Protein AF-0000000080701256 (afdb_homodimer)

Structure (mmCIF, N/CA/C/O backbone):
data_AF-0000000080701256-model_v1
#
loop_
_entity.id
_entity.type
_entity.pdbx_description
1 polymer 'Carbonate dehydratase'
#
loop_
_atom_site.group_PDB
_atom_site.id
_atom_site.type_symbol
_atom_site.label_atom_id
_atom_site.label_alt_id
_atom_site.label_comp_id
_atom_site.label_asym_id
_atom_site.label_entity_id
_atom_site.label_seq_id
_atom_site.pdbx_PDB_ins_code
_atom_site.Cartn_x
_atom_site.Cartn_y
_atom_site.Cartn_z
_atom_site.occupancy
_atom_site.B_iso_or_equiv
_atom_site.auth_seq_id
_atom_site.auth_comp_id
_atom_site.auth_asym_id
_atom_site.auth_atom_id
_atom_site.pdbx_PDB_model_num
ATOM 1 N N . MET A 1 1 ? 17.141 14.773 -9.062 1 52.94 1 MET A N 1
ATOM 2 C CA . MET A 1 1 ? 15.938 14.234 -8.43 1 52.94 1 MET A CA 1
ATOM 3 C C . MET A 1 1 ? 14.688 14.922 -8.977 1 52.94 1 MET A C 1
ATOM 5 O O . MET A 1 1 ? 14.727 16.094 -9.336 1 52.94 1 MET A O 1
ATOM 9 N N . ARG A 1 2 ? 13.82 14.039 -9.312 1 66.38 2 ARG A N 1
ATOM 10 C CA . ARG A 1 2 ? 12.586 14.609 -9.828 1 66.38 2 ARG A CA 1
ATOM 11 C C . ARG A 1 2 ? 12.062 15.711 -8.906 1 66.38 2 ARG A C 1
ATOM 13 O O . ARG A 1 2 ? 12.117 15.57 -7.684 1 66.38 2 ARG A O 1
ATOM 20 N N . ASP A 1 3 ? 11.961 16.75 -9.539 1 80.88 3 ASP A N 1
ATOM 21 C CA . ASP A 1 3 ? 11.367 17.891 -8.828 1 80.88 3 ASP A CA 1
ATOM 22 C C . ASP A 1 3 ? 9.898 17.609 -8.492 1 80.88 3 ASP A C 1
ATOM 24 O O . ASP A 1 3 ? 9.031 17.75 -9.359 1 80.88 3 ASP A O 1
ATOM 28 N N . PHE A 1 4 ? 9.648 17.234 -7.27 1 84.06 4 PHE A N 1
ATOM 29 C CA . PHE A 1 4 ? 8.312 16.797 -6.875 1 84.06 4 PHE A CA 1
ATOM 30 C C . PHE A 1 4 ? 7.336 17.969 -6.926 1 84.06 4 PHE A C 1
ATOM 32 O O . PHE A 1 4 ? 6.137 17.781 -7.148 1 84.06 4 PHE A O 1
ATOM 39 N N . LYS A 1 5 ? 7.855 19.188 -6.758 1 85.5 5 LYS A N 1
ATOM 40 C CA . LYS A 1 5 ? 6.973 20.344 -6.895 1 85.5 5 LYS A CA 1
ATOM 41 C C . LYS A 1 5 ? 6.43 20.453 -8.312 1 85.5 5 LYS A C 1
ATOM 43 O O . LYS A 1 5 ? 5.227 20.656 -8.516 1 85.5 5 LYS A O 1
ATOM 48 N N . LEU A 1 6 ? 7.312 20.344 -9.164 1 89.69 6 LEU A N 1
ATOM 49 C CA . LEU A 1 6 ? 6.91 20.391 -10.562 1 89.69 6 LEU A CA 1
ATOM 50 C C . LEU A 1 6 ? 5.977 19.234 -10.898 1 89.69 6 LEU A C 1
ATOM 52 O O . LEU A 1 6 ? 5.027 19.406 -11.664 1 89.69 6 LEU A O 1
ATOM 56 N N . ALA A 1 7 ? 6.234 18.125 -10.359 1 92.25 7 ALA A N 1
ATOM 57 C CA . ALA A 1 7 ? 5.414 16.953 -10.633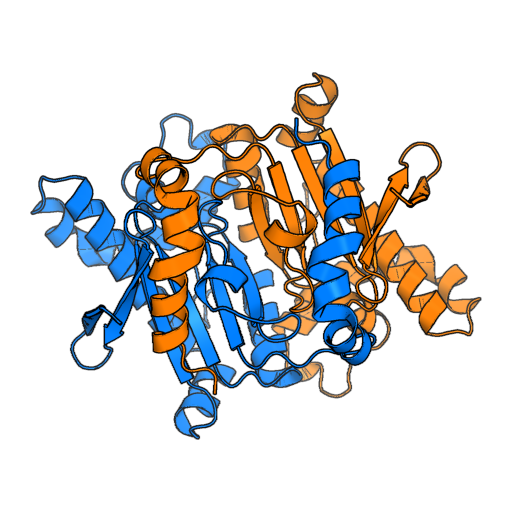 1 92.25 7 ALA A CA 1
ATOM 58 C C . ALA A 1 7 ? 3.982 17.156 -10.148 1 92.25 7 ALA A C 1
ATOM 60 O O . ALA A 1 7 ? 3.027 16.875 -10.867 1 92.25 7 ALA A O 1
ATOM 61 N N . VAL A 1 8 ? 3.83 17.656 -8.969 1 93.44 8 VAL A N 1
ATOM 62 C CA . VAL A 1 8 ? 2.508 17.859 -8.391 1 93.44 8 VAL A CA 1
ATOM 63 C C . VAL A 1 8 ? 1.76 18.938 -9.164 1 93.44 8 VAL A C 1
ATOM 65 O O . VAL A 1 8 ? 0.553 18.828 -9.391 1 93.44 8 VAL A O 1
ATOM 68 N N . ASP A 1 9 ? 2.479 19.953 -9.57 1 92.88 9 ASP A N 1
ATOM 69 C CA . ASP A 1 9 ? 1.863 21 -10.391 1 92.88 9 ASP A CA 1
ATOM 70 C C . ASP A 1 9 ? 1.368 20.422 -11.719 1 92.88 9 ASP A C 1
ATOM 72 O O . ASP A 1 9 ? 0.274 20.766 -12.18 1 92.88 9 ASP A O 1
ATOM 76 N N . HIS A 1 10 ? 2.166 19.688 -12.289 1 93.31 10 HIS A N 1
ATOM 77 C CA . HIS A 1 10 ? 1.787 19.062 -13.547 1 93.31 10 HIS A CA 1
ATOM 78 C C . HIS A 1 10 ? 0.587 18.141 -13.367 1 93.31 10 HIS A C 1
ATOM 80 O O . HIS A 1 10 ? -0.318 18.109 -14.203 1 93.31 10 HIS A O 1
ATOM 86 N N . PHE A 1 11 ? 0.617 17.406 -12.336 1 94.38 11 PHE A N 1
ATOM 87 C CA . PHE A 1 11 ? -0.522 16.547 -12.008 1 94.38 11 PHE A CA 1
ATOM 88 C C . PHE A 1 11 ? -1.804 17.375 -11.93 1 94.38 11 PHE A C 1
ATOM 90 O O . PHE A 1 11 ? -2.814 17.016 -12.539 1 94.38 11 PHE A O 1
ATOM 97 N N . ARG A 1 12 ? -1.723 18.406 -11.203 1 94.38 12 ARG A N 1
ATOM 98 C CA . ARG A 1 12 ? -2.898 19.25 -11.008 1 94.38 12 ARG A CA 1
ATOM 99 C C . ARG A 1 12 ? -3.426 19.781 -12.336 1 94.38 12 ARG A C 1
ATOM 101 O O . ARG A 1 12 ? -4.637 19.797 -12.562 1 94.38 12 ARG A O 1
ATOM 108 N N . GLU A 1 13 ? -2.533 20.062 -13.219 1 94.19 13 GLU A N 1
ATOM 109 C CA . GLU A 1 13 ? -2.895 20.719 -14.469 1 94.19 13 GLU A CA 1
ATOM 110 C C . GLU A 1 13 ? -3.252 19.703 -15.547 1 94.19 13 GLU A C 1
ATOM 112 O O . GLU A 1 13 ? -3.752 20.062 -16.609 1 94.19 13 GLU A O 1
ATOM 117 N N . THR A 1 14 ? -3.086 18.438 -15.266 1 94.31 14 THR A N 1
ATOM 118 C CA . THR A 1 14 ? -3.34 17.422 -16.297 1 94.31 14 THR A CA 1
ATOM 119 C C . THR A 1 14 ? -4.262 16.328 -15.75 1 94.31 14 THR A C 1
ATOM 121 O O . THR A 1 14 ? -5.484 16.5 -15.727 1 94.31 14 THR A O 1
ATOM 124 N N . ALA A 1 15 ? -3.613 15.383 -15.07 1 91.81 15 ALA A N 1
ATOM 125 C CA . ALA A 1 15 ? -4.367 14.203 -14.641 1 91.81 15 ALA A CA 1
ATOM 126 C C . ALA A 1 15 ? -5.551 14.602 -13.766 1 91.81 15 ALA A C 1
ATOM 128 O O . ALA A 1 15 ? -6.656 14.07 -13.93 1 91.81 15 ALA A O 1
ATOM 129 N N . TYR A 1 16 ? -5.305 15.484 -12.883 1 93.19 16 TYR A N 1
ATOM 130 C CA . TYR A 1 16 ? -6.383 15.93 -12.008 1 93.19 16 TYR A CA 1
ATOM 131 C C . TYR A 1 16 ? -7.449 16.688 -12.797 1 93.19 16 TYR A C 1
ATOM 133 O O . TYR A 1 16 ? -8.641 16.406 -12.648 1 93.19 16 TYR A O 1
ATOM 141 N N . LYS A 1 17 ? -7.02 17.609 -13.57 1 93.88 17 LYS A N 1
ATOM 142 C CA . LYS A 1 17 ? -7.949 18.406 -14.367 1 93.88 17 LYS A CA 1
ATOM 143 C C . LYS A 1 17 ? -8.773 17.531 -15.297 1 93.88 17 LYS A C 1
ATOM 145 O O . LYS A 1 17 ? -9.977 17.75 -15.477 1 93.88 17 LYS A O 1
ATOM 150 N N . ASP A 1 18 ? -8.125 16.562 -15.859 1 93.94 18 ASP A N 1
ATOM 151 C CA . ASP A 1 18 ? -8.789 15.656 -16.797 1 93.94 18 ASP A CA 1
ATOM 152 C C . ASP A 1 18 ? -9.891 14.867 -16.094 1 93.94 18 ASP A C 1
ATOM 154 O O . ASP A 1 18 ? -10.852 14.43 -16.734 1 93.94 18 ASP A O 1
ATOM 158 N N . LYS A 1 19 ? -9.742 14.672 -14.797 1 94.88 19 LYS A N 1
ATOM 159 C CA . LYS A 1 19 ? -10.711 13.883 -14.039 1 94.88 19 LYS A CA 1
ATOM 160 C C . LYS A 1 19 ? -11.344 14.719 -12.922 1 94.88 19 LYS A C 1
ATOM 162 O O . LYS A 1 19 ? -11.695 14.18 -11.867 1 94.88 19 LYS A O 1
ATOM 167 N N . GLN A 1 20 ? -11.383 15.953 -13.102 1 93.25 20 GLN A N 1
ATOM 168 C CA . GLN A 1 20 ? -11.812 16.891 -12.07 1 93.25 20 GLN A CA 1
ATOM 169 C C . GLN A 1 20 ? -13.227 16.562 -11.586 1 93.25 20 GLN A C 1
ATOM 171 O O . GLN A 1 20 ? -13.508 16.625 -10.383 1 93.25 20 GLN A O 1
ATOM 176 N N . ASP A 1 21 ? -14.109 16.203 -12.5 1 94.06 21 ASP A N 1
ATOM 177 C CA . ASP A 1 21 ? -15.484 15.875 -12.133 1 94.06 21 ASP A CA 1
ATOM 178 C C . ASP A 1 21 ? -15.523 14.672 -11.195 1 94.06 21 ASP A C 1
ATOM 180 O O . ASP A 1 21 ? -16.328 14.625 -10.266 1 94.06 21 ASP A O 1
ATOM 184 N N . ILE A 1 22 ? -14.664 13.727 -11.484 1 94.25 22 ILE A N 1
ATOM 185 C CA . ILE A 1 22 ? -14.594 12.531 -10.664 1 94.25 22 ILE A CA 1
ATOM 186 C C . ILE A 1 22 ? -14.078 12.891 -9.273 1 94.25 22 ILE A C 1
ATOM 188 O O . ILE A 1 22 ? -14.672 12.508 -8.258 1 94.25 22 ILE A O 1
ATOM 192 N N . TYR A 1 23 ? -13.031 13.672 -9.203 1 93.38 23 TYR A N 1
ATOM 193 C CA . TYR A 1 23 ? -12.453 14.07 -7.926 1 93.38 23 TYR A CA 1
ATOM 194 C C . TYR A 1 23 ? -13.453 14.883 -7.109 1 93.38 23 TYR A C 1
ATOM 196 O O . TYR A 1 23 ? -13.547 14.719 -5.895 1 93.38 23 TYR A O 1
ATOM 204 N N . GLU A 1 24 ? -14.164 15.703 -7.785 1 91.19 24 GLU A N 1
ATOM 205 C CA . GLU A 1 24 ? -15.156 16.516 -7.098 1 91.19 24 GLU A CA 1
ATOM 206 C C . GLU A 1 24 ? -16.266 15.656 -6.504 1 91.19 24 GLU A C 1
ATOM 208 O O . GLU A 1 24 ? -16.75 15.922 -5.398 1 91.19 24 GLU A O 1
ATOM 213 N N . ALA A 1 25 ? -16.625 14.641 -7.211 1 92 25 ALA A N 1
ATOM 214 C CA . ALA A 1 25 ? -17.672 13.734 -6.723 1 92 25 ALA A CA 1
ATOM 215 C C . ALA A 1 25 ? -17.172 12.938 -5.52 1 92 25 ALA A C 1
ATOM 217 O O . ALA A 1 25 ? -17.969 12.508 -4.68 1 92 25 ALA A O 1
ATOM 218 N N . LEU A 1 26 ? -15.859 12.82 -5.391 1 91.62 26 LEU A N 1
ATOM 219 C CA . LEU A 1 26 ? -15.242 12.016 -4.348 1 91.62 26 LEU A CA 1
ATOM 220 C C . LEU A 1 26 ? -14.734 12.898 -3.207 1 91.62 26 LEU A C 1
ATOM 222 O O . LEU A 1 26 ? -14 12.438 -2.334 1 91.62 26 LEU A O 1
ATOM 226 N N . ALA A 1 27 ? -15.109 14.102 -3.176 1 83.31 27 ALA A N 1
ATOM 227 C CA . ALA A 1 27 ? -14.516 15.109 -2.301 1 83.31 27 ALA A CA 1
ATOM 228 C C . ALA A 1 27 ? -14.664 14.719 -0.834 1 83.31 27 ALA A C 1
ATOM 230 O O . ALA A 1 27 ? -13.766 14.969 -0.026 1 83.31 27 ALA A O 1
ATOM 231 N N . ARG A 1 28 ? -15.758 14.031 -0.497 1 82.69 28 ARG A N 1
ATOM 232 C CA . ARG A 1 28 ? -15.992 13.781 0.921 1 82.69 28 ARG A CA 1
ATOM 233 C C . ARG A 1 28 ? -15.938 12.281 1.227 1 82.69 28 ARG A C 1
ATOM 235 O O . ARG A 1 28 ? -15.586 11.891 2.34 1 82.69 28 ARG A O 1
ATOM 242 N N . THR A 1 29 ? -16.297 11.516 0.278 1 85 29 THR A N 1
ATOM 243 C CA . THR A 1 29 ? -16.328 10.07 0.504 1 85 29 THR A CA 1
ATOM 244 C C . THR A 1 29 ? -15.977 9.32 -0.773 1 85 29 THR A C 1
ATOM 246 O O . THR A 1 29 ? -16.016 9.883 -1.866 1 85 29 THR A O 1
ATOM 249 N N . HIS A 1 30 ? -15.453 8.133 -0.525 1 89.81 30 HIS A N 1
ATOM 250 C CA . HIS A 1 30 ? -15.234 7.215 -1.64 1 89.81 30 HIS A CA 1
ATOM 251 C C . HIS A 1 30 ? -15.781 5.828 -1.325 1 89.81 30 HIS A C 1
ATOM 253 O O . HIS A 1 30 ? -15.938 5.465 -0.156 1 89.81 30 HIS A O 1
ATOM 259 N N . SER A 1 31 ? -16.156 5.152 -2.398 1 93 31 SER A N 1
ATOM 260 C CA . SER A 1 31 ? -16.688 3.797 -2.285 1 93 31 SER A CA 1
ATOM 261 C C . SER A 1 31 ? -16.062 2.875 -3.328 1 93 31 SER A C 1
ATOM 263 O O . SER A 1 31 ? -16.75 2.391 -4.23 1 93 31 SER A O 1
ATOM 265 N N . PRO A 1 32 ? -14.789 2.582 -3.123 1 96.88 32 PRO A N 1
ATOM 266 C CA . PRO A 1 32 ? -14.148 1.669 -4.074 1 96.88 32 PRO A CA 1
ATOM 267 C C . PRO A 1 32 ? -14.859 0.318 -4.16 1 96.88 32 PRO A C 1
ATOM 269 O O . PRO A 1 32 ? -15.359 -0.187 -3.15 1 96.88 32 PRO A O 1
ATOM 272 N N . HIS A 1 33 ? -14.891 -0.224 -5.367 1 97 33 HIS A N 1
ATOM 273 C CA . HIS A 1 33 ? -15.516 -1.529 -5.547 1 97 33 HIS A CA 1
ATOM 274 C C . HIS A 1 33 ? -14.492 -2.654 -5.43 1 97 33 HIS A C 1
ATOM 276 O O . HIS A 1 33 ? -14.859 -3.826 -5.324 1 97 33 HIS A O 1
ATOM 282 N N . THR A 1 34 ? -13.172 -2.309 -5.395 1 97.88 34 THR A N 1
ATOM 283 C CA . THR A 1 34 ? -12.133 -3.334 -5.438 1 97.88 34 THR A CA 1
ATOM 284 C C . THR A 1 34 ? -11.055 -3.059 -4.398 1 97.88 34 THR A C 1
ATOM 286 O O . THR A 1 34 ? -10.633 -1.913 -4.223 1 97.88 34 THR A O 1
ATOM 289 N N . LEU A 1 35 ? -10.648 -4.047 -3.639 1 98.62 35 LEU A N 1
ATOM 290 C CA . LEU A 1 35 ? -9.438 -4.047 -2.822 1 98.62 35 LEU A CA 1
ATOM 291 C C . LEU A 1 35 ? -8.312 -4.797 -3.521 1 98.62 35 LEU A C 1
ATOM 293 O O . LEU A 1 35 ? -8.492 -5.934 -3.961 1 98.62 35 LEU A O 1
ATOM 297 N N . VAL A 1 36 ? -7.207 -4.148 -3.693 1 98.69 36 VAL A N 1
ATOM 298 C CA . VAL A 1 36 ? -6.012 -4.816 -4.207 1 98.69 36 VAL A CA 1
ATOM 299 C C . VAL A 1 36 ? -4.98 -4.961 -3.09 1 98.69 36 VAL A C 1
ATOM 301 O O . VAL A 1 36 ? -4.633 -3.979 -2.428 1 98.69 36 VAL A O 1
ATOM 304 N N . ILE A 1 37 ? -4.59 -6.148 -2.793 1 98.81 37 ILE A N 1
ATOM 305 C CA . ILE A 1 37 ? -3.469 -6.453 -1.907 1 98.81 37 ILE A CA 1
ATOM 306 C C . ILE A 1 37 ? -2.248 -6.848 -2.734 1 98.81 37 ILE A C 1
ATOM 308 O O . ILE A 1 37 ? -2.271 -7.852 -3.451 1 98.81 37 ILE A O 1
ATOM 312 N N . THR A 1 38 ? -1.192 -6.039 -2.682 1 98.75 38 THR A N 1
ATOM 313 C CA . THR A 1 38 ? -0.053 -6.305 -3.553 1 98.75 38 THR A CA 1
ATOM 314 C C . THR A 1 38 ? 1.253 -5.906 -2.869 1 98.75 38 THR A C 1
ATOM 316 O O . THR A 1 38 ? 1.244 -5.418 -1.738 1 98.75 38 THR A O 1
ATOM 319 N N . CYS A 1 39 ? 2.365 -6.23 -3.496 1 98.38 39 CYS A N 1
ATOM 320 C CA . CYS A 1 39 ? 3.699 -5.906 -3.002 1 98.38 39 CYS A CA 1
ATOM 321 C C . CYS A 1 39 ? 3.98 -4.414 -3.131 1 98.38 39 CYS A C 1
ATOM 323 O O . CYS A 1 39 ? 3.436 -3.748 -4.012 1 98.38 39 CYS A O 1
ATOM 325 N N . GLY A 1 40 ? 4.824 -3.875 -2.309 1 98.12 40 GLY A N 1
ATOM 326 C CA . GLY A 1 40 ? 5.242 -2.484 -2.391 1 98.12 40 GLY A CA 1
ATOM 327 C C . GLY A 1 40 ? 6.129 -2.197 -3.588 1 98.12 40 GLY A C 1
ATOM 328 O O . GLY A 1 40 ? 6.543 -1.057 -3.801 1 98.12 40 GLY A O 1
ATOM 329 N N . ASP A 1 41 ? 6.367 -3.1 -4.477 1 97.69 41 ASP A N 1
ATOM 330 C CA . ASP A 1 41 ? 7.312 -3.088 -5.59 1 97.69 41 ASP A CA 1
ATOM 331 C C . ASP A 1 41 ? 7.051 -1.902 -6.52 1 97.69 41 ASP A C 1
ATOM 333 O O . ASP A 1 41 ? 5.902 -1.619 -6.863 1 97.69 41 ASP A O 1
ATOM 337 N N . SER A 1 42 ? 8.102 -1.269 -6.941 1 97.75 42 SER A N 1
ATOM 338 C CA . SER A 1 42 ? 8.023 -0.013 -7.68 1 97.75 42 SER A CA 1
ATOM 339 C C . SER A 1 42 ? 7.625 -0.251 -9.133 1 97.75 42 SER A C 1
ATOM 341 O O . SER A 1 42 ? 7.297 0.692 -9.859 1 97.75 42 SER A O 1
ATOM 343 N N . ARG A 1 43 ? 7.637 -1.483 -9.617 1 96.75 43 ARG A N 1
ATOM 344 C CA . ARG A 1 43 ? 7.246 -1.807 -10.984 1 96.75 43 ARG A CA 1
ATOM 345 C C . ARG A 1 43 ? 5.734 -1.977 -11.102 1 96.75 43 ARG A C 1
ATOM 347 O O . ARG A 1 43 ? 5.195 -2.061 -12.203 1 96.75 43 ARG A O 1
ATOM 354 N N . ILE A 1 44 ? 4.992 -1.931 -9.977 1 97.38 44 ILE A N 1
ATOM 355 C CA . ILE A 1 44 ? 3.557 -2.184 -9.977 1 97.38 44 ILE A CA 1
ATOM 356 C C . ILE A 1 44 ? 2.801 -0.863 -9.852 1 97.38 44 ILE A C 1
ATOM 358 O O . ILE A 1 44 ? 2.869 -0.197 -8.812 1 97.38 44 ILE A O 1
ATOM 362 N N . ASN A 1 45 ? 2.129 -0.435 -10.867 1 97.25 45 ASN A N 1
ATOM 363 C CA . ASN A 1 45 ? 1.134 0.632 -10.867 1 97.25 45 ASN A CA 1
ATOM 364 C C . ASN A 1 45 ? -0.28 0.079 -11.016 1 97.25 45 ASN A C 1
ATOM 366 O O . ASN A 1 45 ? -0.746 -0.155 -12.133 1 97.25 45 ASN A O 1
ATOM 370 N N . VAL A 1 46 ? -0.938 -0.036 -9.891 1 97.69 46 VAL A N 1
ATOM 371 C CA . VAL A 1 46 ? -2.215 -0.741 -9.82 1 97.69 46 VAL A CA 1
ATOM 372 C C . VAL A 1 46 ? -3.252 -0.019 -10.68 1 97.69 46 VAL A C 1
ATOM 374 O O . VAL A 1 46 ? -3.979 -0.652 -11.453 1 97.69 46 VAL A O 1
ATOM 377 N N . GLU A 1 47 ? -3.354 1.323 -10.539 1 96.31 47 GLU A N 1
ATOM 378 C CA . GLU A 1 47 ? -4.359 2.072 -11.289 1 96.31 47 GLU A CA 1
ATOM 379 C C . GLU A 1 47 ? -4.121 1.962 -12.789 1 96.31 47 GLU A C 1
ATOM 381 O O . GLU A 1 47 ? -5.074 1.839 -13.562 1 96.31 47 GLU A O 1
ATOM 386 N N . SER A 1 48 ? -2.893 2.021 -13.164 1 95.75 48 SER A N 1
ATOM 387 C CA . SER A 1 48 ? -2.562 1.871 -14.57 1 95.75 48 SER A CA 1
ATOM 388 C C . SER A 1 48 ? -2.891 0.468 -15.07 1 95.75 48 SER A C 1
ATOM 390 O O . SER A 1 48 ? -3.486 0.306 -16.141 1 95.75 48 SER A O 1
ATOM 392 N N . LEU A 1 49 ? -2.496 -0.535 -14.289 1 96.31 49 LEU A N 1
ATOM 393 C CA . LEU A 1 49 ? -2.713 -1.931 -14.656 1 96.31 49 LEU A CA 1
ATOM 394 C C . LEU A 1 49 ? -4.199 -2.217 -14.859 1 96.31 49 LEU A C 1
ATOM 396 O O . LEU A 1 49 ? -4.578 -2.906 -15.805 1 96.31 49 LEU A O 1
ATOM 400 N N . LEU A 1 50 ? -5 -1.581 -14 1 95.81 50 LEU A N 1
ATOM 401 C CA . LEU A 1 50 ? -6.426 -1.888 -13.992 1 95.81 50 LEU A CA 1
ATOM 402 C C . LEU A 1 50 ? -7.219 -0.831 -14.758 1 95.81 50 LEU A C 1
ATOM 404 O O . LEU A 1 50 ? -8.445 -0.92 -14.859 1 95.81 50 LEU A O 1
ATOM 408 N N . GLN A 1 51 ? -6.527 0.172 -15.242 1 94.12 51 GLN A N 1
ATOM 409 C CA . GLN A 1 51 ? -7.199 1.307 -15.867 1 94.12 51 GLN A CA 1
ATOM 410 C C . GLN A 1 51 ? -8.273 1.886 -14.945 1 94.12 51 GLN A C 1
ATOM 412 O O . GLN A 1 51 ? -9.398 2.139 -15.375 1 94.12 51 GLN A O 1
ATOM 417 N N . ALA A 1 52 ? -7.93 1.937 -13.711 1 94.75 52 ALA A N 1
ATOM 418 C CA . ALA A 1 52 ? -8.891 2.359 -12.695 1 94.75 52 ALA A CA 1
ATOM 419 C C . ALA A 1 52 ? -8.938 3.881 -12.578 1 94.75 52 ALA A C 1
ATOM 421 O O . ALA A 1 52 ? -7.902 4.547 -12.664 1 94.75 52 ALA A O 1
ATOM 422 N N . ASP A 1 53 ? -10.117 4.457 -12.422 1 94.56 53 ASP A N 1
ATOM 423 C CA . ASP A 1 53 ? -10.297 5.867 -12.094 1 94.56 53 ASP A CA 1
ATOM 424 C C . ASP A 1 53 ? -10.141 6.105 -10.594 1 94.56 53 ASP A C 1
ATOM 426 O O . ASP A 1 53 ? -10.227 5.168 -9.797 1 94.56 53 ASP A O 1
ATOM 430 N N . PRO A 1 54 ? -9.875 7.402 -10.219 1 95.06 54 PRO A N 1
ATOM 431 C CA . PRO A 1 54 ? -9.875 7.711 -8.789 1 95.06 54 PRO A CA 1
ATOM 432 C C . PRO A 1 54 ? -11.148 7.262 -8.086 1 95.06 54 PRO A C 1
ATOM 434 O O . PRO A 1 54 ? -12.25 7.438 -8.625 1 95.06 54 PRO A O 1
ATOM 437 N N . GLY A 1 55 ? -10.977 6.57 -6.969 1 96.31 55 GLY A N 1
ATOM 438 C CA . GLY A 1 55 ? -12.133 6.176 -6.184 1 96.31 55 GLY A CA 1
ATOM 439 C C . GLY A 1 55 ? -12.531 4.727 -6.395 1 96.31 55 GLY A C 1
ATOM 440 O O . GLY A 1 55 ? -13.383 4.199 -5.672 1 96.31 55 GLY A O 1
ATOM 441 N N . GLU A 1 56 ? -11.789 3.984 -7.23 1 96.69 56 GLU A N 1
ATOM 442 C CA . GLU A 1 56 ? -12.273 2.664 -7.613 1 96.69 56 GLU A CA 1
ATOM 443 C C . GLU A 1 56 ? -11.523 1.562 -6.875 1 96.69 56 GLU A C 1
ATOM 445 O O . GLU A 1 56 ? -12.047 0.461 -6.688 1 96.69 56 GLU A O 1
ATOM 450 N N . VAL A 1 57 ? -10.281 1.848 -6.465 1 97.69 57 VAL A N 1
ATOM 451 C CA . VAL A 1 57 ? -9.445 0.771 -5.934 1 97.69 57 VAL A CA 1
ATOM 452 C C . VAL A 1 57 ? -8.82 1.204 -4.609 1 97.69 57 VAL A C 1
ATOM 454 O O . VAL A 1 57 ? -8.125 2.219 -4.551 1 97.69 57 VAL A O 1
ATOM 457 N N . PHE A 1 58 ? -9.172 0.477 -3.537 1 98.5 58 PHE A N 1
ATOM 458 C CA . PHE A 1 58 ? -8.43 0.574 -2.287 1 98.5 58 PHE A CA 1
ATOM 459 C C . PHE A 1 58 ? -7.215 -0.351 -2.303 1 98.5 58 PHE A C 1
ATOM 461 O O . PHE A 1 58 ? -7.281 -1.461 -2.836 1 98.5 58 PHE A O 1
ATOM 468 N N . GLN A 1 59 ? -6.082 0.085 -1.742 1 98.69 59 GLN A N 1
ATOM 469 C CA . GLN A 1 59 ? -4.879 -0.733 -1.841 1 98.69 59 GLN A CA 1
ATOM 470 C C . GLN A 1 59 ? -4.273 -0.994 -0.463 1 98.69 59 GLN A C 1
ATOM 472 O O . GLN A 1 59 ? -4.23 -0.096 0.38 1 98.69 59 GLN A O 1
ATOM 477 N N . ILE A 1 60 ? -3.855 -2.17 -0.238 1 98.56 60 ILE A N 1
ATOM 478 C CA . ILE A 1 60 ? -2.936 -2.561 0.824 1 98.56 60 ILE A CA 1
ATOM 479 C C . ILE A 1 60 ? -1.632 -3.072 0.215 1 98.56 60 ILE A C 1
ATOM 481 O O . ILE A 1 60 ? -1.645 -3.967 -0.634 1 98.56 60 ILE A O 1
ATOM 485 N N . ARG A 1 61 ? -0.54 -2.434 0.618 1 98.5 61 ARG A N 1
ATOM 486 C CA . ARG A 1 61 ? 0.732 -2.82 0.016 1 98.5 61 ARG A CA 1
ATOM 487 C C . ARG A 1 61 ? 1.766 -3.154 1.087 1 98.5 61 ARG A C 1
ATOM 489 O O . ARG A 1 61 ? 1.999 -2.359 2 1 98.5 61 ARG A O 1
ATOM 496 N N . ASN A 1 62 ? 2.312 -4.332 0.972 1 97.75 62 ASN A N 1
ATOM 497 C CA . ASN A 1 62 ? 3.416 -4.797 1.808 1 97.75 62 ASN A CA 1
ATOM 498 C C . ASN A 1 62 ? 4.371 -5.695 1.026 1 97.75 62 ASN A C 1
ATOM 500 O O . ASN A 1 62 ? 4.082 -6.082 -0.106 1 97.75 62 ASN A O 1
ATOM 504 N N . ILE A 1 63 ? 5.531 -5.945 1.628 1 98.12 63 ILE A N 1
ATOM 505 C CA . ILE A 1 63 ? 6.543 -6.762 0.966 1 98.12 63 ILE A CA 1
ATOM 506 C C . ILE A 1 63 ? 5.996 -8.164 0.73 1 98.12 63 ILE A C 1
ATOM 508 O O . ILE A 1 63 ? 5.566 -8.836 1.672 1 98.12 63 ILE A O 1
ATOM 512 N N . ALA A 1 64 ? 5.891 -8.594 -0.535 1 98.38 64 ALA A N 1
ATOM 513 C CA . ALA A 1 64 ? 5.562 -9.945 -0.979 1 98.38 64 ALA A CA 1
ATOM 514 C C . ALA A 1 64 ? 4.07 -10.227 -0.836 1 98.38 64 ALA A C 1
ATOM 516 O O . ALA A 1 64 ? 3.646 -11.383 -0.831 1 98.38 64 ALA A O 1
ATOM 517 N N . ASN A 1 65 ? 3.264 -9.172 -0.622 1 98.38 65 ASN A N 1
ATOM 518 C CA . ASN A 1 65 ? 1.812 -9.305 -0.589 1 98.38 65 ASN A CA 1
ATOM 519 C C . ASN A 1 65 ? 1.368 -10.391 0.388 1 98.38 65 ASN A C 1
ATOM 521 O O . ASN A 1 65 ? 0.541 -11.234 0.048 1 98.38 65 ASN A O 1
ATOM 525 N N . ILE A 1 66 ? 1.911 -10.359 1.567 1 97.88 66 ILE A N 1
ATOM 526 C CA . ILE A 1 66 ? 1.639 -11.383 2.566 1 97.88 66 ILE A CA 1
ATOM 527 C C . ILE A 1 66 ? 0.326 -11.078 3.281 1 97.88 66 ILE A C 1
ATOM 529 O O . ILE A 1 66 ? 0.08 -9.93 3.674 1 97.88 66 ILE A O 1
ATOM 533 N N . VAL A 1 67 ? -0.516 -12.078 3.436 1 97.5 67 VAL A N 1
ATOM 534 C CA . VAL A 1 67 ? -1.73 -12.07 4.242 1 97.5 67 VAL A CA 1
ATOM 535 C C . VAL A 1 67 ? -1.588 -13.055 5.402 1 97.5 67 VAL A C 1
ATOM 537 O O . VAL A 1 67 ? -1.369 -14.25 5.188 1 97.5 67 VAL A O 1
ATOM 540 N N . PRO A 1 68 ? -1.671 -12.523 6.566 1 93.19 68 PRO A N 1
ATOM 541 C CA . PRO A 1 68 ? -1.565 -13.461 7.688 1 93.19 68 PRO A CA 1
ATOM 542 C C . PRO A 1 68 ? -2.734 -14.445 7.75 1 93.19 68 PRO A C 1
ATOM 544 O O . PRO A 1 68 ? -3.826 -14.141 7.262 1 93.19 68 PRO A O 1
ATOM 547 N N . GLU A 1 69 ? -2.471 -15.516 8.414 1 94 69 GLU A N 1
ATOM 548 C CA . GLU A 1 69 ? -3.561 -16.453 8.703 1 94 69 GLU A CA 1
ATOM 549 C C . GLU A 1 69 ? -4.602 -15.805 9.617 1 94 69 GLU A C 1
ATOM 551 O O . GLU A 1 69 ? -4.266 -14.969 10.453 1 94 69 GLU A O 1
ATOM 556 N N . TYR A 1 70 ? -5.836 -16.125 9.422 1 90.44 70 TYR A N 1
ATOM 557 C CA . TYR A 1 70 ? -6.906 -15.586 10.242 1 90.44 70 TYR A CA 1
ATOM 558 C C . TYR A 1 70 ? -6.641 -15.82 11.719 1 90.44 70 TYR A C 1
ATOM 560 O O . TYR A 1 70 ? -6.84 -14.93 12.547 1 90.44 70 TYR A O 1
ATOM 568 N N . LYS A 1 71 ? -6.148 -16.969 12.164 1 85.31 71 LYS A N 1
ATOM 569 C CA . LYS A 1 71 ? -5.898 -17.297 13.562 1 85.31 71 LYS A CA 1
ATOM 570 C C . LYS A 1 71 ? -4.41 -17.219 13.891 1 85.31 71 LYS A C 1
ATOM 572 O O . LYS A 1 71 ? -3.922 -17.969 14.75 1 85.31 71 LYS A O 1
ATOM 577 N N . ASP A 1 72 ? -3.764 -16.328 13.102 1 83.62 72 ASP A N 1
ATOM 578 C CA . ASP A 1 72 ? -2.34 -16.156 13.383 1 83.62 72 ASP A CA 1
ATOM 579 C C . ASP A 1 72 ? -2.121 -15.562 14.766 1 83.62 72 ASP A C 1
ATOM 581 O O . ASP A 1 72 ? -2.707 -14.531 15.102 1 83.62 72 ASP A O 1
ATOM 585 N N . PRO A 1 73 ? -1.308 -16.188 15.562 1 82.56 73 PRO A N 1
ATOM 586 C CA . PRO A 1 73 ? -1.015 -15.648 16.891 1 82.56 73 PRO A CA 1
ATOM 587 C C . PRO A 1 73 ? -0.258 -14.328 16.828 1 82.56 73 PRO A C 1
ATOM 589 O O . PRO A 1 73 ? -0.234 -13.578 17.812 1 82.56 73 PRO A O 1
ATOM 592 N N . ASP A 1 74 ? 0.397 -14.117 15.773 1 81.94 74 ASP A N 1
ATOM 593 C CA . ASP A 1 74 ? 1.089 -12.859 15.523 1 81.94 74 ASP A CA 1
ATOM 594 C C . ASP A 1 74 ? 0.416 -12.086 14.391 1 81.94 74 ASP A C 1
ATOM 596 O O . ASP A 1 74 ? 0.909 -12.07 13.258 1 81.94 74 ASP A O 1
ATOM 600 N N . PRO A 1 75 ? -0.581 -11.398 14.781 1 81 75 PRO A N 1
ATOM 601 C CA . PRO A 1 75 ? -1.382 -10.734 13.75 1 81 75 PRO A CA 1
ATOM 602 C C . PRO A 1 75 ? -0.638 -9.578 13.086 1 81 75 PRO A C 1
ATOM 604 O O . PRO A 1 75 ? 0.302 -9.023 13.664 1 81 75 PRO A O 1
ATOM 607 N N . VAL A 1 76 ? -0.963 -9.359 11.828 1 90.69 76 VAL A N 1
ATOM 608 C CA . VAL A 1 76 ? -0.554 -8.164 11.102 1 90.69 76 VAL A CA 1
ATOM 609 C C . VAL A 1 76 ? -1.706 -7.16 11.078 1 90.69 76 VAL A C 1
ATOM 611 O O . VAL A 1 76 ? -2.424 -7.059 10.078 1 90.69 76 VAL A O 1
ATOM 614 N N . LEU A 1 77 ? -1.753 -6.398 12.078 1 92.62 77 LEU A N 1
ATOM 615 C CA . LEU A 1 77 ? -2.922 -5.578 12.383 1 92.62 77 LEU A CA 1
ATOM 616 C C . LEU A 1 77 ? -3.234 -4.625 11.234 1 92.62 77 LEU A C 1
ATOM 618 O O . LEU A 1 77 ? -4.402 -4.41 10.898 1 92.62 77 LEU A O 1
ATOM 622 N N . SER A 1 78 ? -2.197 -4.082 10.633 1 95.12 78 SER A N 1
ATOM 623 C CA . SER A 1 78 ? -2.422 -3.117 9.562 1 95.12 78 SER A CA 1
ATOM 624 C C . SER A 1 78 ? -3.186 -3.744 8.406 1 95.12 78 SER A C 1
ATOM 626 O O . SER A 1 78 ? -4.07 -3.113 7.824 1 95.12 78 SER A O 1
ATOM 628 N N . LEU A 1 79 ? -2.871 -4.961 8.055 1 96.62 79 LEU A N 1
ATOM 629 C CA . LEU A 1 79 ? -3.543 -5.652 6.957 1 96.62 79 LEU A CA 1
ATOM 630 C C . LEU A 1 79 ? -4.957 -6.059 7.359 1 96.62 79 LEU A C 1
ATOM 632 O O . LEU A 1 79 ? -5.91 -5.824 6.617 1 96.62 79 LEU A O 1
ATOM 636 N N . GLN A 1 80 ? -5.109 -6.609 8.523 1 96.56 80 GLN A N 1
ATOM 637 C CA . GLN A 1 80 ? -6.406 -7.098 8.984 1 96.56 80 GLN A CA 1
ATOM 638 C C . GLN A 1 80 ? -7.395 -5.949 9.172 1 96.56 80 GLN A C 1
ATOM 640 O O . GLN A 1 80 ? -8.586 -6.102 8.906 1 96.56 80 GLN A O 1
ATOM 645 N N . ALA A 1 81 ? -6.871 -4.887 9.68 1 97 81 ALA A N 1
ATOM 646 C CA . ALA A 1 81 ? -7.691 -3.68 9.773 1 97 81 ALA A CA 1
ATOM 647 C C . ALA A 1 81 ? -8.18 -3.246 8.398 1 97 81 ALA A C 1
ATOM 649 O O . ALA A 1 81 ? -9.32 -2.799 8.25 1 97 81 ALA A O 1
ATOM 650 N N . GLY A 1 82 ? -7.301 -3.334 7.383 1 97.62 82 GLY A N 1
ATOM 651 C CA . GLY A 1 82 ? -7.703 -3.047 6.016 1 97.62 82 GLY A CA 1
ATOM 652 C C . GLY A 1 82 ? -8.828 -3.941 5.527 1 97.62 82 GLY A C 1
ATOM 653 O O . GLY A 1 82 ? -9.75 -3.479 4.852 1 97.62 82 GLY A O 1
ATOM 654 N N . LEU A 1 83 ? -8.758 -5.191 5.887 1 97.75 83 LEU A N 1
ATOM 655 C CA . LEU A 1 83 ? -9.812 -6.125 5.512 1 97.75 83 LEU A CA 1
ATOM 656 C C . LEU A 1 83 ? -11.133 -5.754 6.184 1 97.75 83 LEU A C 1
ATOM 658 O O . LEU A 1 83 ? -12.172 -5.68 5.523 1 97.75 83 LEU A O 1
ATOM 662 N N . ASP A 1 84 ? -11.07 -5.488 7.477 1 97.06 84 ASP A N 1
ATOM 663 C CA . ASP A 1 84 ? -12.258 -5.051 8.203 1 97.06 84 ASP A CA 1
ATOM 664 C C . ASP A 1 84 ? -12.914 -3.859 7.516 1 97.06 84 ASP A C 1
ATOM 666 O O . ASP A 1 84 ? -14.117 -3.881 7.246 1 97.06 84 ASP A O 1
ATOM 670 N N . PHE A 1 85 ? -12.125 -2.947 7.23 1 97.19 85 PHE A N 1
ATOM 671 C CA . PHE A 1 85 ? -12.633 -1.689 6.703 1 97.19 85 PHE A CA 1
ATOM 672 C C . PHE A 1 85 ? -13.219 -1.887 5.305 1 97.19 85 PHE A C 1
ATOM 674 O O . PHE A 1 85 ? -14.344 -1.474 5.035 1 97.19 85 PHE A O 1
ATOM 681 N N . THR A 1 86 ? -12.484 -2.5 4.406 1 97.69 86 THR A N 1
ATOM 682 C CA . THR A 1 86 ? -12.867 -2.586 3.004 1 97.69 86 THR A CA 1
ATOM 683 C C . THR A 1 86 ? -14.031 -3.553 2.82 1 97.69 86 THR A C 1
ATOM 685 O O . THR A 1 86 ? -14.945 -3.289 2.035 1 97.69 86 THR A O 1
ATOM 688 N N . VAL A 1 87 ? -14.031 -4.633 3.592 1 97.62 87 VAL A N 1
ATOM 689 C CA . VAL A 1 87 ? -15.031 -5.668 3.371 1 97.62 87 VAL A CA 1
ATOM 690 C C . VAL A 1 87 ? -16.297 -5.332 4.148 1 97.62 87 VAL A C 1
ATOM 692 O O . VAL A 1 87 ? -17.406 -5.457 3.623 1 97.62 87 VAL A O 1
ATOM 695 N N . THR A 1 88 ? -16.188 -4.816 5.363 1 95.88 88 THR A N 1
ATOM 696 C CA . THR A 1 88 ? -17.359 -4.613 6.223 1 95.88 88 THR A CA 1
ATOM 697 C C . THR A 1 88 ? -17.891 -3.195 6.07 1 95.88 88 THR A C 1
ATOM 699 O O . THR A 1 88 ? -19.109 -2.99 6.047 1 95.88 88 THR A O 1
ATOM 702 N N . SER A 1 89 ? -17.031 -2.254 5.938 1 94.31 89 SER A N 1
ATOM 703 C CA . SER A 1 89 ? -17.5 -0.869 5.906 1 94.31 89 SER A CA 1
ATOM 704 C C . SER A 1 89 ? -17.703 -0.389 4.473 1 94.31 89 SER A C 1
ATOM 706 O O . SER A 1 89 ? -18.781 0.095 4.129 1 94.31 89 SER A O 1
ATOM 708 N N . LEU A 1 90 ? -16.656 -0.551 3.637 1 95 90 LEU A N 1
ATOM 709 C CA . LEU A 1 90 ? -16.75 -0.065 2.266 1 95 90 LEU A CA 1
ATOM 710 C C . LEU A 1 90 ? -17.5 -1.054 1.386 1 95 90 LEU A C 1
ATOM 712 O O . LEU A 1 90 ? -18 -0.689 0.316 1 95 90 LEU A O 1
ATOM 716 N N . LYS A 1 91 ? -17.547 -2.305 1.795 1 96.56 91 LYS A N 1
ATOM 717 C CA . LYS A 1 91 ? -18.281 -3.375 1.136 1 96.56 91 LYS A CA 1
ATOM 718 C C . LYS A 1 91 ? -17.828 -3.562 -0.305 1 96.56 91 LYS A C 1
ATOM 720 O O . LYS A 1 91 ? -18.641 -3.582 -1.229 1 96.56 91 LYS A O 1
ATOM 725 N N . VAL A 1 92 ? -16.531 -3.643 -0.461 1 97.81 92 VAL A N 1
ATOM 726 C CA . VAL A 1 92 ? -15.984 -3.969 -1.774 1 97.81 92 VAL A CA 1
ATOM 727 C C . VAL A 1 92 ? -16.578 -5.281 -2.271 1 97.81 92 VAL A C 1
ATOM 729 O O . VAL A 1 92 ? -16.969 -6.137 -1.473 1 97.81 92 VAL A O 1
ATOM 732 N N . ASN A 1 93 ? -16.641 -5.406 -3.594 1 97.75 93 ASN A N 1
ATOM 733 C CA . ASN A 1 93 ? -17.203 -6.637 -4.129 1 97.75 93 ASN A CA 1
ATOM 734 C C . ASN A 1 93 ? -16.156 -7.438 -4.906 1 97.75 93 ASN A C 1
ATOM 736 O O . ASN A 1 93 ? -16.484 -8.492 -5.473 1 97.75 93 ASN A O 1
ATOM 740 N N . ASN A 1 94 ? -14.906 -6.918 -4.902 1 97.69 94 ASN A N 1
ATOM 741 C CA . ASN A 1 94 ? -13.781 -7.602 -5.527 1 97.69 94 ASN A CA 1
ATOM 742 C C . ASN A 1 94 ? -12.508 -7.445 -4.707 1 97.69 94 ASN A C 1
ATOM 744 O O . ASN A 1 94 ? -12.195 -6.352 -4.23 1 97.69 94 ASN A O 1
ATOM 748 N N . ILE A 1 95 ? -11.805 -8.57 -4.496 1 98.5 95 ILE A N 1
ATOM 749 C CA . ILE A 1 95 ? -10.453 -8.531 -3.939 1 98.5 95 ILE A CA 1
ATOM 750 C C . ILE A 1 95 ? -9.469 -9.164 -4.918 1 98.5 95 ILE A C 1
ATOM 752 O O . ILE A 1 95 ? -9.688 -10.289 -5.387 1 98.5 95 ILE A O 1
ATOM 756 N N . ILE A 1 96 ? -8.469 -8.438 -5.25 1 98.5 96 ILE A N 1
ATOM 757 C CA . ILE A 1 96 ? -7.383 -8.961 -6.07 1 98.5 96 ILE A CA 1
ATOM 758 C C . ILE A 1 96 ? -6.113 -9.078 -5.23 1 98.5 96 ILE A C 1
ATOM 760 O O . ILE A 1 96 ? -5.602 -8.07 -4.73 1 98.5 96 ILE A O 1
ATOM 764 N N . LEU A 1 97 ? -5.695 -10.273 -4.992 1 98.81 97 LEU A N 1
ATOM 765 C CA . LEU A 1 97 ? -4.363 -10.531 -4.457 1 98.81 97 LEU A CA 1
ATOM 766 C C . LEU A 1 97 ? -3.33 -10.586 -5.574 1 98.81 97 LEU A C 1
ATOM 768 O O . LEU A 1 97 ? -3.281 -11.555 -6.336 1 98.81 97 LEU A O 1
ATOM 772 N N . LEU A 1 98 ? -2.482 -9.57 -5.613 1 98.69 98 LEU A N 1
ATOM 773 C CA . LEU A 1 98 ? -1.627 -9.352 -6.773 1 98.69 98 LEU A CA 1
ATOM 774 C C . LEU A 1 98 ? -0.16 -9.57 -6.418 1 98.69 98 LEU A C 1
ATOM 776 O O . LEU A 1 98 ? 0.47 -8.711 -5.805 1 98.69 98 LEU A O 1
ATOM 780 N N . GLY A 1 99 ? 0.37 -10.758 -6.766 1 98.62 99 GLY A N 1
ATOM 781 C CA . GLY A 1 99 ? 1.805 -11 -6.754 1 98.62 99 GLY A CA 1
ATOM 782 C C . GLY A 1 99 ? 2.475 -10.664 -8.07 1 98.62 99 GLY A C 1
ATOM 783 O O . GLY A 1 99 ? 1.819 -10.211 -9.016 1 98.62 99 GLY A O 1
ATOM 784 N N . HIS A 1 100 ? 3.736 -10.867 -8.148 1 98.06 100 HIS A N 1
ATOM 785 C CA . HIS A 1 100 ? 4.43 -10.492 -9.375 1 98.06 100 HIS A CA 1
ATOM 786 C C . HIS A 1 100 ? 5.727 -11.281 -9.531 1 98.06 100 HIS A C 1
ATOM 788 O O . HIS A 1 100 ? 6.254 -11.828 -8.562 1 98.06 100 HIS A O 1
ATOM 794 N N . ILE A 1 101 ? 6.199 -11.328 -10.703 1 97 101 ILE A N 1
ATOM 795 C CA . ILE A 1 101 ? 7.445 -12.023 -11 1 97 101 ILE A CA 1
ATOM 796 C C . ILE A 1 101 ? 8.617 -11.258 -10.391 1 97 101 ILE A C 1
ATOM 798 O O . ILE A 1 101 ? 8.531 -10.047 -10.164 1 97 101 ILE A O 1
ATOM 802 N N . ASN A 1 102 ? 9.68 -12 -10.078 1 95.62 102 ASN A N 1
ATOM 803 C CA . ASN A 1 102 ? 10.891 -11.414 -9.516 1 95.62 102 ASN A CA 1
ATOM 804 C C . ASN A 1 102 ? 10.602 -10.594 -8.266 1 95.62 102 ASN A C 1
ATOM 806 O O . ASN A 1 102 ? 11.055 -9.461 -8.141 1 95.62 102 ASN A O 1
ATOM 810 N N . CYS A 1 103 ? 9.805 -11.125 -7.469 1 97 103 CYS A N 1
ATOM 811 C CA . CYS A 1 103 ? 9.453 -10.5 -6.199 1 97 103 CYS A CA 1
ATOM 812 C C . CYS A 1 103 ? 10.625 -10.547 -5.227 1 97 103 CYS A C 1
ATOM 814 O O . CYS A 1 103 ? 11.055 -11.625 -4.816 1 97 103 CYS A O 1
ATOM 816 N N . GLY A 1 104 ? 11.086 -9.414 -4.805 1 95 104 GLY A N 1
ATOM 817 C CA . GLY A 1 104 ? 12.211 -9.344 -3.889 1 95 104 GLY A CA 1
ATOM 818 C C . GLY A 1 104 ? 11.961 -10.07 -2.582 1 95 104 GLY A C 1
ATOM 819 O O . GLY A 1 104 ? 12.875 -10.695 -2.033 1 95 104 GLY A O 1
ATOM 820 N N . GLY A 1 105 ? 10.758 -9.953 -2.043 1 97 105 GLY A N 1
ATOM 821 C CA . GLY A 1 105 ? 10.43 -10.664 -0.814 1 97 105 GLY A CA 1
ATOM 822 C C . GLY A 1 105 ? 10.539 -12.172 -0.945 1 97 105 GLY A C 1
ATOM 823 O O . GLY A 1 105 ? 11.148 -12.828 -0.098 1 97 105 GLY A O 1
ATOM 824 N N . CYS A 1 106 ? 9.977 -12.719 -1.983 1 97.81 106 CYS A N 1
ATOM 825 C CA . CYS A 1 106 ? 10.07 -14.148 -2.234 1 97.81 106 CYS A CA 1
ATOM 826 C C . CYS A 1 106 ? 11.516 -14.578 -2.449 1 97.81 106 CYS A C 1
ATOM 828 O O . CYS A 1 106 ? 11.938 -15.617 -1.938 1 97.81 106 CYS A O 1
ATOM 830 N N . ASN A 1 107 ? 12.234 -13.781 -3.199 1 96.19 107 ASN A N 1
ATOM 831 C CA . ASN A 1 107 ? 13.641 -14.086 -3.441 1 96.19 107 ASN A CA 1
ATOM 832 C C . ASN A 1 107 ? 14.445 -14.078 -2.148 1 96.19 107 ASN A C 1
ATOM 834 O O . ASN A 1 107 ? 15.336 -14.906 -1.96 1 96.19 107 ASN A O 1
ATOM 838 N N . THR A 1 108 ? 14.188 -13.117 -1.341 1 97 108 THR A N 1
ATOM 839 C CA . THR A 1 108 ? 14.883 -13.023 -0.061 1 97 108 THR A CA 1
ATOM 840 C C . THR A 1 108 ? 14.609 -14.266 0.79 1 97 108 THR A C 1
ATOM 842 O O . THR A 1 108 ? 15.492 -14.727 1.513 1 97 108 THR A O 1
ATOM 845 N N . CYS A 1 109 ? 13.398 -14.727 0.758 1 98 109 CYS A N 1
ATOM 846 C CA . CYS A 1 109 ? 13.047 -15.945 1.483 1 98 109 CYS A CA 1
ATOM 847 C C . CYS A 1 109 ? 13.836 -17.141 0.955 1 98 109 CYS A C 1
ATOM 849 O O . CYS A 1 109 ? 14.344 -17.953 1.733 1 98 109 CYS A O 1
ATOM 851 N N . LEU A 1 110 ? 13.984 -17.234 -0.348 1 97.69 110 LEU A N 1
ATOM 852 C CA . LEU A 1 110 ? 14.703 -18.328 -0.986 1 97.69 110 LEU A CA 1
ATOM 853 C C . LEU A 1 110 ? 16.203 -18.203 -0.753 1 97.69 110 LEU A C 1
ATOM 855 O O . LEU A 1 110 ? 16.891 -19.219 -0.564 1 97.69 110 LEU A O 1
ATOM 859 N N . ASN A 1 111 ? 16.641 -16.922 -0.846 1 96.25 111 ASN A N 1
ATOM 860 C CA . ASN A 1 111 ? 18.062 -16.594 -0.784 1 96.25 111 ASN A CA 1
ATOM 861 C C . ASN A 1 111 ? 18.344 -15.438 0.172 1 96.25 111 ASN A C 1
ATOM 863 O O . ASN A 1 111 ? 18.625 -14.32 -0.265 1 96.25 111 ASN A O 1
ATOM 867 N N . PRO A 1 112 ? 18.391 -15.719 1.425 1 96.81 112 PRO A N 1
ATOM 868 C CA . PRO A 1 112 ? 18.609 -14.641 2.385 1 96.81 112 PRO A CA 1
ATOM 869 C C . PRO A 1 112 ? 19.953 -13.93 2.164 1 96.81 112 PRO A C 1
ATOM 871 O O . PRO A 1 112 ? 20.969 -14.578 1.903 1 96.81 112 PRO A O 1
ATOM 874 N N . PRO A 1 113 ? 19.875 -12.641 2.219 1 95.81 113 PRO A N 1
ATOM 875 C CA . PRO A 1 113 ? 21.125 -11.906 2.023 1 95.81 113 PRO A CA 1
ATOM 876 C C . PRO A 1 113 ? 22.094 -12.047 3.199 1 95.81 113 PRO A C 1
ATOM 878 O O . PRO A 1 113 ? 21.672 -12.336 4.32 1 95.81 113 PRO A O 1
ATOM 881 N N . GLU A 1 114 ? 23.344 -11.711 2.98 1 95.56 114 GLU A N 1
ATOM 882 C CA . GLU A 1 114 ? 24.375 -11.836 4 1 95.56 114 GLU A CA 1
ATOM 883 C C . GLU A 1 114 ? 24.141 -10.852 5.145 1 95.56 114 GLU A C 1
ATOM 885 O O . GLU A 1 114 ? 24.438 -11.164 6.301 1 95.56 114 GLU A O 1
ATOM 890 N N . ASN A 1 115 ? 23.594 -9.711 4.816 1 94.75 115 ASN A N 1
ATOM 891 C CA . ASN A 1 115 ? 23.422 -8.672 5.832 1 94.75 115 ASN A CA 1
ATOM 892 C C . ASN A 1 115 ? 22 -8.695 6.406 1 94.75 115 ASN A C 1
ATOM 894 O O . ASN A 1 115 ? 21.484 -7.656 6.828 1 94.75 115 ASN A O 1
ATOM 898 N N . PHE A 1 116 ? 21.406 -9.836 6.359 1 96.62 116 PHE A N 1
ATOM 899 C CA . PHE A 1 116 ? 20.016 -9.961 6.785 1 96.62 116 PHE A CA 1
ATOM 900 C C . PHE A 1 116 ? 19.859 -9.523 8.242 1 96.62 116 PHE A C 1
ATOM 902 O O . PHE A 1 116 ? 18.828 -8.961 8.609 1 96.62 116 PHE A O 1
ATOM 909 N N . ASP A 1 117 ? 20.859 -9.695 9.039 1 95.81 117 ASP A N 1
ATOM 910 C CA . ASP A 1 117 ? 20.812 -9.367 10.461 1 95.81 117 ASP A CA 1
ATOM 911 C C . ASP A 1 117 ? 20.734 -7.855 10.672 1 95.81 117 ASP A C 1
ATOM 913 O O . ASP A 1 117 ? 20.312 -7.391 11.734 1 95.81 117 ASP A O 1
ATOM 917 N N . GLU A 1 118 ? 21.125 -7.074 9.68 1 95.75 118 GLU A N 1
ATOM 918 C CA . GLU A 1 118 ? 21.031 -5.617 9.742 1 95.75 118 GLU A CA 1
ATOM 919 C C . GLU A 1 118 ? 19.609 -5.141 9.5 1 95.75 118 GLU A C 1
ATOM 921 O O . GLU A 1 118 ? 19.281 -3.977 9.75 1 95.75 118 GLU A O 1
ATOM 926 N N . MET A 1 119 ? 18.781 -6.055 9.117 1 96.88 119 MET A N 1
ATOM 927 C CA . MET A 1 119 ? 17.375 -5.766 8.82 1 96.88 119 MET A CA 1
ATOM 928 C C . MET A 1 119 ? 16.453 -6.684 9.602 1 96.88 119 MET A C 1
ATOM 930 O O . MET A 1 119 ? 15.742 -7.504 9.023 1 96.88 119 MET A O 1
ATOM 934 N N . PRO A 1 120 ? 16.406 -6.488 10.922 1 95.38 120 PRO A N 1
ATOM 935 C CA . PRO A 1 120 ? 15.727 -7.457 11.789 1 95.38 120 PRO A CA 1
ATOM 936 C C . PRO A 1 120 ? 14.227 -7.543 11.516 1 95.38 120 PRO A C 1
ATOM 938 O O . PRO A 1 120 ? 13.641 -8.625 11.586 1 95.38 120 PRO A O 1
ATOM 941 N N . TYR A 1 121 ? 13.586 -6.445 11.227 1 95.5 121 TYR A N 1
ATOM 942 C CA . TYR A 1 121 ? 12.156 -6.48 10.969 1 95.5 121 TYR A CA 1
ATOM 943 C C . TYR A 1 121 ? 11.852 -7.176 9.648 1 95.5 121 TYR A C 1
ATOM 945 O O . TYR A 1 121 ? 10.867 -7.906 9.531 1 95.5 121 TYR A O 1
ATOM 953 N N . LEU A 1 122 ? 12.719 -6.918 8.656 1 97.12 122 LEU A N 1
ATOM 954 C CA . LEU A 1 122 ? 12.555 -7.613 7.383 1 97.12 122 LEU A CA 1
ATOM 955 C C . LEU A 1 122 ? 12.727 -9.117 7.559 1 97.12 122 LEU A C 1
ATOM 957 O O . LEU A 1 122 ? 11.969 -9.906 6.996 1 97.12 122 LEU A O 1
ATOM 961 N N . LYS A 1 123 ? 13.766 -9.461 8.305 1 97.56 123 LYS A N 1
ATOM 962 C CA . LYS A 1 123 ? 14.031 -10.875 8.57 1 97.56 123 LYS A CA 1
ATOM 963 C C . LYS A 1 123 ? 12.82 -11.555 9.203 1 97.56 123 LYS A C 1
ATOM 965 O O . LYS A 1 123 ? 12.422 -12.641 8.773 1 97.56 123 LYS A O 1
ATOM 970 N N . GLU A 1 124 ? 12.273 -10.891 10.188 1 95.62 124 GLU A N 1
ATOM 971 C CA . GLU A 1 124 ? 11.102 -11.445 10.852 1 95.62 124 GLU A CA 1
ATOM 972 C C . GLU A 1 124 ? 9.906 -11.508 9.898 1 95.62 124 GLU A C 1
ATOM 974 O O . GLU A 1 124 ? 9.164 -12.492 9.891 1 95.62 124 GLU A O 1
ATOM 979 N N . TRP A 1 125 ? 9.688 -10.5 9.133 1 96.5 125 TRP A N 1
ATOM 980 C CA . TRP A 1 125 ? 8.578 -10.43 8.188 1 96.5 125 TRP A CA 1
ATOM 981 C C . TRP A 1 125 ? 8.695 -11.531 7.133 1 96.5 125 TRP A C 1
ATOM 983 O O . TRP A 1 125 ? 7.727 -12.242 6.859 1 96.5 125 TRP A O 1
ATOM 993 N N . ILE A 1 126 ? 9.906 -11.703 6.578 1 97.5 126 ILE A N 1
ATOM 994 C CA . ILE A 1 126 ? 10.148 -12.703 5.547 1 97.5 126 ILE A CA 1
ATOM 995 C C . ILE A 1 126 ? 9.984 -14.102 6.141 1 97.5 126 ILE A C 1
ATOM 997 O O . ILE A 1 126 ? 9.625 -15.039 5.43 1 97.5 126 ILE A O 1
ATOM 1001 N N . GLY A 1 127 ? 10.195 -14.18 7.453 1 96.5 127 GLY A N 1
ATOM 1002 C CA . GLY A 1 127 ? 9.961 -15.438 8.141 1 96.5 127 GLY A CA 1
ATOM 1003 C C . GLY A 1 127 ? 8.539 -15.945 7.973 1 96.5 127 GLY A C 1
ATOM 1004 O O . GLY A 1 127 ? 8.297 -17.156 8.047 1 96.5 127 GLY A O 1
ATOM 1005 N N . LYS A 1 128 ? 7.645 -15.109 7.715 1 95.69 128 LYS A N 1
ATOM 1006 C CA . LYS A 1 128 ? 6.254 -15.492 7.512 1 95.69 128 LYS A CA 1
ATOM 1007 C C . LYS A 1 128 ? 6.086 -16.281 6.215 1 95.69 128 LYS A C 1
ATOM 1009 O O . LYS A 1 128 ? 5.07 -16.953 6.023 1 95.69 128 LYS A O 1
ATOM 1014 N N . LEU A 1 129 ? 7.051 -16.25 5.316 1 97.38 129 LEU A N 1
ATOM 1015 C CA . LEU A 1 129 ? 7.016 -16.984 4.059 1 97.38 129 LEU A CA 1
ATOM 1016 C C . LEU A 1 129 ? 7.652 -18.359 4.219 1 97.38 129 LEU A C 1
ATOM 1018 O O . LEU A 1 129 ? 7.57 -19.188 3.312 1 97.38 129 LEU A O 1
ATOM 1022 N N . ASN A 1 130 ? 8.266 -18.625 5.387 1 97.38 130 ASN A N 1
ATOM 1023 C CA . ASN A 1 130 ? 8.961 -19.891 5.578 1 97.38 130 ASN A CA 1
ATOM 1024 C C . ASN A 1 130 ? 8.031 -21.078 5.379 1 97.38 130 ASN A C 1
ATOM 1026 O O . ASN A 1 130 ? 8.398 -22.062 4.73 1 97.38 130 ASN A O 1
ATOM 1030 N N . PRO A 1 131 ? 6.809 -21.016 5.945 1 96.69 131 PRO A N 1
ATOM 1031 C CA . PRO A 1 131 ? 5.902 -22.141 5.703 1 96.69 131 PRO A CA 1
ATOM 1032 C C . PRO A 1 131 ? 5.605 -22.359 4.219 1 96.69 131 PRO A C 1
ATOM 1034 O O . PRO A 1 131 ? 5.406 -23.484 3.779 1 96.69 131 PRO A O 1
ATOM 1037 N N . VAL A 1 132 ? 5.52 -21.281 3.447 1 98.19 132 VAL A N 1
ATOM 1038 C CA . VAL A 1 132 ? 5.316 -21.375 2.006 1 98.19 132 VAL A CA 1
ATOM 1039 C C . VAL A 1 132 ? 6.492 -22.109 1.365 1 98.19 132 VAL A C 1
ATOM 1041 O O . VAL A 1 132 ? 6.297 -23.078 0.634 1 98.19 132 V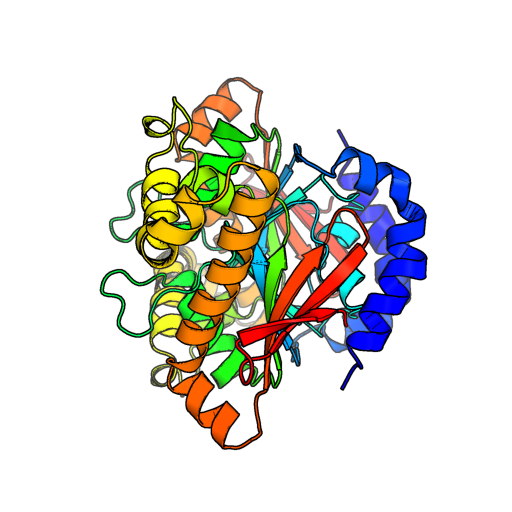AL A O 1
ATOM 1044 N N . LYS A 1 133 ? 7.715 -21.656 1.678 1 98.5 133 LYS A N 1
ATOM 1045 C CA . LYS A 1 133 ? 8.93 -22.266 1.156 1 98.5 133 LYS A CA 1
ATOM 1046 C C . LYS A 1 133 ? 9.016 -23.75 1.543 1 98.5 133 LYS A C 1
ATOM 1048 O O . LYS A 1 133 ? 9.352 -24.594 0.71 1 98.5 133 LYS A O 1
ATOM 1053 N N . GLU A 1 134 ? 8.711 -24.047 2.768 1 98.38 134 GLU A N 1
ATOM 1054 C CA . GLU A 1 134 ? 8.797 -25.406 3.285 1 98.38 134 GLU A CA 1
ATOM 1055 C C . GLU A 1 134 ? 7.801 -26.328 2.584 1 98.38 134 GLU A C 1
ATOM 1057 O O . GLU A 1 134 ? 8.094 -27.5 2.348 1 98.38 134 GLU A O 1
ATOM 1062 N N . SER A 1 135 ? 6.68 -25.812 2.246 1 98.12 135 SER A N 1
ATOM 1063 C CA . SER A 1 135 ? 5.629 -26.625 1.631 1 98.12 135 SER A CA 1
ATOM 1064 C C . SER A 1 135 ? 6.035 -27.078 0.236 1 98.12 135 SER A C 1
ATOM 1066 O O . SER A 1 135 ? 5.469 -28.047 -0.295 1 98.12 135 SER A O 1
ATOM 1068 N N . ILE A 1 136 ? 7.027 -26.438 -0.359 1 98.31 136 ILE A N 1
ATOM 1069 C CA . ILE A 1 136 ? 7.43 -26.797 -1.713 1 98.31 136 ILE A CA 1
ATOM 1070 C C . ILE A 1 136 ? 8.914 -27.156 -1.729 1 98.31 136 ILE A C 1
ATOM 1072 O O . ILE A 1 136 ? 9.578 -27.047 -2.762 1 98.31 136 ILE A O 1
ATOM 1076 N N . ALA A 1 137 ? 9.477 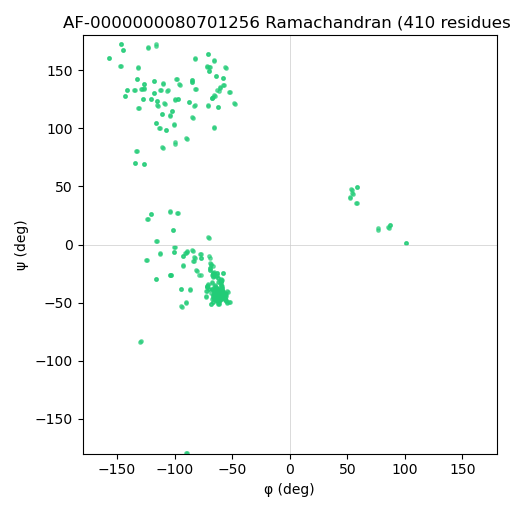-27.516 -0.638 1 98.19 137 ALA A N 1
ATOM 1077 C CA . ALA A 1 137 ? 10.906 -27.766 -0.466 1 98.19 137 ALA A CA 1
ATOM 1078 C C . ALA A 1 137 ? 11.406 -28.828 -1.45 1 98.19 137 ALA A C 1
ATOM 1080 O O . ALA A 1 137 ? 12.461 -28.656 -2.059 1 98.19 137 ALA A O 1
ATOM 1081 N N . ASP A 1 138 ? 10.68 -29.891 -1.645 1 98.31 138 ASP A N 1
ATOM 1082 C CA . ASP A 1 138 ? 11.078 -30.969 -2.543 1 98.31 138 ASP A CA 1
ATOM 1083 C C . ASP A 1 138 ? 11.102 -30.5 -3.994 1 98.31 138 ASP A C 1
ATOM 1085 O O . ASP A 1 138 ? 12.016 -30.844 -4.75 1 98.31 138 ASP A O 1
ATOM 1089 N N . GLN A 1 139 ? 10.031 -29.75 -4.336 1 98.25 139 GLN A N 1
ATOM 1090 C CA . GLN A 1 139 ? 9.977 -29.219 -5.695 1 98.25 139 GLN A CA 1
ATOM 1091 C C . GLN A 1 139 ? 11.148 -28.266 -5.957 1 98.25 139 GLN A C 1
ATOM 1093 O O . GLN A 1 139 ? 11.742 -28.297 -7.035 1 98.25 139 GLN A O 1
ATOM 1098 N N . LEU A 1 140 ? 11.414 -27.453 -4.969 1 98 140 LEU A N 1
ATOM 1099 C CA . LEU A 1 140 ? 12.531 -26.516 -5.086 1 98 140 LEU A CA 1
ATOM 1100 C C . LEU A 1 140 ? 13.852 -27.266 -5.273 1 98 140 LEU A C 1
ATOM 1102 O O . LEU A 1 140 ? 14.688 -26.859 -6.078 1 98 140 LEU A O 1
ATOM 1106 N N . ALA A 1 141 ? 14.008 -28.297 -4.559 1 97.44 141 ALA A N 1
ATOM 1107 C CA . ALA A 1 141 ? 15.242 -29.078 -4.617 1 97.44 141 ALA A CA 1
ATOM 1108 C C . ALA A 1 141 ? 15.422 -29.734 -5.988 1 97.44 141 ALA A C 1
ATOM 1110 O O . ALA A 1 141 ? 16.547 -29.938 -6.445 1 97.44 141 ALA A O 1
ATOM 1111 N N . ALA A 1 142 ? 14.336 -29.984 -6.637 1 97.81 142 ALA A N 1
ATOM 1112 C CA . ALA A 1 142 ? 14.352 -30.672 -7.926 1 97.81 142 ALA A CA 1
ATOM 1113 C C . ALA A 1 142 ? 14.625 -29.688 -9.062 1 97.81 142 ALA A C 1
ATOM 1115 O O . ALA A 1 142 ? 14.922 -30.094 -10.188 1 97.81 142 ALA A O 1
ATOM 1116 N N . LEU A 1 143 ? 14.508 -28.391 -8.75 1 97.19 143 LEU A N 1
ATOM 1117 C CA . LEU A 1 143 ? 14.727 -27.359 -9.766 1 97.19 143 LEU A CA 1
ATOM 1118 C C . LEU A 1 143 ? 16.156 -26.828 -9.711 1 97.19 143 LEU A C 1
ATOM 1120 O O . LEU A 1 143 ? 16.703 -26.625 -8.625 1 97.19 143 LEU A O 1
ATOM 1124 N N . ASP A 1 144 ? 16.766 -26.641 -10.891 1 94.38 144 ASP A N 1
ATOM 1125 C CA . ASP A 1 144 ? 18.125 -26.078 -10.945 1 94.38 144 ASP A CA 1
ATOM 1126 C C . ASP A 1 144 ? 18.094 -24.609 -11.352 1 94.38 144 ASP A C 1
ATOM 1128 O O . ASP A 1 144 ? 18.938 -23.828 -10.93 1 94.38 144 ASP A O 1
ATOM 1132 N N . ASP A 1 145 ? 17.109 -24.219 -12.047 1 96 145 ASP A N 1
ATOM 1133 C CA . ASP A 1 145 ? 16.984 -22.875 -12.609 1 96 145 ASP A CA 1
ATOM 1134 C C . ASP A 1 145 ? 16.438 -21.891 -11.57 1 96 145 ASP A C 1
ATOM 1136 O O . ASP A 1 145 ? 15.32 -22.062 -11.078 1 96 145 ASP A O 1
ATOM 1140 N N . PRO A 1 146 ? 17.203 -20.844 -11.242 1 94.75 146 PRO A N 1
ATOM 1141 C CA . PRO A 1 146 ? 16.734 -19.875 -10.258 1 94.75 146 PRO A CA 1
ATOM 1142 C C . PRO A 1 146 ? 15.43 -19.188 -10.672 1 94.75 146 PRO A C 1
ATOM 1144 O O . PRO A 1 146 ? 14.617 -18.828 -9.812 1 94.75 146 PRO A O 1
ATOM 1147 N N . VAL A 1 147 ? 15.242 -19.031 -11.922 1 94.56 147 VAL A N 1
ATOM 1148 C CA . VAL A 1 147 ? 14.031 -18.406 -12.422 1 94.56 147 VAL A CA 1
ATOM 1149 C C . VAL A 1 147 ? 12.82 -19.297 -12.141 1 94.56 147 VAL A C 1
ATOM 1151 O O . VAL A 1 147 ? 11.773 -18.812 -11.719 1 94.56 147 VAL A O 1
ATOM 1154 N N . ALA A 1 148 ? 13.023 -20.562 -12.367 1 97.12 148 ALA A N 1
ATOM 1155 C CA . ALA A 1 148 ? 11.961 -21.531 -12.086 1 97.12 148 ALA A CA 1
ATOM 1156 C C . ALA A 1 148 ? 11.648 -21.594 -10.594 1 97.12 148 ALA A C 1
ATOM 1158 O O . ALA A 1 148 ? 10.492 -21.719 -10.203 1 97.12 148 ALA A O 1
ATOM 1159 N N . LYS A 1 149 ? 12.68 -21.562 -9.805 1 98 149 LYS A N 1
ATOM 1160 C CA . LYS A 1 149 ? 12.5 -21.578 -8.352 1 98 149 LYS A CA 1
ATOM 1161 C C . LYS A 1 149 ? 11.719 -20.359 -7.891 1 98 149 LYS A C 1
ATOM 1163 O O . LYS A 1 149 ? 10.82 -20.469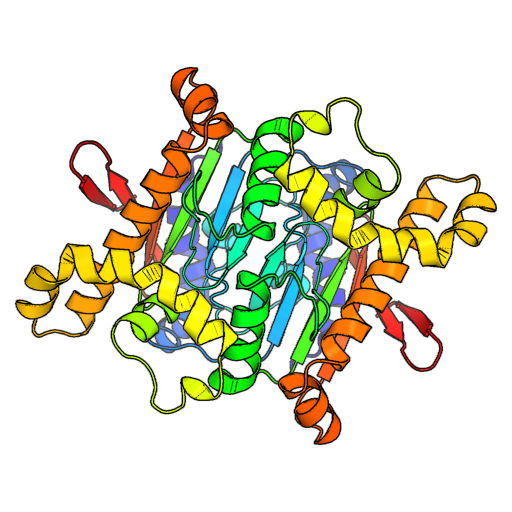 -7.055 1 98 149 LYS A O 1
ATOM 1168 N N . SER A 1 150 ? 12.055 -19.203 -8.43 1 97.06 150 SER A N 1
ATOM 1169 C CA . SER A 1 150 ? 11.367 -17.953 -8.086 1 97.06 150 SER A CA 1
ATOM 1170 C C . SER A 1 150 ? 9.891 -18.016 -8.492 1 97.06 150 SER A C 1
ATOM 1172 O O . SER A 1 150 ? 9.016 -17.641 -7.711 1 97.06 150 SER A O 1
ATOM 1174 N N . ASP A 1 151 ? 9.703 -18.516 -9.688 1 97.25 151 ASP A N 1
ATOM 1175 C CA . ASP A 1 151 ? 8.336 -18.625 -10.188 1 97.25 151 ASP A CA 1
ATOM 1176 C C . ASP A 1 151 ? 7.496 -19.531 -9.297 1 97.25 151 ASP A C 1
ATOM 1178 O O . ASP A 1 151 ? 6.363 -19.188 -8.953 1 97.25 151 ASP A O 1
ATOM 1182 N N . LEU A 1 152 ? 8.055 -20.641 -8.953 1 98.31 152 LEU A N 1
ATOM 1183 C CA . LEU A 1 152 ? 7.367 -21.594 -8.078 1 98.31 152 LEU A CA 1
ATOM 1184 C C . LEU A 1 152 ? 7.043 -20.953 -6.734 1 98.31 152 LEU A C 1
ATOM 1186 O O . LEU A 1 152 ? 5.93 -21.094 -6.227 1 98.31 152 LEU A O 1
ATOM 1190 N N . MET A 1 153 ? 7.977 -20.266 -6.148 1 98.69 153 MET A N 1
ATOM 1191 C CA . MET A 1 153 ? 7.809 -19.609 -4.855 1 98.69 153 MET A CA 1
ATOM 1192 C C . MET A 1 153 ? 6.715 -18.547 -4.918 1 98.69 153 MET A C 1
ATOM 1194 O O . MET A 1 153 ? 5.848 -18.484 -4.047 1 98.69 153 MET A O 1
ATOM 1198 N N . GLU A 1 154 ? 6.762 -17.703 -5.918 1 98.62 154 GLU A N 1
ATOM 1199 C CA . GLU A 1 154 ? 5.82 -16.594 -6.078 1 98.62 154 GLU A CA 1
ATOM 1200 C C . GLU A 1 154 ? 4.395 -17.109 -6.273 1 98.62 154 GLU A C 1
ATOM 1202 O O . GLU A 1 154 ? 3.461 -16.609 -5.645 1 98.62 154 GLU A O 1
ATOM 1207 N N . LYS A 1 155 ? 4.23 -18.062 -7.141 1 98.75 155 LYS A N 1
ATOM 1208 C CA . LYS A 1 155 ? 2.906 -18.625 -7.391 1 98.75 155 LYS A CA 1
ATOM 1209 C C . LYS A 1 155 ? 2.371 -19.344 -6.152 1 98.75 155 LYS A C 1
ATOM 1211 O O . LYS A 1 155 ? 1.192 -19.203 -5.816 1 98.75 155 LYS A O 1
ATOM 1216 N N . THR A 1 156 ? 3.242 -20.094 -5.473 1 98.75 156 THR A N 1
ATOM 1217 C CA . THR A 1 156 ? 2.82 -20.75 -4.246 1 98.75 156 THR A CA 1
ATOM 1218 C C . THR A 1 156 ? 2.432 -19.734 -3.18 1 98.75 156 THR A C 1
ATOM 1220 O O . THR A 1 156 ? 1.487 -19.953 -2.42 1 98.75 156 THR A O 1
ATOM 1223 N N . ASN A 1 157 ? 3.195 -18.656 -3.143 1 98.75 157 ASN A N 1
ATOM 1224 C CA . ASN A 1 157 ? 2.846 -17.578 -2.211 1 98.75 157 ASN A CA 1
ATOM 1225 C C . ASN A 1 157 ? 1.462 -17.016 -2.506 1 98.75 157 ASN A C 1
ATOM 1227 O O . ASN A 1 157 ? 0.652 -16.828 -1.595 1 98.75 157 ASN A O 1
ATOM 1231 N N . ILE A 1 158 ? 1.177 -16.734 -3.746 1 98.81 158 ILE A N 1
ATOM 1232 C CA . ILE A 1 158 ? -0.131 -16.219 -4.141 1 98.81 158 ILE A CA 1
ATOM 1233 C C . ILE A 1 158 ? -1.221 -17.203 -3.701 1 98.81 158 ILE A C 1
ATOM 1235 O O . ILE A 1 158 ? -2.225 -16.797 -3.113 1 98.81 158 ILE A O 1
ATOM 1239 N N . ILE A 1 159 ? -1.013 -18.453 -3.932 1 98.75 159 ILE A N 1
ATOM 1240 C CA . ILE A 1 159 ? -1.987 -19.484 -3.58 1 98.75 159 ILE A CA 1
ATOM 1241 C C . ILE A 1 159 ? -2.193 -19.5 -2.066 1 98.75 159 ILE A C 1
ATOM 1243 O O . ILE A 1 159 ? -3.33 -19.531 -1.589 1 98.75 159 ILE A O 1
ATOM 1247 N N . THR A 1 160 ? -1.126 -19.5 -1.334 1 98.31 160 THR A N 1
ATOM 1248 C CA . THR A 1 160 ? -1.184 -19.562 0.122 1 98.31 160 THR A CA 1
ATOM 1249 C C . THR A 1 160 ? -1.926 -18.359 0.689 1 98.31 160 THR A C 1
ATOM 1251 O O . THR A 1 160 ? -2.818 -18.5 1.527 1 98.31 160 THR A O 1
ATOM 1254 N N . GLN A 1 161 ? -1.502 -17.156 0.236 1 98.25 161 GLN A N 1
ATOM 1255 C CA . GLN A 1 161 ? -2.141 -15.953 0.736 1 98.25 161 GLN A CA 1
ATOM 1256 C C . GLN A 1 161 ? -3.611 -15.898 0.334 1 98.25 161 GLN A C 1
ATOM 1258 O O . GLN A 1 161 ? -4.449 -15.406 1.092 1 98.25 161 GLN A O 1
ATOM 1263 N N . TYR A 1 162 ? -3.939 -16.359 -0.868 1 98.25 162 TYR A N 1
ATOM 1264 C CA . TYR A 1 162 ? -5.32 -16.484 -1.314 1 98.25 162 TYR A CA 1
ATOM 1265 C C . TYR A 1 162 ? -6.121 -17.359 -0.353 1 98.25 162 TYR A C 1
ATOM 1267 O O . TYR A 1 162 ? -7.227 -17 0.049 1 98.25 162 TYR A O 1
ATOM 1275 N N . ASN A 1 163 ? -5.551 -18.484 -0.016 1 97.75 163 ASN A N 1
ATOM 1276 C CA . ASN A 1 163 ? -6.227 -19.406 0.906 1 97.75 163 ASN A CA 1
ATOM 1277 C C . ASN A 1 163 ? -6.422 -18.766 2.279 1 97.75 163 ASN A C 1
ATOM 1279 O O . ASN A 1 163 ? -7.457 -18.953 2.916 1 97.75 163 ASN A O 1
ATOM 1283 N N . HIS A 1 164 ? -5.43 -18.047 2.76 1 97.75 164 HIS A N 1
ATOM 1284 C CA . HIS A 1 164 ? -5.594 -17.312 4.008 1 97.75 164 HIS A CA 1
ATOM 1285 C C . HIS A 1 164 ? -6.793 -16.375 3.945 1 97.75 164 HIS A C 1
ATOM 1287 O O . HIS A 1 164 ? -7.609 -16.344 4.871 1 97.75 164 HIS A O 1
ATOM 1293 N N . LEU A 1 165 ? -6.898 -15.594 2.865 1 98.12 165 LEU A N 1
ATOM 1294 C CA . LEU A 1 165 ? -8.016 -14.672 2.693 1 98.12 165 LEU A CA 1
ATOM 1295 C C . LEU A 1 165 ? -9.352 -15.398 2.795 1 98.12 165 LEU A C 1
ATOM 1297 O O . LEU A 1 165 ? -10.266 -14.93 3.471 1 98.12 165 LEU A O 1
ATOM 1301 N N . MET A 1 166 ? -9.422 -16.531 2.186 1 97.81 166 MET A N 1
ATOM 1302 C CA . MET A 1 166 ? -10.664 -17.297 2.107 1 97.81 166 MET A CA 1
ATOM 1303 C C . MET A 1 166 ? -11.047 -17.859 3.471 1 97.81 166 MET A C 1
ATOM 1305 O O . MET A 1 166 ? -12.18 -18.297 3.674 1 97.81 166 MET A O 1
ATOM 1309 N N . GLU A 1 167 ? -10.125 -17.781 4.422 1 97.19 167 GLU A N 1
ATOM 1310 C CA . GLU A 1 167 ? -10.383 -18.312 5.758 1 97.19 167 GLU A CA 1
ATOM 1311 C C . GLU A 1 167 ? -10.938 -17.234 6.684 1 97.19 167 GLU A C 1
ATOM 1313 O O . GLU A 1 167 ? -11.469 -17.547 7.754 1 97.19 167 GLU A O 1
ATOM 1318 N N . TYR A 1 168 ? -10.773 -15.984 6.316 1 96.94 168 TYR A N 1
ATOM 1319 C CA . TYR A 1 168 ? -11.375 -14.914 7.113 1 96.94 168 TYR A CA 1
ATOM 1320 C C . TYR A 1 168 ? -12.898 -14.961 7.023 1 96.94 168 TYR A C 1
ATOM 1322 O O . TYR A 1 168 ? -13.469 -14.891 5.934 1 96.94 168 TYR A O 1
ATOM 1330 N N . PRO A 1 169 ? -13.602 -15 8.102 1 96.69 169 PRO A N 1
ATOM 1331 C CA . PRO A 1 169 ? -15.062 -15.141 8.07 1 96.69 169 PRO A CA 1
ATOM 1332 C C . PRO A 1 169 ? -15.742 -14.016 7.297 1 96.69 169 PRO A C 1
ATOM 1334 O O . PRO A 1 169 ? -16.688 -14.258 6.543 1 96.69 169 PRO A O 1
ATOM 1337 N N . ILE A 1 170 ? -15.297 -12.828 7.414 1 95.75 170 ILE A N 1
ATOM 1338 C CA . ILE A 1 170 ? -15.922 -11.688 6.758 1 95.75 170 ILE A CA 1
ATOM 1339 C C . ILE A 1 170 ? -15.789 -11.828 5.242 1 95.75 170 ILE A C 1
ATOM 1341 O O . ILE A 1 170 ? -16.594 -11.273 4.484 1 95.75 170 ILE A O 1
ATOM 1345 N N . ILE A 1 171 ? -14.789 -12.555 4.797 1 98.06 171 ILE A N 1
ATOM 1346 C CA . ILE A 1 171 ? -14.555 -12.766 3.373 1 98.06 171 ILE A CA 1
ATOM 1347 C C . ILE A 1 171 ? -15.305 -14.016 2.916 1 98.06 171 ILE A C 1
ATOM 1349 O O . ILE A 1 171 ? -16.078 -13.969 1.956 1 98.06 171 ILE A O 1
ATOM 1353 N N . ALA A 1 172 ? -15.109 -15.078 3.648 1 97.88 172 ALA A N 1
ATOM 1354 C CA . ALA A 1 172 ? -15.719 -16.359 3.303 1 97.88 172 ALA A CA 1
ATOM 1355 C C . ALA A 1 172 ? -17.234 -16.234 3.182 1 97.88 172 ALA 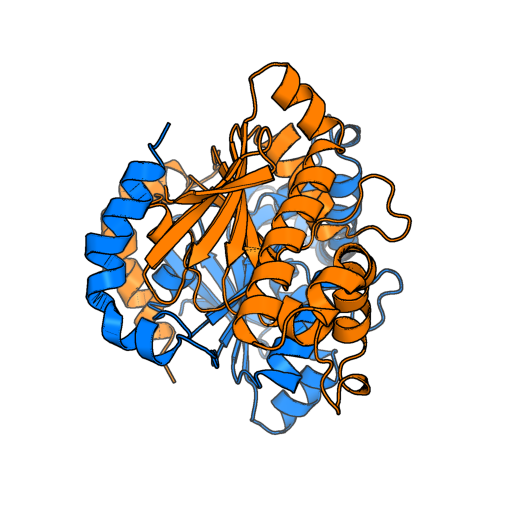A C 1
ATOM 1357 O O . ALA A 1 172 ? -17.828 -16.75 2.238 1 97.88 172 ALA A O 1
ATOM 1358 N N . ASP A 1 173 ? -17.828 -15.539 4.117 1 97.56 173 ASP A N 1
ATOM 1359 C CA . ASP A 1 173 ? -19.281 -15.383 4.148 1 97.56 173 ASP A CA 1
ATOM 1360 C C . ASP A 1 173 ? -19.781 -14.625 2.92 1 97.56 173 ASP A C 1
ATOM 1362 O O . ASP A 1 173 ? -20.781 -15.016 2.311 1 97.56 173 ASP A O 1
ATOM 1366 N N . ARG A 1 174 ? -19.141 -13.625 2.602 1 97.81 174 ARG A N 1
ATOM 1367 C CA . ARG A 1 174 ? -19.562 -12.797 1.48 1 97.81 174 ARG A CA 1
ATOM 1368 C C . ARG A 1 174 ? -19.312 -13.5 0.151 1 97.81 174 ARG A C 1
ATOM 1370 O O . ARG A 1 174 ? -20.078 -13.336 -0.8 1 97.81 174 ARG A O 1
ATOM 1377 N N . VAL A 1 175 ? -18.219 -14.258 0.062 1 98 175 VAL A N 1
ATOM 1378 C CA . VAL A 1 175 ? -17.969 -15.062 -1.127 1 98 175 VAL A CA 1
ATOM 1379 C C . VAL A 1 175 ? -19.062 -16.109 -1.291 1 98 175 VAL A C 1
ATOM 1381 O O . VAL A 1 175 ? -19.625 -16.281 -2.383 1 98 175 VAL A O 1
ATOM 1384 N N . ALA A 1 176 ? -19.406 -16.75 -0.218 1 98.06 176 ALA A N 1
ATOM 1385 C CA . ALA A 1 176 ? -20.453 -17.766 -0.241 1 98.06 176 ALA A CA 1
ATOM 1386 C C . ALA A 1 176 ? -21.797 -17.188 -0.657 1 98.06 176 ALA A C 1
ATOM 1388 O O . ALA A 1 176 ? -22.578 -17.844 -1.339 1 98.06 176 ALA A O 1
ATOM 1389 N N . ALA A 1 177 ? -22.016 -15.984 -0.318 1 97.88 177 ALA A N 1
ATOM 1390 C CA . ALA A 1 177 ? -23.281 -15.305 -0.617 1 97.88 177 ALA A CA 1
ATOM 1391 C C . ALA A 1 177 ? -23.281 -14.758 -2.041 1 97.88 177 ALA A C 1
ATOM 1393 O O . ALA A 1 177 ? -24.312 -14.297 -2.531 1 97.88 177 ALA A O 1
ATOM 1394 N N . GLY A 1 178 ? -22.156 -14.758 -2.703 1 97.44 178 GLY A N 1
ATOM 1395 C CA . GLY A 1 178 ? -22.062 -14.273 -4.074 1 97.44 178 GLY A CA 1
ATOM 1396 C C . GLY A 1 178 ? -21.844 -12.773 -4.168 1 97.44 178 GLY A C 1
ATOM 1397 O O . GLY A 1 178 ? -21.984 -12.195 -5.246 1 97.44 178 GLY A O 1
ATOM 1398 N N . ASN A 1 179 ? -21.469 -12.102 -3.01 1 97.19 179 ASN A N 1
ATOM 1399 C CA . ASN A 1 179 ? -21.344 -10.648 -2.951 1 97.19 179 ASN A CA 1
ATOM 1400 C C . ASN A 1 179 ? -19.891 -10.203 -3.053 1 97.19 179 ASN A C 1
ATOM 1402 O O . ASN A 1 179 ? -19.609 -9.008 -3.135 1 97.19 179 ASN A O 1
ATOM 1406 N N . LEU A 1 180 ? -18.969 -11.156 -3.037 1 98 180 LEU A N 1
ATOM 1407 C CA . LEU A 1 180 ? -17.547 -10.852 -3.09 1 98 180 LEU A CA 1
ATOM 1408 C C . LEU A 1 180 ? -16.797 -11.891 -3.918 1 98 180 LEU A C 1
ATOM 1410 O O . LEU A 1 180 ? -17 -13.094 -3.744 1 98 180 LEU A O 1
ATOM 1414 N N . LYS A 1 181 ? -16.047 -11.406 -4.855 1 97.44 181 LYS A N 1
ATOM 1415 C CA . LYS A 1 181 ? -15.133 -12.25 -5.625 1 97.44 181 LYS A CA 1
ATOM 1416 C C . LYS A 1 181 ? -13.688 -12.016 -5.211 1 97.44 181 LYS A C 1
ATOM 1418 O O . LYS A 1 181 ? -13.266 -10.867 -5.027 1 97.44 181 LYS A O 1
ATOM 1423 N N . VAL A 1 182 ? -12.961 -13.086 -4.996 1 98.06 182 VAL A N 1
ATOM 1424 C CA . VAL A 1 182 ? -11.547 -13.008 -4.656 1 98.06 182 VAL A CA 1
ATOM 1425 C C . VAL A 1 182 ? -10.719 -13.703 -5.734 1 98.06 182 VAL A C 1
ATOM 1427 O O . VAL A 1 182 ? -11.016 -14.836 -6.125 1 98.06 182 VAL A O 1
ATOM 1430 N N . GLU A 1 183 ? -9.703 -13.031 -6.219 1 97.75 183 GLU A N 1
ATOM 1431 C CA . GLU A 1 183 ? -8.844 -13.617 -7.238 1 97.75 183 GLU A CA 1
ATOM 1432 C C . GLU A 1 183 ? -7.367 -13.43 -6.883 1 97.75 183 GLU A C 1
ATOM 1434 O O . GLU A 1 183 ? -6.984 -12.406 -6.312 1 97.75 183 GLU A O 1
ATOM 1439 N N . GLY A 1 184 ? -6.551 -14.43 -7.18 1 98.38 184 GLY A N 1
ATOM 1440 C CA . GLY A 1 184 ? -5.102 -14.328 -7.137 1 98.38 184 GLY A CA 1
ATOM 1441 C C . GLY A 1 184 ? -4.484 -14.055 -8.5 1 98.38 184 GLY A C 1
ATOM 1442 O O . GLY A 1 184 ? -4.77 -14.758 -9.469 1 98.38 184 GLY A O 1
ATOM 1443 N N . TRP A 1 185 ? -3.699 -13 -8.578 1 98.56 185 TRP A N 1
ATOM 1444 C CA . TRP A 1 185 ? -3.092 -12.578 -9.836 1 98.56 185 TRP A CA 1
ATOM 1445 C C . TRP A 1 185 ? -1.569 -12.641 -9.75 1 98.56 185 TRP A C 1
ATOM 1447 O O . TRP A 1 185 ? -0.987 -12.328 -8.703 1 98.56 185 TRP A O 1
ATOM 1457 N N . HIS A 1 186 ? -0.969 -13.062 -10.805 1 98.56 186 HIS A N 1
ATOM 1458 C CA . HIS A 1 186 ? 0.479 -13.047 -10.977 1 98.56 186 HIS A CA 1
ATOM 1459 C C . HIS A 1 186 ? 0.885 -12.133 -12.125 1 98.56 186 HIS A C 1
ATOM 1461 O O . HIS A 1 186 ? 0.72 -12.484 -13.297 1 98.56 186 HIS A O 1
ATOM 1467 N N . PHE A 1 187 ? 1.413 -10.953 -11.805 1 97.69 187 PHE A N 1
ATOM 1468 C CA . PHE A 1 187 ? 1.736 -9.914 -12.781 1 97.69 187 PHE A CA 1
ATOM 1469 C C . PHE A 1 187 ? 3.141 -10.117 -13.336 1 97.69 187 PHE A C 1
ATOM 1471 O O . PHE A 1 187 ? 4.109 -10.188 -12.578 1 97.69 187 PHE A O 1
ATOM 1478 N N . HIS A 1 188 ? 3.221 -10.25 -14.609 1 96.25 188 HIS A N 1
ATOM 1479 C CA . HIS A 1 188 ? 4.492 -10.32 -15.32 1 96.25 188 HIS A CA 1
ATOM 1480 C C . HIS A 1 188 ? 4.969 -8.93 -15.734 1 96.25 188 HIS A C 1
ATOM 1482 O O . HIS A 1 188 ? 4.695 -8.477 -16.844 1 96.25 188 HIS A O 1
ATOM 1488 N N . THR A 1 189 ? 5.738 -8.406 -14.812 1 94.75 189 THR A N 1
ATOM 1489 C CA . THR A 1 189 ? 6.188 -7.027 -14.992 1 94.75 189 THR A CA 1
ATOM 1490 C C . THR A 1 189 ? 7.062 -6.906 -16.234 1 94.75 189 THR A C 1
ATOM 1492 O O . THR A 1 189 ? 7.188 -5.82 -16.812 1 94.75 189 THR A O 1
ATOM 1495 N N . ASP A 1 190 ? 7.691 -7.941 -16.672 1 92.69 190 ASP A N 1
ATOM 1496 C CA . ASP A 1 190 ? 8.617 -7.93 -17.812 1 92.69 190 ASP A CA 1
ATOM 1497 C C . ASP A 1 190 ? 7.863 -7.891 -19.141 1 92.69 190 ASP A C 1
ATOM 1499 O O . ASP A 1 190 ? 8.375 -7.375 -20.125 1 92.69 190 ASP A O 1
ATOM 1503 N N . GLU A 1 191 ? 6.625 -8.406 -19.141 1 93.19 191 GLU A N 1
ATOM 1504 C CA . GLU A 1 191 ? 5.91 -8.508 -20.422 1 93.19 191 GLU A CA 1
ATOM 1505 C C . GLU A 1 191 ? 4.562 -7.789 -20.344 1 93.19 191 GLU A C 1
ATOM 1507 O O . GLU A 1 191 ? 3.877 -7.652 -21.359 1 93.19 191 GLU A O 1
ATOM 1512 N N . GLY A 1 192 ? 4.113 -7.438 -19.188 1 93.56 192 GLY A N 1
ATOM 1513 C CA . GLY A 1 192 ? 2.947 -6.582 -19.047 1 93.56 192 GLY A CA 1
ATOM 1514 C C . GLY A 1 192 ? 1.64 -7.355 -19.031 1 93.56 192 GLY A C 1
ATOM 1515 O O . GLY A 1 192 ? 0.574 -6.781 -19.266 1 93.56 192 GLY A O 1
ATOM 1516 N N . PHE A 1 193 ? 1.706 -8.703 -18.797 1 94.88 193 PHE A N 1
ATOM 1517 C CA . PHE A 1 193 ? 0.466 -9.461 -18.719 1 94.88 193 PHE A CA 1
ATOM 1518 C C . PHE A 1 193 ? 0.275 -10.055 -17.328 1 94.88 193 PHE A C 1
ATOM 1520 O O . PHE A 1 193 ? 1.157 -9.945 -16.469 1 94.88 193 PHE A O 1
ATOM 1527 N N . VAL A 1 194 ? -0.96 -10.656 -17.094 1 97.31 194 VAL A N 1
ATOM 1528 C CA . VAL A 1 194 ? -1.311 -11.219 -15.789 1 97.31 194 VAL A CA 1
ATOM 1529 C C . VAL A 1 194 ? -1.826 -12.641 -15.961 1 97.31 194 VAL A C 1
ATOM 1531 O O . VAL A 1 194 ? -2.555 -12.938 -16.906 1 97.31 194 VAL A O 1
ATOM 1534 N N . GLU A 1 195 ? -1.32 -13.492 -15.133 1 97.62 195 GLU A N 1
ATOM 1535 C CA . GLU A 1 195 ? -1.929 -14.805 -14.977 1 97.62 195 GLU A CA 1
ATOM 1536 C C . GLU A 1 195 ? -2.842 -14.852 -13.75 1 97.62 195 GLU A C 1
ATOM 1538 O O . GLU A 1 195 ? -2.535 -14.25 -12.719 1 97.62 195 GLU A O 1
ATOM 1543 N N . VAL A 1 196 ? -3.945 -15.57 -13.898 1 97.5 196 VAL A N 1
ATOM 1544 C CA . VAL A 1 196 ? -4.93 -15.648 -12.82 1 97.5 196 VAL A CA 1
ATOM 1545 C C . VAL A 1 196 ? -4.965 -17.062 -12.25 1 97.5 196 VAL A C 1
ATOM 1547 O O . VAL A 1 196 ? -4.996 -18.031 -13.008 1 97.5 196 VAL A O 1
ATOM 1550 N N . TYR A 1 197 ? -4.938 -17.156 -10.938 1 98.31 197 TYR A N 1
ATOM 1551 C CA . TYR A 1 197 ? -5.02 -18.422 -10.227 1 98.31 197 TYR A CA 1
ATOM 1552 C C . TYR A 1 197 ? -6.391 -19.062 -10.398 1 98.31 197 TYR A C 1
ATOM 1554 O O . TYR A 1 197 ? -7.418 -18.406 -10.227 1 98.31 197 TYR A O 1
ATOM 1562 N N . GLN A 1 198 ? -6.344 -20.328 -10.852 1 97.38 198 GLN A N 1
ATOM 1563 C CA . GLN A 1 198 ? -7.551 -21.141 -10.961 1 97.38 198 GLN A CA 1
ATOM 1564 C C . GLN A 1 198 ? -7.668 -22.109 -9.781 1 97.38 198 GLN A C 1
ATOM 1566 O O . GLN A 1 198 ? -7.082 -23.188 -9.797 1 97.38 198 GLN A O 1
ATOM 1571 N N . PRO A 1 199 ? -8.555 -21.781 -8.828 1 95.38 199 PRO A N 1
ATOM 1572 C CA . PRO A 1 199 ? -8.617 -22.594 -7.617 1 95.38 199 PRO A CA 1
ATOM 1573 C C . PRO A 1 199 ? -9.016 -24.031 -7.895 1 95.38 199 PRO A C 1
ATOM 1575 O O . PRO A 1 199 ? -8.586 -24.953 -7.184 1 95.38 199 PRO A O 1
ATOM 1578 N N . GLU A 1 200 ? -9.766 -24.297 -8.914 1 94.56 200 GLU A N 1
ATOM 1579 C CA . GLU A 1 200 ? -10.273 -25.625 -9.219 1 94.56 200 GLU A CA 1
ATOM 1580 C C . GLU A 1 200 ? -9.156 -26.547 -9.711 1 94.56 200 GLU A C 1
ATOM 1582 O O . GLU A 1 200 ? -9.141 -27.734 -9.406 1 94.56 200 GLU A O 1
ATOM 1587 N N . THR A 1 201 ? -8.227 -26.016 -10.414 1 94.75 201 THR A N 1
ATOM 1588 C CA . THR A 1 201 ? -7.176 -26.828 -11.023 1 94.75 201 THR A CA 1
ATOM 1589 C C . THR A 1 201 ? -5.824 -26.531 -10.375 1 94.75 201 THR A C 1
ATOM 1591 O O . THR A 1 201 ? -4.84 -27.234 -10.641 1 94.75 201 THR A O 1
ATOM 1594 N N . LYS A 1 202 ? -5.805 -25.484 -9.5 1 93.75 202 LYS A N 1
ATOM 1595 C CA . LYS A 1 202 ? -4.582 -25.047 -8.828 1 93.75 202 LYS A CA 1
ATOM 1596 C C . LYS A 1 202 ? -3.502 -24.672 -9.844 1 93.75 202 LYS A C 1
ATOM 1598 O O . LYS A 1 202 ? -2.338 -25.047 -9.68 1 93.75 202 LYS A O 1
ATOM 1603 N N . THR A 1 203 ? -3.922 -24.094 -10.945 1 95.94 203 THR A N 1
ATOM 1604 C CA . THR A 1 203 ? -3.023 -23.609 -11.984 1 95.94 203 THR A CA 1
ATOM 1605 C C . THR A 1 203 ? -3.246 -22.125 -12.242 1 95.94 203 THR A C 1
ATOM 1607 O O . THR A 1 203 ? -4.133 -21.516 -11.641 1 95.94 203 THR A O 1
ATOM 1610 N N . PHE A 1 204 ? -2.342 -21.594 -12.992 1 97.81 204 PHE A N 1
ATOM 1611 C CA . PHE A 1 204 ? -2.473 -20.203 -13.43 1 97.81 204 PHE A CA 1
ATOM 1612 C C . PHE A 1 204 ? -2.756 -20.125 -14.922 1 97.81 204 PHE A C 1
ATOM 1614 O O . PHE A 1 204 ? -2.188 -20.891 -15.703 1 97.81 204 PHE A O 1
ATOM 1621 N N . LYS A 1 205 ? -3.674 -19.203 -15.289 1 95.69 205 LYS A N 1
ATOM 1622 C CA . LYS A 1 205 ? -4.016 -18.984 -16.688 1 95.69 205 LYS A CA 1
ATOM 1623 C C . LYS A 1 205 ? -3.883 -17.516 -17.062 1 95.69 205 LYS A C 1
ATOM 1625 O O . LYS A 1 205 ? -4.293 -16.641 -16.312 1 95.69 205 LYS A O 1
ATOM 1630 N N . ARG A 1 206 ? -3.27 -17.328 -18.188 1 92.62 206 ARG A N 1
ATOM 1631 C CA . ARG A 1 206 ? -3.139 -15.953 -18.656 1 92.62 206 ARG A CA 1
ATOM 1632 C C . ARG A 1 206 ? -4.508 -15.336 -18.922 1 92.62 206 ARG A C 1
ATOM 1634 O O . ARG A 1 206 ? -5.398 -15.992 -19.453 1 92.62 206 ARG A O 1
ATOM 1641 N N . LEU A 1 207 ? -4.691 -14.078 -18.406 1 87.5 207 LEU A N 1
ATOM 1642 C CA . LEU A 1 207 ? -5.93 -13.336 -18.625 1 87.5 207 LEU A CA 1
ATOM 1643 C C . LEU A 1 207 ? -6.086 -12.953 -20.094 1 87.5 207 LEU A C 1
ATOM 1645 O O . LEU A 1 207 ? -5.113 -12.562 -20.734 1 87.5 207 LEU A O 1
ATOM 1649 N N . MET B 1 1 ? -19.25 -4.328 -13.891 1 52.88 1 MET B N 1
ATOM 1650 C CA . MET B 1 1 ? -17.922 -4.355 -13.297 1 52.88 1 MET B CA 1
ATOM 1651 C C . MET B 1 1 ? -16.844 -4.246 -14.367 1 52.88 1 MET B C 1
ATOM 1653 O O . MET B 1 1 ? -17.031 -4.723 -15.484 1 52.88 1 MET B O 1
ATOM 1657 N N . ARG B 1 2 ? -16 -3.33 -14.062 1 66.25 2 ARG B N 1
ATOM 1658 C CA . ARG B 1 2 ? -14.922 -3.186 -15.023 1 66.25 2 ARG B CA 1
ATOM 1659 C C . ARG B 1 2 ? -14.328 -4.543 -15.383 1 66.25 2 ARG B C 1
ATOM 1661 O O . ARG B 1 2 ? -14.133 -5.395 -14.516 1 66.25 2 ARG B O 1
ATOM 1668 N N . ASP B 1 3 ? -14.445 -4.719 -16.594 1 80.69 3 ASP B N 1
ATOM 1669 C CA . ASP B 1 3 ? -13.828 -5.934 -17.109 1 80.69 3 ASP B CA 1
ATOM 1670 C C . ASP B 1 3 ? -12.312 -5.887 -16.969 1 80.69 3 ASP B C 1
ATOM 1672 O O . ASP B 1 3 ? -11.625 -5.242 -17.766 1 80.69 3 ASP B O 1
ATOM 1676 N N . PHE B 1 4 ? -11.797 -6.551 -15.969 1 84.25 4 PHE B N 1
ATOM 1677 C CA . PHE B 1 4 ? -10.375 -6.465 -15.641 1 84.25 4 PHE B CA 1
ATOM 1678 C C . PHE B 1 4 ? -9.531 -7.09 -16.75 1 84.25 4 PHE B C 1
ATOM 1680 O O . PHE B 1 4 ? -8.383 -6.68 -16.953 1 84.25 4 PHE B O 1
ATOM 1687 N N . LYS B 1 5 ? -10.094 -8.055 -17.469 1 85.75 5 LYS B N 1
ATOM 1688 C CA . LYS B 1 5 ? -9.359 -8.617 -18.594 1 85.75 5 LYS B CA 1
ATOM 1689 C C . LYS B 1 5 ? -9.094 -7.562 -19.656 1 85.75 5 LYS B C 1
ATOM 1691 O O . LYS B 1 5 ? -7.973 -7.438 -20.156 1 85.75 5 LYS B O 1
ATOM 1696 N N . LEU B 1 6 ? -10.109 -6.934 -19.953 1 89.88 6 LEU B N 1
ATOM 1697 C CA . LEU B 1 6 ? -9.977 -5.867 -20.938 1 89.88 6 LEU B CA 1
ATOM 1698 C C . LEU B 1 6 ? -9.023 -4.785 -20.453 1 89.88 6 LEU B C 1
ATOM 1700 O O . LEU B 1 6 ? -8.25 -4.23 -21.234 1 89.88 6 LEU B O 1
ATOM 1704 N N . ALA B 1 7 ? -9.086 -4.496 -19.219 1 92.31 7 ALA B N 1
ATOM 1705 C CA . ALA B 1 7 ? -8.234 -3.461 -18.641 1 92.31 7 ALA B CA 1
ATOM 1706 C C . ALA B 1 7 ? -6.762 -3.84 -18.75 1 92.31 7 ALA B C 1
ATOM 1708 O O . ALA B 1 7 ? -5.934 -3.021 -19.156 1 92.31 7 ALA B O 1
ATOM 1709 N N . VAL B 1 8 ? -6.438 -5.035 -18.422 1 93.5 8 VAL B N 1
ATOM 1710 C CA . VAL B 1 8 ? -5.051 -5.492 -18.453 1 93.5 8 VAL B CA 1
ATOM 1711 C C . VAL B 1 8 ? -4.551 -5.539 -19.906 1 93.5 8 VAL B C 1
ATOM 1713 O O . VAL B 1 8 ? -3.402 -5.191 -20.172 1 93.5 8 VAL B O 1
ATOM 1716 N N . ASP B 1 9 ? -5.422 -5.949 -20.797 1 92.88 9 ASP B N 1
ATOM 1717 C CA . ASP B 1 9 ? -5.055 -5.945 -22.203 1 92.88 9 ASP B CA 1
ATOM 1718 C C . ASP B 1 9 ? -4.766 -4.527 -22.688 1 92.88 9 ASP B C 1
ATOM 1720 O O . ASP B 1 9 ? -3.805 -4.309 -23.438 1 92.88 9 ASP B O 1
ATOM 1724 N N . HIS B 1 10 ? -5.594 -3.693 -22.344 1 93.38 10 HIS B N 1
ATOM 1725 C CA . HIS B 1 10 ? -5.398 -2.301 -22.719 1 93.38 10 HIS B CA 1
ATOM 1726 C C . HIS B 1 10 ? -4.113 -1.74 -22.125 1 93.38 10 HIS B C 1
ATOM 1728 O O . HIS B 1 10 ? -3.377 -1.014 -22.797 1 93.38 10 HIS B O 1
ATOM 1734 N N . PHE B 1 11 ? -3.893 -2.037 -20.922 1 94.5 11 PHE B N 1
ATOM 1735 C CA . PHE B 1 11 ? -2.645 -1.643 -20.281 1 94.5 11 PHE B CA 1
ATOM 1736 C C . PHE B 1 11 ? -1.444 -2.123 -21.078 1 94.5 11 PHE B C 1
ATOM 1738 O O . PHE B 1 11 ? -0.535 -1.344 -21.375 1 94.5 11 PHE B O 1
ATOM 1745 N N . ARG B 1 12 ? -1.469 -3.346 -21.406 1 94.44 12 ARG B N 1
ATOM 1746 C CA . ARG B 1 12 ? -0.35 -3.941 -22.125 1 94.44 12 ARG B CA 1
ATOM 1747 C C . ARG B 1 12 ? -0.121 -3.234 -23.453 1 94.44 12 ARG B C 1
ATOM 1749 O O . ARG B 1 12 ? 1.021 -2.971 -23.844 1 94.44 12 ARG B O 1
ATOM 1756 N N . GLU B 1 13 ? -1.183 -2.82 -24.047 1 94.19 13 GLU B N 1
ATOM 1757 C CA . GLU B 1 13 ? -1.115 -2.266 -25.391 1 94.19 13 GLU B CA 1
ATOM 1758 C C . GLU B 1 13 ? -0.871 -0.76 -25.359 1 94.19 13 GLU B C 1
ATOM 1760 O O . GLU B 1 13 ? -0.603 -0.146 -26.406 1 94.19 13 GLU B O 1
ATOM 1765 N N . THR B 1 14 ? -0.882 -0.169 -24.219 1 94.31 14 THR B N 1
ATOM 1766 C CA . THR B 1 14 ? -0.734 1.28 -24.141 1 94.31 14 THR B CA 1
ATOM 1767 C C . THR B 1 14 ? 0.359 1.659 -23.141 1 94.31 14 THR B C 1
ATOM 1769 O O . THR B 1 14 ? 1.545 1.647 -23.484 1 94.31 14 THR B O 1
ATOM 1772 N N . ALA B 1 15 ? -0.067 1.692 -21.859 1 91.75 15 ALA B N 1
ATOM 1773 C CA . ALA B 1 15 ? 0.849 2.193 -20.844 1 91.75 15 ALA B CA 1
ATOM 1774 C C . ALA B 1 15 ? 2.137 1.374 -20.812 1 91.75 15 ALA B C 1
ATOM 1776 O O . ALA B 1 15 ? 3.232 1.931 -20.703 1 91.75 15 ALA B O 1
ATOM 1777 N N . TYR B 1 16 ? 1.978 0.113 -20.891 1 93.25 16 TYR B N 1
ATOM 1778 C CA . TYR B 1 16 ? 3.154 -0.749 -20.875 1 93.25 16 TYR B CA 1
ATOM 1779 C C . TYR B 1 16 ? 3.994 -0.543 -22.125 1 93.25 16 TYR B C 1
ATOM 1781 O O . TYR B 1 16 ? 5.215 -0.385 -22.047 1 93.25 16 TYR B O 1
ATOM 1789 N N . LYS B 1 17 ? 3.359 -0.581 -23.234 1 93.88 17 LYS B N 1
ATOM 1790 C CA . LYS B 1 17 ? 4.059 -0.413 -24.5 1 93.88 17 LYS B CA 1
ATOM 1791 C C . LYS B 1 17 ? 4.773 0.934 -24.562 1 93.88 17 LYS B C 1
ATOM 1793 O O . LYS B 1 17 ? 5.898 1.024 -25.062 1 93.88 17 LYS B O 1
ATOM 1798 N N . ASP B 1 18 ? 4.117 1.929 -24.078 1 93.88 18 ASP B N 1
ATOM 1799 C CA . ASP B 1 18 ? 4.676 3.277 -24.094 1 93.88 18 ASP B CA 1
ATOM 1800 C C . ASP B 1 18 ? 5.949 3.354 -23.25 1 93.88 18 ASP B C 1
ATOM 1802 O O . ASP B 1 18 ? 6.816 4.195 -23.516 1 93.88 18 ASP B O 1
ATOM 1806 N N . LYS B 1 19 ? 6.055 2.477 -22.266 1 94.75 19 LYS B N 1
ATOM 1807 C CA . LYS B 1 19 ? 7.211 2.492 -21.375 1 94.75 19 LYS B CA 1
ATOM 1808 C C . LYS B 1 19 ? 7.957 1.163 -21.422 1 94.75 19 LYS B C 1
ATOM 1810 O O . LYS B 1 19 ? 8.539 0.735 -20.422 1 94.75 19 LYS B O 1
ATOM 1815 N N . GLN B 1 20 ? 7.855 0.506 -22.469 1 93.25 20 GLN B N 1
ATOM 1816 C CA . GLN B 1 20 ? 8.383 -0.845 -22.625 1 93.25 20 GLN B CA 1
ATOM 1817 C C . GLN B 1 20 ? 9.883 -0.885 -22.328 1 93.25 20 GLN B C 1
ATOM 1819 O O . GLN B 1 20 ? 10.367 -1.812 -21.672 1 93.25 20 GLN B O 1
ATOM 1824 N N . ASP B 1 21 ? 10.625 0.111 -22.797 1 94.06 21 ASP B N 1
ATOM 1825 C CA . ASP B 1 21 ? 12.062 0.16 -22.562 1 94.06 21 ASP B CA 1
ATOM 1826 C C . ASP B 1 21 ? 12.367 0.231 -21.062 1 94.06 21 ASP B C 1
ATOM 1828 O O . ASP B 1 21 ? 13.328 -0.384 -20.594 1 94.06 21 ASP B O 1
ATOM 1832 N N . ILE B 1 22 ? 11.555 0.984 -20.375 1 94.25 22 ILE B N 1
ATOM 1833 C CA . ILE B 1 22 ? 11.734 1.124 -18.938 1 94.25 22 ILE B CA 1
ATOM 1834 C C . ILE B 1 22 ? 11.438 -0.207 -18.25 1 94.25 22 ILE B C 1
ATOM 1836 O O . ILE B 1 22 ? 12.234 -0.679 -17.422 1 94.25 22 ILE B O 1
ATOM 1840 N N . TYR B 1 23 ? 10.367 -0.851 -18.594 1 93.38 23 TYR B N 1
ATOM 1841 C CA . TYR B 1 23 ? 10 -2.131 -18 1 93.38 23 TYR B CA 1
ATOM 1842 C C . TYR B 1 23 ? 11.055 -3.191 -18.297 1 93.38 23 TYR B C 1
ATOM 1844 O O . TYR B 1 23 ? 11.383 -4 -17.422 1 93.38 23 TYR B O 1
ATOM 1852 N N . GLU B 1 24 ? 11.562 -3.143 -19.469 1 91.25 24 GLU B N 1
ATOM 1853 C CA . GLU B 1 24 ? 12.586 -4.109 -19.828 1 91.25 24 GLU B CA 1
ATOM 1854 C C . GLU B 1 24 ? 13.859 -3.91 -19.016 1 91.25 24 GLU B C 1
ATOM 1856 O O . GLU B 1 24 ? 14.5 -4.883 -18.609 1 91.25 24 GLU B O 1
ATOM 1861 N N . ALA B 1 25 ? 14.172 -2.691 -18.75 1 92.06 25 ALA B N 1
ATOM 1862 C CA . ALA B 1 25 ? 15.352 -2.387 -17.953 1 92.06 25 ALA B CA 1
ATOM 1863 C C . ALA B 1 25 ? 15.164 -2.826 -16.5 1 92.06 25 ALA B C 1
ATOM 1865 O O . ALA B 1 25 ? 16.125 -3.127 -15.805 1 92.06 25 ALA B O 1
ATOM 1866 N N . LEU B 1 26 ? 13.914 -2.965 -16.094 1 91.62 26 LEU B N 1
ATOM 1867 C CA . LEU B 1 26 ? 13.562 -3.293 -14.711 1 91.62 26 LEU B CA 1
ATOM 1868 C C . LEU B 1 26 ? 13.203 -4.77 -14.578 1 91.62 26 LEU B C 1
ATOM 1870 O O . LEU B 1 26 ? 12.688 -5.199 -13.547 1 91.62 26 LEU B O 1
ATOM 1874 N N . ALA B 1 27 ? 13.477 -5.527 -15.555 1 83.5 27 ALA B N 1
ATOM 1875 C CA . ALA B 1 27 ? 12.969 -6.891 -15.664 1 83.5 27 ALA B CA 1
ATOM 1876 C C . ALA B 1 27 ? 13.414 -7.738 -14.477 1 83.5 27 ALA B C 1
ATOM 1878 O O . ALA B 1 27 ? 12.664 -8.594 -13.992 1 83.5 27 ALA B O 1
ATOM 1879 N N . ARG B 1 28 ? 14.609 -7.461 -13.938 1 82.75 28 ARG B N 1
ATOM 1880 C CA . ARG B 1 28 ? 15.117 -8.352 -12.906 1 82.75 28 ARG B CA 1
ATOM 1881 C C . ARG B 1 28 ? 15.25 -7.625 -11.57 1 82.75 28 ARG B C 1
ATOM 1883 O O . ARG B 1 28 ? 15.148 -8.25 -10.508 1 82.75 28 ARG B O 1
ATOM 1890 N N . THR B 1 29 ? 15.492 -6.383 -11.641 1 84.94 29 THR B N 1
ATOM 1891 C CA . THR B 1 29 ? 15.68 -5.621 -10.406 1 84.94 29 THR B CA 1
ATOM 1892 C C . THR B 1 29 ? 15.156 -4.199 -10.562 1 84.94 29 THR B C 1
ATOM 1894 O O . THR B 1 29 ? 14.953 -3.727 -11.688 1 84.94 29 THR B O 1
ATOM 1897 N N . HIS B 1 30 ? 14.797 -3.674 -9.414 1 90 30 HIS B N 1
ATOM 1898 C CA . HIS B 1 30 ? 14.461 -2.254 -9.375 1 90 30 HIS B CA 1
ATOM 1899 C C . HIS B 1 30 ? 15.172 -1.55 -8.227 1 90 30 HIS B C 1
ATOM 1901 O O . HIS B 1 30 ? 15.578 -2.193 -7.254 1 90 30 HIS B O 1
ATOM 1907 N N . SER B 1 31 ? 15.391 -0.266 -8.445 1 93 31 SER B N 1
ATOM 1908 C CA . SER B 1 31 ? 16.047 0.569 -7.445 1 93 31 SER B CA 1
ATOM 1909 C C . SER B 1 31 ? 15.312 1.9 -7.277 1 93 31 SER B C 1
ATOM 1911 O O . SER B 1 31 ? 15.867 2.957 -7.594 1 93 31 SER B O 1
ATOM 1913 N N . PRO B 1 32 ? 14.141 1.826 -6.695 1 96.88 32 PRO B N 1
ATOM 1914 C CA . PRO B 1 32 ? 13.43 3.084 -6.477 1 96.88 32 PRO B CA 1
ATOM 1915 C C . PRO B 1 32 ? 14.219 4.078 -5.633 1 96.88 32 PRO B C 1
ATOM 1917 O O . PRO B 1 32 ? 14.938 3.678 -4.711 1 96.88 32 PRO B O 1
ATOM 1920 N N . HIS B 1 33 ? 14.078 5.352 -5.988 1 96.94 33 HIS B N 1
ATOM 1921 C CA . HIS B 1 33 ? 14.773 6.379 -5.223 1 96.94 33 HIS B CA 1
ATOM 1922 C C . HIS B 1 33 ? 13.891 6.934 -4.113 1 96.94 33 HIS B C 1
ATOM 1924 O O . HIS B 1 33 ? 14.367 7.641 -3.223 1 96.94 33 HIS B O 1
ATOM 1930 N N . THR B 1 34 ? 12.57 6.574 -4.105 1 97.88 34 THR B N 1
ATOM 1931 C CA . THR B 1 34 ? 11.633 7.184 -3.168 1 97.88 34 THR B CA 1
ATOM 1932 C C . THR B 1 34 ? 10.734 6.125 -2.533 1 97.88 34 THR B C 1
ATOM 1934 O O . THR B 1 34 ? 10.258 5.219 -3.217 1 97.88 34 THR B O 1
ATOM 1937 N N . LEU B 1 35 ? 10.562 6.16 -1.236 1 98.62 35 LEU B N 1
ATOM 1938 C CA . LEU B 1 35 ? 9.523 5.438 -0.508 1 98.62 35 LEU B CA 1
ATOM 1939 C C . LEU B 1 35 ? 8.352 6.359 -0.172 1 98.62 35 LEU B C 1
ATOM 1941 O O . LEU B 1 35 ? 8.555 7.441 0.383 1 98.62 35 LEU B O 1
ATOM 1945 N N . VAL B 1 36 ? 7.188 5.973 -0.571 1 98.69 36 VAL B N 1
ATOM 1946 C CA . VAL B 1 36 ? 5.98 6.691 -0.167 1 98.69 36 VAL B CA 1
ATOM 1947 C C . VAL B 1 36 ? 5.184 5.848 0.826 1 98.69 36 VAL B C 1
ATOM 1949 O O . VAL B 1 36 ? 4.883 4.684 0.558 1 98.69 36 VAL B O 1
ATOM 1952 N N . ILE B 1 37 ? 4.945 6.355 1.985 1 98.81 37 ILE B N 1
ATOM 1953 C CA . ILE B 1 37 ? 4.039 5.785 2.973 1 98.81 37 ILE B CA 1
ATOM 1954 C C . ILE B 1 37 ? 2.723 6.562 2.973 1 98.81 37 ILE B C 1
ATOM 1956 O O . ILE B 1 37 ? 2.701 7.754 3.281 1 98.81 37 ILE B O 1
ATOM 1960 N N . THR B 1 38 ? 1.639 5.91 2.59 1 98.75 38 THR B N 1
ATOM 1961 C CA . THR B 1 38 ? 0.385 6.645 2.455 1 98.75 38 THR B CA 1
ATOM 1962 C C . THR B 1 38 ? -0.803 5.758 2.816 1 98.75 38 THR B C 1
ATOM 1964 O O . THR B 1 38 ? -0.629 4.586 3.15 1 98.75 38 THR B O 1
ATOM 1967 N N . CYS B 1 39 ? -1.983 6.348 2.875 1 98.38 39 CYS B N 1
ATOM 1968 C CA . CYS B 1 39 ? -3.227 5.648 3.176 1 98.38 39 CYS B CA 1
ATOM 1969 C C . CYS B 1 39 ? -3.654 4.766 2.01 1 98.38 39 CYS B C 1
ATOM 1971 O O . CYS B 1 39 ? -3.332 5.059 0.856 1 98.38 39 CYS B O 1
ATOM 1973 N N . GLY B 1 40 ? -4.387 3.715 2.266 1 98.12 40 GLY B N 1
ATOM 1974 C CA . GLY B 1 40 ? -4.926 2.85 1.231 1 98.12 40 GLY B CA 1
ATOM 1975 C C . GLY B 1 40 ? -6.039 3.5 0.43 1 98.12 40 GLY B C 1
ATOM 1976 O O . GLY B 1 40 ? -6.582 2.895 -0.497 1 98.12 40 GLY B O 1
ATOM 1977 N N . ASP B 1 41 ? -6.348 4.742 0.603 1 97.69 41 ASP B N 1
ATOM 1978 C CA . ASP B 1 41 ? -7.477 5.5 0.067 1 97.69 41 ASP B CA 1
ATOM 1979 C C . ASP B 1 41 ? -7.492 5.457 -1.459 1 97.69 41 ASP B C 1
ATOM 1981 O O . ASP B 1 41 ? -6.453 5.629 -2.1 1 97.69 41 ASP B O 1
ATOM 1985 N N . SER B 1 42 ? -8.656 5.281 -2.012 1 97.75 42 SER B N 1
ATOM 1986 C CA . SER B 1 42 ? -8.82 5.035 -3.441 1 97.75 42 SER B CA 1
ATOM 1987 C C . SER B 1 42 ? -8.672 6.324 -4.2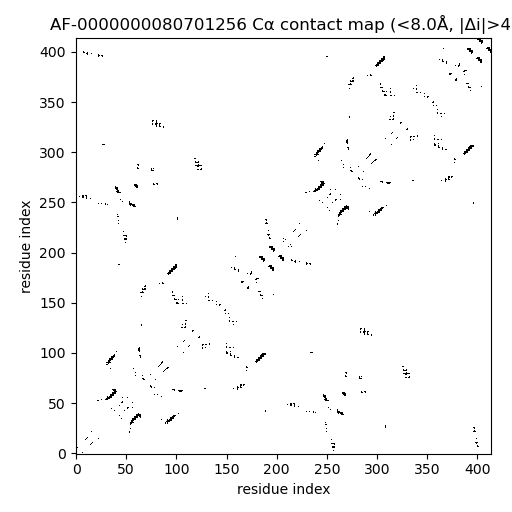42 1 97.75 42 SER B C 1
ATOM 1989 O O . SER B 1 42 ? -8.562 6.289 -5.473 1 97.75 42 SER B O 1
ATOM 1991 N N . ARG B 1 43 ? -8.656 7.488 -3.609 1 96.75 43 ARG B N 1
ATOM 1992 C CA . ARG B 1 43 ? -8.492 8.766 -4.293 1 96.75 43 ARG B CA 1
ATOM 1993 C C . ARG B 1 43 ? -7.016 9.086 -4.508 1 96.75 43 ARG B C 1
ATOM 1995 O O . ARG B 1 43 ? -6.68 10.023 -5.234 1 96.75 43 ARG B O 1
ATOM 2002 N N . ILE B 1 44 ? -6.098 8.258 -3.984 1 97.38 44 ILE B N 1
ATOM 2003 C CA . ILE B 1 44 ? -4.668 8.539 -4.055 1 97.38 44 ILE B CA 1
ATOM 2004 C C . ILE B 1 44 ? -4.02 7.656 -5.113 1 97.38 44 ILE B C 1
ATOM 2006 O O . ILE B 1 44 ? -3.961 6.434 -4.961 1 97.38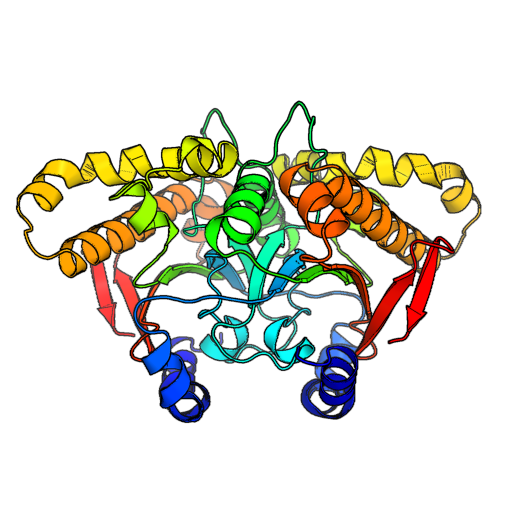 44 ILE B O 1
ATOM 2010 N N . ASN B 1 45 ? -3.578 8.203 -6.184 1 97.25 45 ASN B N 1
ATOM 2011 C CA . ASN B 1 45 ? -2.691 7.602 -7.168 1 97.25 45 ASN B CA 1
ATOM 2012 C C . ASN B 1 45 ? -1.287 8.195 -7.102 1 97.25 45 ASN B C 1
ATOM 2014 O O . ASN B 1 45 ? -1.019 9.234 -7.703 1 97.25 45 ASN B O 1
ATOM 2018 N N . VAL B 1 46 ? -0.428 7.477 -6.438 1 97.69 46 VAL B N 1
ATOM 2019 C CA . VAL B 1 46 ? 0.893 7.988 -6.09 1 97.69 46 VAL B CA 1
ATOM 2020 C C . VAL B 1 46 ? 1.692 8.258 -7.363 1 97.69 46 VAL B C 1
ATOM 2022 O O . VAL B 1 46 ? 2.314 9.32 -7.496 1 97.69 46 VAL B O 1
ATOM 2025 N N . GLU B 1 47 ? 1.703 7.301 -8.305 1 96.31 47 GLU B N 1
ATOM 2026 C CA . GLU B 1 47 ? 2.484 7.473 -9.531 1 96.31 47 GLU B CA 1
ATOM 2027 C C . GLU B 1 47 ? 1.984 8.664 -10.344 1 96.31 47 GLU B C 1
ATOM 2029 O O . GLU B 1 47 ? 2.781 9.406 -10.914 1 96.31 47 GLU B O 1
ATOM 2034 N N . SER B 1 48 ? 0.709 8.797 -10.391 1 95.69 48 SER B N 1
ATOM 2035 C CA . SER B 1 48 ? 0.136 9.938 -11.094 1 95.69 48 SER B CA 1
ATOM 2036 C C . SER B 1 48 ? 0.486 11.25 -10.406 1 95.69 48 SER B C 1
ATOM 2038 O O . SER B 1 48 ? 0.887 12.219 -11.055 1 95.69 48 SER B O 1
ATOM 2040 N N . LEU B 1 49 ? 0.331 11.273 -9.086 1 96.31 49 LEU B N 1
ATOM 2041 C CA . LEU B 1 49 ? 0.594 12.469 -8.297 1 96.31 49 LEU B CA 1
ATOM 2042 C C . LEU B 1 49 ? 2.035 12.938 -8.477 1 96.31 49 LEU B C 1
ATOM 2044 O O . LEU B 1 49 ? 2.293 14.133 -8.617 1 96.31 49 LEU B O 1
ATOM 2048 N N . LEU B 1 50 ? 2.924 11.938 -8.57 1 95.94 50 LEU B N 1
ATOM 2049 C CA . LEU B 1 50 ? 4.348 12.25 -8.586 1 95.94 50 LEU B CA 1
ATOM 2050 C C . LEU B 1 50 ? 4.895 12.219 -10.008 1 95.94 50 LEU B C 1
ATOM 2052 O O . LEU B 1 50 ? 6.082 12.469 -10.227 1 95.94 50 LEU B O 1
ATOM 2056 N N . GLN B 1 51 ? 4.047 11.883 -10.945 1 94.25 51 GLN B N 1
ATOM 2057 C CA . GLN B 1 51 ? 4.492 11.688 -12.32 1 94.25 51 GLN B CA 1
ATOM 2058 C C . GLN B 1 51 ? 5.664 10.711 -12.375 1 94.25 51 GLN B C 1
ATOM 2060 O O . GLN B 1 51 ? 6.664 10.969 -13.047 1 94.25 51 GLN B O 1
ATOM 2065 N N . ALA B 1 52 ? 5.555 9.703 -11.586 1 94.75 52 ALA B N 1
ATOM 2066 C CA . ALA B 1 52 ? 6.645 8.742 -11.445 1 94.75 52 ALA B CA 1
ATOM 2067 C C . ALA B 1 52 ? 6.582 7.676 -12.539 1 94.75 52 ALA B C 1
ATOM 2069 O O . ALA B 1 52 ? 5.5 7.215 -12.898 1 94.75 52 ALA B O 1
ATOM 2070 N N . ASP B 1 53 ? 7.715 7.293 -13.086 1 94.56 53 ASP B N 1
ATOM 2071 C CA . ASP B 1 53 ? 7.832 6.148 -13.984 1 94.56 53 ASP B CA 1
ATOM 2072 C C . ASP B 1 53 ? 7.93 4.844 -13.203 1 94.56 53 ASP B C 1
ATOM 2074 O O . ASP B 1 53 ? 8.234 4.852 -12.008 1 94.56 53 ASP B O 1
ATOM 2078 N N . PRO B 1 54 ? 7.621 3.691 -13.891 1 95.06 54 PRO B N 1
ATOM 2079 C CA . PRO B 1 54 ? 7.855 2.406 -13.234 1 95.06 54 PRO B CA 1
ATOM 2080 C C . PRO B 1 54 ? 9.273 2.27 -12.688 1 95.06 54 PRO B C 1
ATOM 2082 O O . PRO B 1 54 ? 10.234 2.658 -13.359 1 95.06 54 PRO B O 1
ATOM 2085 N N . GLY B 1 55 ? 9.367 1.851 -11.438 1 96.25 55 GLY B N 1
ATOM 2086 C CA . GLY B 1 55 ? 10.68 1.61 -10.859 1 96.25 55 GLY B CA 1
ATOM 2087 C C . GLY B 1 55 ? 11.148 2.742 -9.961 1 96.25 55 GLY B C 1
ATOM 2088 O O . GLY B 1 55 ? 12.156 2.609 -9.266 1 96.25 55 GLY B O 1
ATOM 2089 N N . GLU B 1 56 ? 10.336 3.791 -9.781 1 96.69 56 GLU B N 1
ATOM 2090 C CA . GLU B 1 56 ? 10.852 4.977 -9.109 1 96.69 56 GLU B CA 1
ATOM 2091 C C . GLU B 1 56 ? 10.344 5.062 -7.672 1 96.69 56 GLU B C 1
ATOM 2093 O O . GLU B 1 56 ? 10.984 5.684 -6.82 1 96.69 56 GLU B O 1
ATOM 2098 N N . VAL B 1 57 ? 9.18 4.461 -7.402 1 97.69 57 VAL B N 1
ATOM 2099 C CA . VAL B 1 57 ? 8.562 4.688 -6.102 1 97.69 57 VAL B CA 1
ATOM 2100 C C . VAL B 1 57 ? 8.148 3.35 -5.492 1 97.69 57 VAL B C 1
ATOM 2102 O O . VAL B 1 57 ? 7.379 2.596 -6.094 1 97.69 57 VAL B O 1
ATOM 2105 N N . PHE B 1 58 ? 8.75 3.031 -4.34 1 98.56 58 PHE B N 1
ATOM 2106 C CA . PHE B 1 58 ? 8.234 1.956 -3.498 1 98.56 58 PHE B CA 1
ATOM 2107 C C . PHE B 1 58 ? 7.129 2.463 -2.584 1 98.56 58 PHE B C 1
ATOM 2109 O O . PHE B 1 58 ? 7.195 3.588 -2.082 1 98.56 58 PHE B O 1
ATOM 2116 N N . GLN B 1 59 ? 6.078 1.665 -2.357 1 98.75 59 GLN B N 1
ATOM 2117 C CA . GLN B 1 59 ? 4.953 2.168 -1.577 1 98.75 59 GLN B CA 1
ATOM 2118 C C . GLN B 1 59 ? 4.633 1.237 -0.411 1 98.75 59 GLN B C 1
ATOM 2120 O O . GLN B 1 59 ? 4.664 0.014 -0.559 1 98.75 59 GLN B O 1
ATOM 2125 N N . ILE B 1 60 ? 4.359 1.784 0.696 1 98.56 60 ILE B N 1
ATOM 2126 C CA . ILE B 1 60 ? 3.688 1.148 1.824 1 98.56 60 ILE B CA 1
ATOM 2127 C C . ILE B 1 60 ? 2.344 1.829 2.074 1 98.56 60 ILE B C 1
ATOM 2129 O O . ILE B 1 60 ? 2.279 3.051 2.229 1 98.56 60 ILE B O 1
ATOM 2133 N N . ARG B 1 61 ? 1.293 1.021 2.039 1 98.44 61 ARG B N 1
ATOM 2134 C CA . ARG B 1 61 ? -0.029 1.621 2.189 1 98.44 61 ARG B CA 1
ATOM 2135 C C . ARG B 1 61 ? -0.819 0.933 3.297 1 98.44 61 ARG B C 1
ATOM 2137 O O . ARG B 1 61 ? -0.953 -0.293 3.301 1 98.44 61 ARG B O 1
ATOM 2144 N N . ASN B 1 62 ? -1.272 1.737 4.223 1 97.75 62 ASN B N 1
ATOM 2145 C CA . ASN B 1 62 ? -2.164 1.31 5.293 1 97.75 62 ASN B CA 1
ATOM 2146 C C . ASN B 1 62 ? -3.164 2.402 5.66 1 97.75 62 ASN B C 1
ATOM 2148 O O . ASN B 1 62 ? -3.045 3.539 5.199 1 97.75 62 ASN B O 1
ATOM 2152 N N . ILE B 1 63 ? -4.172 2.016 6.434 1 98.12 63 ILE B N 1
ATOM 2153 C CA . ILE B 1 63 ? -5.211 2.961 6.824 1 98.12 63 ILE B CA 1
ATOM 2154 C C . ILE B 1 63 ? -4.598 4.094 7.645 1 98.12 63 ILE B C 1
ATOM 2156 O O . ILE B 1 63 ? -3.951 3.848 8.664 1 98.12 63 ILE B O 1
ATOM 2160 N N . ALA B 1 64 ? -4.688 5.34 7.152 1 98.38 64 ALA B N 1
ATOM 2161 C CA . ALA B 1 64 ? -4.328 6.578 7.844 1 98.38 64 ALA B CA 1
ATOM 2162 C C . ALA B 1 64 ? -2.814 6.77 7.871 1 98.38 64 ALA B C 1
ATOM 2164 O O . ALA B 1 64 ? -2.297 7.547 8.68 1 98.38 64 ALA B O 1
ATOM 2165 N N . ASN B 1 65 ? -2.082 5.984 7.074 1 98.38 65 ASN B N 1
ATOM 2166 C CA . ASN B 1 65 ? -0.642 6.16 6.926 1 98.38 65 ASN B CA 1
ATOM 2167 C C . ASN B 1 65 ? 0.064 6.152 8.281 1 98.38 65 ASN B C 1
ATOM 2169 O O . ASN B 1 65 ? 0.897 7.02 8.555 1 98.38 65 ASN B O 1
ATOM 2173 N N . ILE B 1 66 ? -0.267 5.207 9.102 1 97.88 66 ILE B N 1
ATOM 2174 C CA . ILE B 1 66 ? 0.268 5.137 10.461 1 97.88 66 ILE B CA 1
ATOM 2175 C C . ILE B 1 66 ? 1.656 4.5 10.43 1 97.88 66 ILE B C 1
ATOM 2177 O O . ILE B 1 66 ? 1.868 3.482 9.773 1 97.88 66 ILE B O 1
ATOM 2181 N N . VAL B 1 67 ? 2.592 5.102 11.133 1 97.5 67 VAL B N 1
ATOM 2182 C CA . VAL B 1 67 ? 3.928 4.582 11.406 1 97.5 67 VAL B CA 1
ATOM 2183 C C . VAL B 1 67 ? 4.086 4.324 12.906 1 97.5 67 VAL B C 1
ATOM 2185 O O . VAL B 1 67 ? 3.93 5.242 13.719 1 97.5 67 VAL B O 1
ATOM 2188 N N . PRO B 1 68 ? 4.352 3.113 13.219 1 93.19 68 PRO B N 1
ATOM 2189 C CA . PRO B 1 68 ? 4.531 2.861 14.648 1 93.19 68 PRO B CA 1
ATOM 2190 C C . PRO B 1 68 ? 5.766 3.557 15.219 1 93.19 68 PRO B C 1
ATOM 2192 O O . PRO B 1 68 ? 6.727 3.818 14.484 1 93.19 68 PRO B O 1
ATOM 2195 N N . GLU B 1 69 ? 5.707 3.729 16.5 1 94 69 GLU B N 1
ATOM 2196 C CA . GLU B 1 69 ? 6.902 4.207 17.188 1 94 69 GLU B CA 1
ATOM 2197 C C . GLU B 1 69 ? 8.039 3.188 17.094 1 94 69 GLU B C 1
ATOM 2199 O O . GLU B 1 69 ? 7.789 1.979 17.047 1 94 69 GLU B O 1
ATOM 2204 N N . TYR B 1 70 ? 9.227 3.66 17 1 90.38 70 TYR B N 1
ATOM 2205 C CA . TYR B 1 70 ? 10.383 2.773 16.906 1 90.38 70 TYR B CA 1
ATOM 2206 C C . TYR B 1 70 ? 10.414 1.785 18.062 1 90.38 70 TYR B C 1
ATOM 2208 O O . TYR B 1 70 ? 10.688 0.599 17.875 1 90.38 70 TYR B O 1
ATOM 2216 N N . LYS B 1 71 ? 10.094 2.166 19.297 1 85.31 71 LYS B N 1
ATOM 2217 C CA . LYS B 1 71 ? 10.133 1.298 20.469 1 85.31 71 LYS B CA 1
ATOM 2218 C C . LYS B 1 71 ? 8.727 0.871 20.891 1 85.31 71 LYS B C 1
ATOM 2220 O O . LYS B 1 71 ? 8.469 0.643 22.078 1 85.31 71 LYS B O 1
ATOM 2225 N N . ASP B 1 72 ? 7.875 0.842 19.828 1 83.81 72 ASP B N 1
ATOM 2226 C CA . ASP B 1 72 ? 6.52 0.405 20.141 1 83.81 72 ASP B CA 1
ATOM 2227 C C . ASP B 1 72 ? 6.5 -1.055 20.578 1 83.81 72 ASP B C 1
ATOM 2229 O O . ASP B 1 72 ? 7.047 -1.926 19.906 1 83.81 72 ASP B O 1
ATOM 2233 N N . PRO B 1 73 ? 5.891 -1.315 21.688 1 82.44 73 PRO B N 1
ATOM 2234 C CA . PRO B 1 73 ? 5.793 -2.699 22.156 1 82.44 73 PRO B CA 1
ATOM 2235 C C . PRO B 1 73 ? 4.93 -3.572 21.25 1 82.44 73 PRO B C 1
ATOM 2237 O O . PRO B 1 73 ? 5.012 -4.801 21.312 1 82.44 73 PRO B O 1
ATOM 2240 N N . ASP B 1 74 ? 4.074 -2.945 20.562 1 81.75 74 ASP B N 1
ATOM 2241 C CA . ASP B 1 74 ? 3.244 -3.619 19.562 1 81.75 74 ASP B CA 1
ATOM 2242 C C . ASP B 1 74 ? 3.643 -3.211 18.156 1 81.75 74 ASP B C 1
ATOM 2244 O O . ASP B 1 74 ? 2.963 -2.4 17.516 1 81.75 74 ASP B O 1
ATOM 2248 N N . PRO B 1 75 ? 4.625 -3.859 17.703 1 80.69 75 PRO B N 1
ATOM 2249 C CA . PRO B 1 75 ? 5.176 -3.455 16.406 1 80.69 75 PRO B CA 1
ATOM 2250 C C . PRO B 1 75 ? 4.238 -3.764 15.234 1 80.69 75 PRO B C 1
ATOM 2252 O O . PRO B 1 75 ? 3.367 -4.629 15.352 1 80.69 75 PRO B O 1
ATOM 2255 N N . VAL B 1 76 ? 4.328 -2.93 14.227 1 90.69 76 VAL B N 1
ATOM 2256 C CA . VAL B 1 76 ? 3.699 -3.201 12.938 1 90.69 76 VAL B CA 1
ATOM 2257 C C . VAL B 1 76 ? 4.742 -3.736 11.961 1 90.69 76 VAL B C 1
ATOM 2259 O O . VAL B 1 76 ? 5.273 -2.988 11.141 1 90.69 76 VAL B O 1
ATOM 2262 N N . LEU B 1 77 ? 4.883 -4.98 12 1 92.69 77 LEU B N 1
ATOM 2263 C CA . LEU B 1 77 ? 6.012 -5.652 11.367 1 92.69 77 LEU B CA 1
ATOM 2264 C C . LEU B 1 77 ? 6.039 -5.371 9.867 1 92.69 77 LEU B C 1
ATOM 2266 O O . LEU B 1 77 ? 7.109 -5.16 9.289 1 92.69 77 LEU B O 1
ATOM 2270 N N . SER B 1 78 ? 4.875 -5.363 9.25 1 95.19 78 SER B N 1
ATOM 2271 C CA . SER B 1 78 ? 4.828 -5.16 7.809 1 95.19 78 SER B CA 1
ATOM 2272 C C . SER B 1 78 ? 5.422 -3.809 7.422 1 95.19 78 SER B C 1
ATOM 2274 O O . SER B 1 78 ? 6.133 -3.699 6.422 1 95.19 78 SER B O 1
ATOM 2276 N N . LEU B 1 79 ? 5.148 -2.775 8.188 1 96.62 79 LEU B N 1
ATOM 2277 C CA . LEU B 1 79 ? 5.668 -1.442 7.902 1 96.62 79 LEU B CA 1
ATOM 2278 C C . LEU B 1 79 ? 7.16 -1.364 8.211 1 96.62 79 LEU B C 1
ATOM 2280 O O . LEU B 1 79 ? 7.941 -0.869 7.395 1 96.62 79 LEU B O 1
ATOM 2284 N N . GLN B 1 80 ? 7.57 -1.889 9.32 1 96.5 80 GLN B N 1
ATOM 2285 C CA . GLN B 1 80 ? 8.961 -1.813 9.742 1 96.5 80 GLN B CA 1
ATOM 2286 C C . GLN B 1 80 ? 9.867 -2.613 8.805 1 96.5 80 GLN B C 1
ATOM 2288 O O . GLN B 1 80 ? 11 -2.215 8.539 1 96.5 80 GLN B O 1
ATOM 2293 N N . ALA B 1 81 ? 9.352 -3.73 8.414 1 96.94 81 ALA B N 1
ATOM 2294 C CA . ALA B 1 81 ? 10.07 -4.508 7.406 1 96.94 81 ALA B CA 1
ATOM 2295 C C . ALA B 1 81 ? 10.266 -3.701 6.125 1 96.94 81 ALA B C 1
ATOM 2297 O O . ALA B 1 81 ? 11.32 -3.781 5.488 1 96.94 81 ALA B O 1
ATOM 2298 N N . GLY B 1 82 ? 9.227 -2.951 5.723 1 97.56 82 GLY B N 1
ATOM 2299 C CA . GLY B 1 82 ? 9.344 -2.062 4.578 1 97.56 82 GLY B CA 1
ATOM 2300 C C . GLY B 1 82 ? 10.438 -1.019 4.746 1 97.56 82 GLY B C 1
ATOM 2301 O O . GLY B 1 82 ? 11.18 -0.729 3.807 1 97.56 82 GLY B O 1
ATOM 2302 N N . LEU B 1 83 ? 10.531 -0.491 5.93 1 97.75 83 LEU B N 1
ATOM 2303 C CA . LEU B 1 83 ? 11.578 0.488 6.211 1 97.75 83 LEU B CA 1
ATOM 2304 C C . LEU B 1 83 ? 12.961 -0.149 6.113 1 97.75 83 LEU B C 1
ATOM 2306 O O . LEU B 1 83 ? 13.852 0.394 5.461 1 97.75 83 LEU B O 1
ATOM 2310 N N . ASP B 1 84 ? 13.117 -1.312 6.73 1 97.06 84 ASP B N 1
ATOM 2311 C CA . ASP B 1 84 ? 14.375 -2.049 6.641 1 97.06 84 ASP B CA 1
ATOM 2312 C C . ASP B 1 84 ? 14.797 -2.232 5.184 1 97.06 84 ASP B C 1
ATOM 2314 O O . ASP B 1 84 ? 15.93 -1.908 4.816 1 97.06 84 ASP B O 1
ATOM 2318 N N . PHE B 1 85 ? 13.891 -2.668 4.461 1 97.19 85 PHE B N 1
ATOM 2319 C CA . PHE B 1 85 ? 14.195 -3.033 3.08 1 97.19 85 PHE B CA 1
ATOM 2320 C C . PHE B 1 85 ? 14.523 -1.796 2.254 1 97.19 85 PHE B C 1
ATOM 2322 O O . PHE B 1 85 ? 15.547 -1.757 1.568 1 97.19 85 PHE B O 1
ATOM 2329 N N . THR B 1 86 ? 13.688 -0.783 2.291 1 97.69 86 THR B N 1
ATOM 2330 C CA . THR B 1 86 ? 13.812 0.372 1.408 1 97.69 86 THR B CA 1
ATOM 2331 C C . THR B 1 86 ? 15.008 1.235 1.817 1 97.69 86 THR B C 1
ATOM 2333 O O . THR B 1 86 ? 15.734 1.743 0.961 1 97.69 86 THR B O 1
ATOM 2336 N N . VAL B 1 87 ? 15.234 1.34 3.121 1 97.62 87 VAL B N 1
ATOM 2337 C CA . VAL B 1 87 ? 16.266 2.264 3.588 1 97.62 87 VAL B CA 1
ATOM 2338 C C . VAL B 1 87 ? 17.625 1.566 3.588 1 97.62 87 VAL B C 1
ATOM 2340 O O . VAL B 1 87 ? 18.625 2.146 3.16 1 97.62 87 VAL B O 1
ATOM 2343 N N . THR B 1 88 ? 17.688 0.299 3.959 1 95.81 88 THR B N 1
ATOM 2344 C CA . THR B 1 88 ? 18.969 -0.381 4.133 1 95.81 88 THR B CA 1
ATOM 2345 C C . THR B 1 88 ? 19.359 -1.134 2.863 1 95.81 88 THR B C 1
ATOM 2347 O O . THR B 1 88 ? 20.531 -1.143 2.475 1 95.81 88 THR B O 1
ATOM 2350 N N . SER B 1 89 ? 18.422 -1.716 2.225 1 94.31 89 SER B N 1
ATOM 2351 C CA . SER B 1 89 ? 18.75 -2.545 1.069 1 94.31 89 SER B CA 1
ATOM 2352 C C . SER B 1 89 ? 18.656 -1.747 -0.227 1 94.31 89 SER B C 1
ATOM 2354 O O . SER B 1 89 ? 19.609 -1.701 -1.004 1 94.31 89 SER B O 1
ATOM 2356 N N . LEU B 1 90 ? 17.484 -1.107 -0.426 1 94.94 90 LEU B N 1
ATOM 2357 C CA . LEU B 1 90 ? 17.281 -0.368 -1.666 1 94.94 90 LEU B CA 1
ATOM 2358 C C . LEU B 1 90 ? 17.953 1.001 -1.598 1 94.94 90 LEU B C 1
ATOM 2360 O O . LEU B 1 90 ? 18.219 1.622 -2.631 1 94.94 90 LEU B O 1
ATOM 2364 N N . LYS B 1 91 ? 18.172 1.492 -0.395 1 96.5 91 LYS B N 1
ATOM 2365 C CA . LYS B 1 91 ? 18.859 2.746 -0.127 1 96.5 91 LYS B CA 1
ATOM 2366 C C . LYS B 1 91 ? 18.156 3.92 -0.803 1 96.5 91 LYS B C 1
ATOM 2368 O O . LYS B 1 91 ? 18.797 4.707 -1.512 1 96.5 91 LYS B O 1
ATOM 2373 N N . VAL B 1 92 ? 16.875 3.984 -0.607 1 97.81 92 VAL B N 1
ATOM 2374 C CA . VAL B 1 92 ? 16.125 5.141 -1.087 1 97.81 92 VAL B CA 1
ATOM 2375 C C . VAL B 1 92 ? 16.719 6.422 -0.512 1 97.81 92 VAL B C 1
ATOM 2377 O O . VAL B 1 92 ? 17.312 6.402 0.568 1 97.81 92 VAL B O 1
ATOM 2380 N N . ASN B 1 93 ? 16.531 7.508 -1.258 1 97.69 93 ASN B N 1
ATOM 2381 C CA . ASN B 1 93 ? 17.094 8.758 -0.761 1 97.69 93 ASN B CA 1
ATOM 2382 C C . ASN B 1 93 ? 16 9.781 -0.453 1 97.69 93 ASN B C 1
ATOM 2384 O O . ASN B 1 93 ? 16.297 10.914 -0.068 1 97.69 93 ASN B O 1
ATOM 2388 N N . ASN B 1 94 ? 14.734 9.336 -0.624 1 97.62 94 ASN B N 1
ATOM 2389 C CA . ASN B 1 94 ? 13.578 10.156 -0.288 1 97.62 94 ASN B CA 1
ATOM 2390 C C . ASN B 1 94 ? 12.461 9.32 0.34 1 97.62 94 ASN B C 1
ATOM 2392 O O . ASN B 1 94 ? 12.156 8.227 -0.139 1 97.62 94 ASN B O 1
ATOM 2396 N N . ILE B 1 95 ? 11.914 9.828 1.448 1 98.5 95 ILE B N 1
ATOM 2397 C CA . ILE B 1 95 ? 10.688 9.266 2.012 1 98.5 95 ILE B CA 1
ATOM 2398 C C . ILE B 1 95 ? 9.602 10.336 2.059 1 98.5 95 ILE B C 1
ATOM 2400 O O . ILE B 1 95 ? 9.82 11.43 2.576 1 98.5 95 ILE B O 1
ATOM 2404 N N . ILE B 1 96 ? 8.5 10.031 1.479 1 98.5 96 ILE B N 1
ATOM 2405 C CA . ILE B 1 96 ? 7.332 10.906 1.563 1 98.5 96 ILE B CA 1
ATOM 2406 C C . ILE B 1 96 ? 6.246 10.234 2.404 1 98.5 96 ILE B C 1
ATOM 2408 O O . ILE B 1 96 ? 5.75 9.164 2.049 1 98.5 96 ILE B O 1
ATOM 2412 N N . LEU B 1 97 ? 5.984 10.781 3.533 1 98.81 97 LEU B N 1
ATOM 2413 C CA . LEU B 1 97 ? 4.801 10.438 4.309 1 98.81 97 LEU B CA 1
ATOM 2414 C C . LEU B 1 97 ? 3.586 11.227 3.838 1 98.81 97 LEU B C 1
ATOM 2416 O O . LEU B 1 97 ? 3.48 12.43 4.113 1 98.81 97 LEU B O 1
ATOM 2420 N N . LEU B 1 98 ? 2.666 10.531 3.195 1 98.69 98 LEU B N 1
ATOM 2421 C CA . LEU B 1 98 ? 1.598 11.203 2.459 1 98.69 98 LEU B CA 1
ATOM 2422 C C . LEU B 1 98 ? 0.246 10.945 3.117 1 98.69 98 LEU B C 1
ATOM 2424 O O . LEU B 1 98 ? -0.334 9.867 2.961 1 98.69 98 LEU B O 1
ATOM 2428 N N . GLY B 1 99 ? -0.235 11.93 3.893 1 98.62 99 GLY B N 1
ATOM 2429 C CA . GLY B 1 99 ? -1.617 11.953 4.344 1 98.62 99 GLY B CA 1
ATOM 2430 C C . GLY B 1 99 ? -2.545 12.68 3.387 1 98.62 99 GLY B C 1
ATOM 2431 O O . GLY B 1 99 ? -2.115 13.141 2.328 1 98.62 99 GLY B O 1
ATOM 2432 N N . HIS B 1 100 ? -3.781 12.758 3.732 1 98.12 100 HIS B N 1
ATOM 2433 C CA . HIS B 1 100 ? -4.719 13.391 2.809 1 98.12 100 HIS B CA 1
ATOM 2434 C C . HIS B 1 100 ? -5.949 13.906 3.539 1 98.12 100 HIS B C 1
ATOM 2436 O O . HIS B 1 100 ? -6.242 13.477 4.656 1 98.12 100 HIS B O 1
ATOM 2442 N N . ILE B 1 101 ? -6.621 14.789 2.91 1 97.06 101 ILE B N 1
ATOM 2443 C CA . ILE B 1 101 ? -7.84 15.352 3.486 1 97.06 101 ILE B CA 1
ATOM 2444 C C . ILE B 1 101 ? -8.938 14.297 3.5 1 97.06 101 ILE B C 1
ATOM 2446 O O . ILE B 1 101 ? -8.914 13.352 2.709 1 97.06 101 ILE B O 1
ATOM 2450 N N . ASN B 1 102 ? -9.859 14.445 4.457 1 95.69 102 ASN B N 1
ATOM 2451 C CA . ASN B 1 102 ? -10.992 13.539 4.594 1 95.69 102 ASN B CA 1
ATOM 2452 C C . ASN B 1 102 ? -10.547 12.086 4.695 1 95.69 102 ASN B C 1
ATOM 2454 O O . ASN B 1 102 ? -11.062 11.219 3.988 1 95.69 102 ASN B O 1
ATOM 2458 N N . CYS B 1 103 ? -9.578 11.898 5.457 1 97.06 103 CYS B N 1
ATOM 2459 C CA . CYS B 1 103 ? -9.055 10.562 5.707 1 97.06 103 CYS B CA 1
ATOM 2460 C C . CYS B 1 103 ? -10.023 9.75 6.562 1 97.06 103 CYS B C 1
ATOM 2462 O O . CYS B 1 103 ? -10.281 10.094 7.715 1 97.06 103 CYS B O 1
ATOM 2464 N N . GLY B 1 104 ? -10.477 8.656 6.051 1 95.06 104 GLY B N 1
ATOM 2465 C CA . GLY B 1 104 ? -11.422 7.809 6.77 1 95.06 104 GLY B CA 1
ATOM 2466 C C . GLY B 1 104 ? -10.883 7.312 8.094 1 95.06 104 GLY B C 1
ATOM 2467 O O . GLY B 1 104 ? -11.625 7.223 9.078 1 95.06 104 GLY B O 1
ATOM 2468 N N . GLY B 1 105 ? -9.609 6.93 8.133 1 97 105 GLY B N 1
ATOM 2469 C CA . GLY B 1 105 ? -9.008 6.488 9.375 1 97 105 GLY B CA 1
ATOM 2470 C C . GLY B 1 105 ? -9.016 7.551 10.453 1 97 105 GLY B C 1
ATOM 2471 O O . GLY B 1 105 ? -9.406 7.281 11.594 1 97 105 GLY B O 1
ATOM 2472 N N . CYS B 1 106 ? -8.617 8.742 10.125 1 97.88 106 CYS B N 1
ATOM 2473 C CA . CYS B 1 106 ? -8.633 9.852 11.07 1 97.88 106 CYS B CA 1
ATOM 2474 C C . CYS B 1 106 ? -10.055 10.172 11.523 1 97.88 106 CYS B C 1
ATOM 2476 O O . CYS B 1 106 ? -10.297 10.414 12.703 1 97.88 106 CYS B O 1
ATOM 2478 N N . ASN B 1 107 ? -10.961 10.156 10.57 1 96.19 107 ASN B N 1
ATOM 2479 C CA . ASN B 1 107 ? -12.352 10.422 10.906 1 96.19 107 ASN B CA 1
ATOM 2480 C C . ASN B 1 107 ? -12.914 9.359 11.852 1 96.19 107 ASN B C 1
ATOM 2482 O O . ASN B 1 107 ? -13.68 9.68 12.766 1 96.19 107 ASN B O 1
ATOM 2486 N N . THR B 1 108 ? -12.586 8.148 11.578 1 97.06 108 THR B N 1
ATOM 2487 C CA . THR B 1 108 ? -13.039 7.059 12.438 1 97.06 108 THR B CA 1
ATOM 2488 C C . THR B 1 108 ? -12.516 7.238 13.859 1 97.06 108 THR B C 1
ATOM 2490 O O . THR B 1 108 ? -13.211 6.918 14.828 1 97.06 108 THR B O 1
ATOM 2493 N N . CYS B 1 109 ? -11.305 7.668 13.984 1 98.06 109 CYS B N 1
ATOM 2494 C CA . CYS B 1 109 ? -10.727 7.934 15.297 1 98.06 109 CYS B CA 1
ATOM 2495 C C . CYS B 1 109 ? -11.492 9.039 16.016 1 98.06 109 CYS B C 1
ATOM 2497 O O . CYS B 1 109 ? -11.781 8.93 17.203 1 98.06 109 CYS B O 1
ATOM 2499 N N . LEU B 1 110 ? -11.867 10.078 15.297 1 97.75 110 LEU B N 1
ATOM 2500 C CA . LEU B 1 110 ? -12.594 11.211 15.867 1 97.75 110 LEU B CA 1
ATOM 2501 C C . LEU B 1 110 ? -14.031 10.828 16.188 1 97.75 110 LEU B C 1
ATOM 2503 O O . LEU B 1 110 ? -14.586 11.273 17.203 1 97.75 110 LEU B O 1
ATOM 2507 N N . ASN B 1 111 ? -14.586 10.023 15.234 1 96.31 111 ASN B N 1
ATOM 2508 C CA . ASN B 1 111 ? -16 9.648 15.289 1 96.31 111 ASN B CA 1
ATOM 2509 C C . ASN B 1 111 ? -16.188 8.148 15.055 1 96.31 111 ASN B C 1
ATOM 2511 O O . ASN B 1 111 ? -16.641 7.738 13.977 1 96.31 111 ASN B O 1
ATOM 2515 N N . PRO B 1 112 ? -15.984 7.375 16.047 1 96.81 112 PRO B N 1
ATOM 2516 C CA . PRO B 1 112 ? -16.125 5.93 15.875 1 96.81 112 PRO B CA 1
ATOM 2517 C C . PRO B 1 112 ? -17.531 5.523 15.438 1 96.81 112 PRO B C 1
ATOM 2519 O O . PRO B 1 112 ? -18.516 6.051 15.961 1 96.81 112 PRO B O 1
ATOM 2522 N N . PRO B 1 113 ? -17.547 4.66 14.484 1 95.88 113 PRO B N 1
ATOM 2523 C CA . PRO B 1 113 ? -18.875 4.23 14.031 1 95.88 113 PRO B CA 1
ATOM 2524 C C . PRO B 1 113 ? -19.594 3.348 15.047 1 95.88 113 PRO B C 1
ATOM 2526 O O . PRO B 1 113 ? -18.953 2.715 15.883 1 95.88 113 PRO B O 1
ATOM 2529 N N . GLU B 1 114 ? -20.891 3.195 14.875 1 95.62 114 GLU B N 1
ATOM 2530 C CA . GLU B 1 114 ? -21.703 2.416 15.797 1 95.62 114 GLU B CA 1
ATOM 2531 C C . GLU B 1 114 ? -21.359 0.932 15.727 1 95.62 114 GLU B C 1
ATOM 2533 O O . GLU B 1 114 ? -21.406 0.23 16.734 1 95.62 114 GLU B O 1
ATOM 2538 N N . ASN B 1 115 ? -20.969 0.491 14.555 1 94.81 115 ASN B N 1
ATOM 2539 C CA . ASN B 1 115 ? -20.703 -0.931 14.367 1 94.81 115 ASN B CA 1
ATOM 2540 C C . ASN B 1 115 ? -19.203 -1.235 14.484 1 94.81 115 ASN B C 1
ATOM 2542 O O . ASN B 1 115 ? -18.703 -2.178 13.867 1 94.81 115 ASN B O 1
ATOM 2546 N N . PHE B 1 116 ? -18.531 -0.42 15.227 1 96.69 116 PHE B N 1
ATOM 2547 C CA . PHE B 1 116 ? -17.094 -0.546 15.336 1 96.69 116 PHE B CA 1
ATOM 2548 C C . PHE B 1 116 ? -16.703 -1.916 15.883 1 96.69 116 PHE B C 1
ATOM 2550 O O . PHE B 1 116 ? -15.672 -2.475 15.5 1 96.69 116 PHE B O 1
ATOM 2557 N N . ASP B 1 117 ? -17.531 -2.504 16.688 1 95.88 117 ASP B N 1
ATOM 2558 C CA . ASP B 1 117 ? -17.25 -3.793 17.312 1 95.88 117 ASP B CA 1
ATOM 2559 C C . ASP B 1 117 ? -17.266 -4.918 16.281 1 95.88 117 ASP B C 1
ATOM 2561 O O . ASP B 1 117 ? -16.688 -5.988 16.516 1 95.88 117 ASP B O 1
ATOM 2565 N N . GLU B 1 118 ? -17.906 -4.691 15.141 1 95.81 118 GLU B N 1
ATOM 2566 C CA . GLU B 1 118 ? -17.922 -5.668 14.062 1 95.81 118 GLU B CA 1
ATOM 2567 C C . GLU B 1 118 ? -16.609 -5.676 13.289 1 95.81 118 GLU B C 1
ATOM 2569 O O . GLU B 1 118 ? -16.344 -6.586 12.5 1 95.81 118 GLU B O 1
ATOM 2574 N N . MET B 1 119 ? -15.781 -4.727 13.594 1 96.88 119 MET B N 1
ATOM 2575 C CA . MET B 1 119 ? -14.492 -4.566 12.93 1 96.88 119 MET B CA 1
ATOM 2576 C C . MET B 1 119 ? -13.359 -4.496 13.953 1 96.88 119 MET B C 1
ATOM 2578 O O . MET B 1 119 ? -12.703 -3.463 14.094 1 96.88 119 MET B O 1
ATOM 2582 N N . PRO B 1 120 ? -13.086 -5.613 14.617 1 95.38 120 PRO B N 1
ATOM 2583 C CA . PRO B 1 120 ? -12.188 -5.594 15.766 1 95.38 120 PRO B CA 1
ATOM 2584 C C . PRO B 1 120 ? -10.758 -5.199 15.398 1 95.38 120 PRO B C 1
ATOM 2586 O O . PRO B 1 120 ? -10.086 -4.512 16.156 1 95.38 120 PRO B O 1
ATOM 2589 N N . TYR B 1 121 ? -10.281 -5.641 14.266 1 95.44 121 TYR B N 1
ATOM 2590 C CA . TYR B 1 121 ? -8.922 -5.297 13.875 1 95.44 121 TYR B CA 1
ATOM 2591 C C . TYR B 1 121 ? -8.805 -3.818 13.523 1 95.44 121 TYR B C 1
ATOM 2593 O O . TYR B 1 121 ? -7.797 -3.178 13.828 1 95.44 121 TYR B O 1
ATOM 2601 N N . LEU B 1 122 ? -9.852 -3.303 12.867 1 97.12 122 LEU B N 1
ATOM 2602 C CA . LEU B 1 122 ? -9.867 -1.874 12.578 1 97.12 122 LEU B CA 1
ATOM 2603 C C . LEU B 1 122 ? -9.883 -1.055 13.859 1 97.12 122 LEU B C 1
ATOM 2605 O O . LEU B 1 122 ? -9.164 -0.053 13.977 1 97.12 122 LEU B O 1
ATOM 2609 N N . LYS B 1 123 ? -10.727 -1.486 14.773 1 97.56 123 LYS B N 1
ATOM 2610 C CA . LYS B 1 123 ? -10.82 -0.8 16.062 1 97.56 123 LYS B CA 1
ATOM 2611 C C . LYS B 1 123 ? -9.469 -0.74 16.75 1 97.56 123 LYS B C 1
ATOM 2613 O O . LYS B 1 123 ? -9.062 0.316 17.25 1 97.56 123 LYS B O 1
ATOM 2618 N N . GLU B 1 124 ? -8.812 -1.874 16.766 1 95.69 124 GLU B N 1
ATOM 2619 C CA . GLU B 1 124 ? -7.492 -1.924 17.375 1 95.69 124 GLU B CA 1
ATOM 2620 C C . GLU B 1 124 ? -6.492 -1.059 16.625 1 95.69 124 GLU B C 1
ATOM 2622 O O . GLU B 1 124 ? -5.684 -0.353 17.234 1 95.69 124 GLU B O 1
ATOM 2627 N N . TRP B 1 125 ? -6.5 -1.107 15.336 1 96.5 125 TRP B N 1
ATOM 2628 C CA . TRP B 1 125 ? -5.594 -0.335 14.492 1 96.5 125 TRP B CA 1
ATOM 2629 C C . TRP B 1 125 ? -5.809 1.162 14.695 1 96.5 125 TRP B C 1
ATOM 2631 O O . TRP B 1 125 ? -4.848 1.912 14.883 1 96.5 125 TRP B O 1
ATOM 2641 N N . ILE B 1 126 ? -7.07 1.59 14.695 1 97.5 126 ILE B N 1
ATOM 2642 C CA . ILE B 1 126 ? -7.414 2.998 14.859 1 97.5 126 ILE B CA 1
ATOM 2643 C C . ILE B 1 126 ? -7.031 3.469 16.266 1 97.5 126 ILE B C 1
ATOM 2645 O O . ILE B 1 126 ? -6.723 4.645 16.469 1 97.5 126 ILE B O 1
ATOM 2649 N N . GLY B 1 127 ? -6.988 2.508 17.172 1 96.56 127 GLY B N 1
ATOM 2650 C CA . GLY B 1 127 ? -6.523 2.82 18.516 1 96.56 127 GLY B CA 1
ATOM 2651 C C . GLY B 1 127 ? -5.121 3.402 18.547 1 96.56 127 GLY B C 1
ATOM 2652 O O . GLY B 1 127 ? -4.77 4.148 19.469 1 96.56 127 GLY B O 1
ATOM 2653 N N . LYS B 1 128 ? -4.363 3.135 17.594 1 95.75 128 LYS B N 1
ATOM 2654 C CA . LYS B 1 128 ? -3.004 3.658 17.5 1 95.75 128 LYS B CA 1
ATOM 2655 C C . LYS B 1 128 ? -3.01 5.164 17.266 1 95.75 128 LYS B C 1
ATOM 2657 O O . LYS B 1 128 ? -1.995 5.836 17.469 1 95.75 128 LYS B O 1
ATOM 2662 N N . LEU B 1 129 ? -4.121 5.734 16.844 1 97.38 129 LEU B N 1
ATOM 2663 C CA . LEU B 1 129 ? -4.254 7.168 16.609 1 97.38 129 LEU B CA 1
ATOM 2664 C C . LEU B 1 129 ? -4.734 7.887 17.859 1 97.38 129 LEU B C 1
ATOM 2666 O O . LEU B 1 129 ? -4.75 9.117 17.922 1 97.38 129 LEU B O 1
ATOM 2670 N N . ASN B 1 130 ? -5.102 7.109 18.906 1 97.38 130 ASN B N 1
ATOM 2671 C CA . ASN B 1 130 ? -5.641 7.727 20.109 1 97.38 130 ASN B CA 1
ATOM 2672 C C . ASN B 1 130 ? -4.66 8.727 20.719 1 97.38 130 ASN B C 1
ATOM 2674 O O . ASN B 1 130 ? -5.059 9.82 21.125 1 97.38 130 ASN B O 1
ATOM 2678 N N . PRO B 1 131 ? -3.365 8.367 20.812 1 96.75 131 PRO B N 1
ATOM 2679 C CA . PRO B 1 131 ? -2.428 9.352 21.344 1 96.75 131 PRO B CA 1
ATOM 2680 C C . PRO B 1 131 ? -2.389 10.641 20.516 1 96.75 131 PRO B C 1
ATOM 2682 O O . PRO B 1 131 ? -2.178 11.727 21.078 1 96.75 131 PRO B O 1
ATOM 2685 N N . VAL B 1 132 ? -2.539 10.539 19.203 1 98.19 132 VAL B N 1
ATOM 2686 C CA . VAL B 1 132 ? -2.598 11.711 18.344 1 98.19 132 VAL B CA 1
ATOM 2687 C C . VAL B 1 132 ? -3.801 12.57 18.703 1 98.19 132 VAL B C 1
ATOM 2689 O O . VAL B 1 132 ? -3.662 13.773 18.953 1 98.19 132 VAL B O 1
ATOM 2692 N N . LYS B 1 133 ? -4.98 11.945 18.797 1 98.5 133 LYS B N 1
ATOM 2693 C CA . LYS B 1 133 ? -6.219 12.633 19.156 1 98.5 133 LYS B CA 1
ATOM 2694 C C . LYS B 1 133 ? -6.109 13.281 20.531 1 98.5 133 LYS B C 1
ATOM 2696 O O . LYS B 1 133 ? -6.512 14.43 20.703 1 98.5 133 LYS B O 1
ATOM 2701 N N . GLU B 1 134 ? -5.555 12.578 21.469 1 98.38 134 GLU B N 1
ATOM 2702 C CA . GLU B 1 134 ? -5.43 13.062 22.844 1 98.38 134 GLU B CA 1
ATOM 2703 C C . GLU B 1 134 ? -4.504 14.273 22.906 1 98.38 134 GLU B C 1
ATOM 2705 O O . GLU B 1 134 ? -4.734 15.188 23.703 1 98.38 134 GLU B O 1
ATOM 2710 N N . SER B 1 135 ? -3.514 14.281 22.109 1 98.12 135 SER B N 1
ATOM 2711 C CA . SER B 1 135 ? -2.529 15.359 22.141 1 98.12 135 SER B CA 1
ATOM 2712 C C . SER B 1 135 ? -3.143 16.688 21.703 1 98.12 135 SER B C 1
ATOM 2714 O O . SER B 1 135 ? -2.605 17.75 21.984 1 98.12 135 SER B O 1
ATOM 2716 N N . ILE B 1 136 ? -4.277 16.641 21.016 1 98.31 136 ILE B N 1
ATOM 2717 C CA . ILE B 1 136 ? -4.891 17.859 20.516 1 98.31 136 ILE B CA 1
ATOM 2718 C C . ILE B 1 136 ? -6.316 17.984 21.047 1 98.31 136 ILE B C 1
ATOM 2720 O O . ILE B 1 136 ? -7.16 18.641 20.438 1 98.31 136 ILE B O 1
ATOM 2724 N N . ALA B 1 137 ? -6.641 17.344 22.109 1 98.19 137 ALA B N 1
ATOM 2725 C CA . ALA B 1 137 ? -7.988 17.25 22.656 1 98.19 137 ALA B CA 1
ATOM 2726 C C . ALA B 1 137 ? -8.57 18.641 22.938 1 98.19 137 ALA B C 1
ATOM 2728 O O . ALA B 1 137 ? -9.734 18.906 22.625 1 98.19 137 ALA B O 1
ATOM 2729 N N . ASP B 1 138 ? -7.805 19.531 23.484 1 98.31 138 ASP B N 1
ATOM 2730 C CA . ASP B 1 138 ? -8.266 20.875 23.812 1 98.31 138 ASP B CA 1
ATOM 2731 C C . ASP B 1 138 ? -8.594 21.672 22.547 1 98.31 138 ASP B C 1
ATOM 2733 O O . ASP B 1 138 ? -9.594 22.391 22.5 1 98.31 138 ASP B O 1
ATOM 2737 N N . GLN B 1 139 ? -7.668 21.547 21.562 1 98.25 139 GLN B N 1
ATOM 2738 C CA . GLN B 1 139 ? -7.91 22.234 20.297 1 98.25 139 GLN B CA 1
ATOM 2739 C C . GLN B 1 139 ? -9.18 21.719 19.625 1 98.25 139 GLN B C 1
ATOM 2741 O O . GLN B 1 139 ? -9.953 22.5 19.078 1 98.25 139 GLN B O 1
ATOM 2746 N N . LEU B 1 140 ? -9.336 20.406 19.672 1 98.06 140 LEU B N 1
ATOM 2747 C CA . LEU B 1 140 ? -10.531 19.797 19.094 1 98.06 140 LEU B CA 1
ATOM 2748 C C . LEU B 1 140 ? -11.797 20.312 19.781 1 98.06 140 LEU B C 1
ATOM 2750 O O . LEU B 1 140 ? -12.797 20.594 19.125 1 98.06 140 LEU B O 1
ATOM 2754 N N . ALA B 1 141 ? -11.734 20.438 21.047 1 97.44 141 ALA B N 1
ATOM 2755 C CA . ALA B 1 141 ? -12.883 20.875 21.812 1 97.44 141 ALA B CA 1
ATOM 2756 C C . ALA B 1 141 ? -13.25 22.328 21.484 1 97.44 141 ALA B C 1
ATOM 2758 O O . ALA B 1 141 ? -14.422 22.703 21.547 1 97.44 141 ALA B O 1
ATOM 2759 N N . ALA B 1 142 ? -12.281 23.078 21.078 1 97.81 142 ALA B N 1
ATOM 2760 C CA . ALA B 1 142 ? -12.477 24.5 20.781 1 97.81 142 ALA B CA 1
ATOM 2761 C C . ALA B 1 142 ? -13.031 24.703 19.375 1 97.81 142 ALA B C 1
ATOM 2763 O O . ALA B 1 142 ? -13.492 25.781 19.047 1 97.81 142 ALA B O 1
ATOM 2764 N N . LEU B 1 143 ? -12.961 23.625 18.578 1 97.25 143 LEU B N 1
ATOM 2765 C CA . LEU B 1 143 ? -13.445 23.719 17.203 1 97.25 143 LEU B CA 1
ATOM 2766 C C . LEU B 1 143 ? -14.883 23.203 17.094 1 97.25 143 LEU B C 1
ATOM 2768 O O . LEU B 1 143 ? -15.234 22.203 17.703 1 97.25 143 LEU B O 1
ATOM 2772 N N . ASP B 1 144 ? -15.711 23.922 16.312 1 94.5 144 ASP B N 1
ATOM 2773 C CA . ASP B 1 144 ? -17.094 23.5 16.109 1 94.5 144 ASP B CA 1
ATOM 2774 C C . ASP B 1 144 ? -17.266 22.844 14.727 1 94.5 144 ASP B C 1
ATOM 2776 O O . ASP B 1 144 ? -18.078 21.953 14.555 1 94.5 144 ASP B O 1
ATOM 2780 N N . ASP B 1 145 ? -16.453 23.203 13.812 1 96.06 145 ASP B N 1
ATOM 2781 C CA . ASP B 1 145 ? -16.547 22.766 12.422 1 96.06 145 ASP B CA 1
ATOM 2782 C C . ASP B 1 145 ? -15.906 21.406 12.234 1 96.06 145 ASP B C 1
ATOM 2784 O O . ASP B 1 145 ? -14.711 21.234 12.469 1 96.06 145 ASP B O 1
ATOM 2788 N N . PRO B 1 146 ? -16.688 20.406 11.789 1 94.81 146 PRO B N 1
ATOM 2789 C CA . PRO B 1 146 ? -16.141 19.062 11.586 1 94.81 146 PRO B CA 1
ATOM 2790 C C . PRO B 1 146 ? -14.992 19.047 10.57 1 94.81 146 PRO B C 1
ATOM 2792 O O . PRO B 1 146 ? -14.07 18.234 10.695 1 94.81 146 PRO B O 1
ATOM 2795 N N . VAL B 1 147 ? -15.047 19.922 9.648 1 94.69 147 VAL B N 1
ATOM 2796 C CA . VAL B 1 147 ? -14 19.984 8.633 1 94.69 147 VAL B CA 1
ATOM 2797 C C . VAL B 1 147 ? -12.695 20.453 9.266 1 94.69 147 VAL B C 1
ATOM 2799 O O . VAL B 1 147 ? -11.625 19.906 8.977 1 94.69 147 VAL B O 1
ATOM 2802 N N . ALA B 1 148 ? -12.828 21.422 10.109 1 97.19 148 ALA B N 1
ATOM 2803 C CA . ALA B 1 148 ? -11.656 21.922 10.82 1 97.19 148 ALA B CA 1
ATOM 2804 C C . ALA B 1 148 ? -11.07 20.859 11.742 1 97.19 148 ALA B C 1
ATOM 2806 O O . ALA B 1 148 ? -9.852 20.75 11.883 1 97.19 148 ALA B O 1
ATOM 2807 N N . LYS B 1 149 ? -11.945 20.156 12.422 1 98.06 149 LYS B N 1
ATOM 2808 C CA . LYS B 1 149 ? -11.5 19.094 13.305 1 98.06 149 LYS B CA 1
ATOM 2809 C C . LYS B 1 149 ? -10.75 18.016 12.523 1 98.06 149 LYS B C 1
ATOM 2811 O O . LYS B 1 149 ? -9.711 17.531 12.969 1 98.06 149 LYS B O 1
ATOM 2816 N N . SER B 1 150 ? -11.281 17.641 11.367 1 97.06 150 SER B N 1
ATOM 2817 C CA . SER B 1 150 ? -10.641 16.641 10.516 1 97.06 150 SER B CA 1
ATOM 2818 C C . SER B 1 150 ? -9.273 17.094 10.047 1 97.06 150 SER B C 1
ATOM 2820 O O . SER B 1 150 ? -8.305 16.344 10.086 1 97.06 150 SER B O 1
ATOM 2822 N N . ASP B 1 151 ? -9.258 18.344 9.633 1 97.31 151 ASP B N 1
ATOM 2823 C CA . ASP B 1 151 ? -8 18.922 9.156 1 97.31 151 ASP B CA 1
ATOM 2824 C C . ASP B 1 151 ? -6.938 18.891 10.25 1 97.31 151 ASP B C 1
ATOM 2826 O O . ASP B 1 151 ? -5.793 18.516 10.008 1 97.31 151 ASP B O 1
ATOM 2830 N N . LEU B 1 152 ? -7.332 19.312 11.414 1 98.31 152 LEU B N 1
ATOM 2831 C CA . LEU B 1 152 ? -6.426 19.312 12.555 1 98.31 152 LEU B CA 1
ATOM 2832 C C . LEU B 1 152 ? -5.914 17.906 12.852 1 98.31 152 LEU B C 1
ATOM 2834 O O . LEU B 1 152 ? -4.719 17.719 13.078 1 98.31 152 LEU B O 1
ATOM 2838 N N . MET B 1 153 ? -6.777 16.938 12.867 1 98.69 153 MET B N 1
ATOM 2839 C CA . MET B 1 153 ? -6.434 15.547 13.148 1 98.69 153 MET B CA 1
ATOM 2840 C C . MET B 1 153 ? -5.461 15 12.109 1 98.69 153 MET B C 1
ATOM 2842 O O . MET B 1 153 ? -4.457 14.375 12.453 1 98.69 153 MET B O 1
ATOM 2846 N N . GLU B 1 154 ? -5.762 15.211 10.859 1 98.62 154 GLU B N 1
ATOM 2847 C CA . GLU B 1 154 ? -4.961 14.703 9.742 1 98.62 154 GLU B CA 1
ATOM 2848 C C . GLU B 1 154 ? -3.559 15.297 9.758 1 98.62 154 GLU B C 1
ATOM 2850 O O . GLU B 1 154 ? -2.57 14.578 9.602 1 98.62 154 GLU B O 1
ATOM 2855 N N . LYS B 1 155 ? -3.473 16.594 9.906 1 98.75 155 LYS B N 1
ATOM 2856 C CA . LYS B 1 155 ? -2.174 17.25 9.93 1 98.75 155 LYS B CA 1
ATOM 2857 C C . LYS B 1 155 ? -1.363 16.828 11.156 1 98.75 155 LYS B C 1
ATOM 2859 O O . LYS B 1 155 ? -0.158 16.594 11.055 1 98.75 155 LYS B O 1
ATOM 2864 N N . THR B 1 156 ? -2.039 16.719 12.305 1 98.75 156 THR B N 1
ATOM 2865 C CA . THR B 1 156 ? -1.346 16.266 13.5 1 98.75 156 THR B CA 1
ATOM 2866 C C . THR B 1 156 ? -0.856 14.828 13.328 1 98.75 156 THR B C 1
ATOM 2868 O O . THR B 1 156 ? 0.226 14.477 13.797 1 98.75 156 THR B O 1
ATOM 2871 N N . ASN B 1 157 ? -1.685 14.031 12.664 1 98.81 157 ASN B N 1
ATOM 2872 C CA . ASN B 1 157 ? -1.261 12.664 12.375 1 98.81 157 ASN B CA 1
ATOM 2873 C C . ASN B 1 157 ? -0.008 12.633 11.508 1 98.81 157 ASN B C 1
ATOM 2875 O O . ASN B 1 157 ? 0.938 11.898 11.797 1 98.81 157 ASN B O 1
ATOM 2879 N N . ILE B 1 158 ? 0.018 13.414 10.461 1 98.88 158 ILE B N 1
ATOM 2880 C CA . ILE B 1 158 ? 1.184 13.5 9.586 1 98.88 158 ILE B CA 1
ATOM 2881 C C . ILE B 1 158 ? 2.414 13.891 10.406 1 98.88 158 ILE B C 1
ATOM 2883 O O . ILE B 1 158 ? 3.471 13.266 10.289 1 98.88 158 ILE B O 1
ATOM 2887 N N . ILE B 1 159 ? 2.273 14.859 11.266 1 98.75 159 ILE B N 1
ATOM 2888 C CA . ILE B 1 159 ? 3.379 15.344 12.086 1 98.75 159 ILE B CA 1
ATOM 2889 C C . ILE B 1 159 ? 3.857 14.219 13.008 1 98.75 159 ILE B C 1
ATOM 2891 O O . ILE B 1 159 ? 5.062 13.969 13.117 1 98.75 159 ILE B O 1
ATOM 2895 N N . THR B 1 160 ? 2.951 13.57 13.648 1 98.31 160 THR B N 1
ATOM 2896 C CA . THR B 1 160 ? 3.279 12.516 14.602 1 98.31 160 THR B CA 1
ATOM 2897 C C . THR B 1 160 ? 4.012 11.375 13.906 1 98.31 160 THR B C 1
ATOM 2899 O O . THR B 1 160 ? 5.051 10.914 14.391 1 98.31 160 THR B O 1
ATOM 2902 N N . GLN B 1 161 ? 3.408 10.898 12.805 1 98.25 161 GLN B N 1
ATOM 2903 C CA . GLN B 1 161 ? 4.023 9.789 12.086 1 98.25 161 GLN B CA 1
ATOM 2904 C C . GLN B 1 161 ? 5.387 10.188 11.523 1 98.25 161 GLN B C 1
ATOM 2906 O O . GLN B 1 161 ? 6.305 9.367 11.469 1 98.25 161 GLN B O 1
ATOM 2911 N N . TYR B 1 162 ? 5.523 11.43 11.047 1 98.31 162 TYR B N 1
ATOM 2912 C CA . TYR B 1 162 ? 6.809 11.969 10.625 1 98.31 162 TYR B CA 1
ATOM 2913 C C . TYR B 1 162 ? 7.84 11.875 11.742 1 98.31 162 TYR B C 1
ATOM 2915 O O . TYR B 1 162 ? 8.969 11.43 11.523 1 98.31 162 TYR B O 1
ATOM 2923 N N . ASN B 1 163 ? 7.438 12.297 12.914 1 97.81 163 ASN B N 1
ATOM 2924 C CA . ASN B 1 163 ? 8.344 12.242 14.055 1 97.81 163 ASN B CA 1
ATOM 2925 C C . ASN B 1 163 ? 8.734 10.805 14.398 1 97.81 163 ASN B C 1
ATOM 2927 O O . ASN B 1 163 ? 9.875 10.539 14.758 1 97.81 163 ASN B O 1
ATOM 2931 N N . HIS B 1 164 ? 7.781 9.891 14.328 1 97.75 164 HIS B N 1
ATOM 2932 C CA . HIS B 1 164 ? 8.109 8.484 14.531 1 97.75 164 HIS B CA 1
ATOM 2933 C C . HIS B 1 164 ? 9.195 8.023 13.562 1 97.75 164 HIS B C 1
ATOM 2935 O O . HIS B 1 164 ? 10.156 7.371 13.969 1 97.75 164 HIS B O 1
ATOM 2941 N N . LEU B 1 165 ? 9.039 8.359 12.281 1 98.06 165 LEU B N 1
ATOM 2942 C CA . LEU B 1 165 ? 10.016 7.98 11.266 1 98.06 165 LEU B CA 1
ATOM 2943 C C . LEU B 1 165 ? 11.406 8.492 11.641 1 98.06 165 LEU B C 1
ATOM 2945 O O . LEU B 1 165 ? 12.391 7.75 11.539 1 98.06 165 LEU B O 1
ATOM 2949 N N . MET B 1 166 ? 11.461 9.703 12.117 1 97.81 166 MET B N 1
ATOM 2950 C CA . MET B 1 166 ? 12.727 10.352 12.414 1 97.81 166 MET B CA 1
ATOM 2951 C C . MET B 1 166 ? 13.398 9.719 13.633 1 97.81 166 MET B C 1
ATOM 2953 O O . MET B 1 166 ? 14.586 9.93 13.875 1 97.81 166 MET B O 1
ATOM 2957 N N . GLU B 1 167 ? 12.664 8.867 14.328 1 97.12 167 GLU B N 1
ATOM 2958 C CA . GLU B 1 167 ? 13.203 8.219 15.523 1 97.12 167 GLU B CA 1
ATOM 2959 C C . GLU B 1 167 ? 13.828 6.871 15.18 1 97.12 167 GLU B C 1
ATOM 2961 O O . GLU B 1 167 ? 14.57 6.309 15.984 1 97.12 167 GLU B O 1
ATOM 2966 N N . TYR B 1 168 ? 13.492 6.32 14.039 1 96.88 168 TYR B N 1
ATOM 2967 C CA . TYR B 1 168 ? 14.133 5.082 13.617 1 96.88 168 TYR B CA 1
ATOM 2968 C C . TYR B 1 168 ? 15.617 5.305 13.328 1 96.88 168 TYR B C 1
ATOM 2970 O O . TYR B 1 168 ? 15.969 6.141 12.492 1 96.88 168 TYR B O 1
ATOM 2978 N N . PRO B 1 169 ? 16.5 4.566 13.898 1 96.62 169 PRO B N 1
ATOM 2979 C CA . PRO B 1 169 ? 17.938 4.809 13.719 1 96.62 169 PRO B CA 1
ATOM 2980 C C . PRO B 1 169 ? 18.375 4.723 12.258 1 96.62 169 PRO B C 1
ATOM 2982 O O . PRO B 1 169 ? 19.188 5.539 11.805 1 96.62 169 PRO B O 1
ATOM 2985 N N . ILE B 1 170 ? 17.859 3.834 11.516 1 95.75 170 ILE B N 1
ATOM 2986 C CA . ILE B 1 170 ? 18.266 3.654 10.125 1 95.75 170 ILE B CA 1
ATOM 2987 C C . ILE B 1 170 ? 17.859 4.887 9.305 1 95.75 170 ILE B C 1
ATOM 2989 O O . ILE B 1 170 ? 18.469 5.176 8.273 1 95.75 170 ILE B O 1
ATOM 2993 N N . ILE B 1 171 ? 16.859 5.602 9.758 1 98.06 171 ILE B N 1
ATOM 2994 C CA . ILE B 1 171 ? 16.391 6.801 9.07 1 98.06 171 ILE B CA 1
ATOM 2995 C C . ILE B 1 171 ? 17.141 8.023 9.594 1 98.06 171 ILE B C 1
ATOM 2997 O O . ILE B 1 171 ? 17.719 8.781 8.82 1 98.06 171 ILE B O 1
ATOM 3001 N N . ALA B 1 172 ? 17.172 8.133 10.891 1 97.81 172 ALA B N 1
ATOM 3002 C CA . ALA B 1 172 ? 17.812 9.273 11.531 1 97.81 172 ALA B CA 1
ATOM 3003 C C . ALA B 1 172 ? 19.266 9.414 11.086 1 97.81 172 ALA B C 1
ATOM 3005 O O . ALA B 1 172 ? 19.734 10.516 10.781 1 97.81 172 ALA B O 1
ATOM 3006 N N . ASP B 1 173 ? 19.969 8.305 11.031 1 97.5 173 ASP B N 1
ATOM 3007 C CA . ASP B 1 173 ? 21.375 8.305 10.672 1 97.5 173 ASP B CA 1
ATOM 3008 C C . ASP B 1 173 ? 21.578 8.789 9.234 1 97.5 173 ASP B C 1
ATOM 3010 O O . ASP B 1 173 ? 22.484 9.586 8.969 1 97.5 173 ASP B O 1
ATOM 3014 N N . ARG B 1 174 ? 20.812 8.328 8.406 1 97.81 174 ARG B N 1
ATOM 3015 C CA . ARG B 1 174 ? 20.953 8.68 7 1 97.81 174 ARG B CA 1
ATOM 3016 C C . ARG B 1 174 ? 20.531 10.125 6.746 1 97.81 174 ARG B C 1
ATOM 3018 O O . ARG B 1 174 ? 21.094 10.805 5.883 1 97.81 174 ARG B O 1
ATOM 3025 N N . VAL B 1 175 ? 19.516 10.594 7.457 1 98 175 VAL B N 1
ATOM 3026 C CA . VAL B 1 175 ? 19.109 11.992 7.371 1 98 175 VAL B CA 1
ATOM 3027 C C . VAL B 1 175 ? 20.25 12.883 7.859 1 98 175 VAL B C 1
ATOM 3029 O O . VAL B 1 175 ? 20.609 13.867 7.199 1 98 175 VAL B O 1
ATOM 3032 N N . ALA B 1 176 ? 20.828 12.508 8.945 1 98 176 ALA B N 1
ATOM 3033 C CA . ALA B 1 176 ? 21.938 13.281 9.523 1 98 176 ALA B CA 1
ATOM 3034 C C . ALA B 1 176 ? 23.125 13.328 8.57 1 98 176 ALA B C 1
ATOM 3036 O O . ALA B 1 176 ? 23.828 14.336 8.508 1 98 176 ALA B O 1
ATOM 3037 N N . ALA B 1 177 ? 23.297 12.312 7.84 1 97.88 177 ALA B N 1
ATOM 3038 C CA . ALA B 1 177 ? 24.422 12.211 6.91 1 97.88 177 ALA B CA 1
ATOM 3039 C C . ALA B 1 177 ? 24.125 12.938 5.602 1 97.88 177 ALA B C 1
ATOM 3041 O O . ALA B 1 177 ? 25 13.094 4.758 1 97.88 177 ALA B O 1
ATOM 3042 N N . GLY B 1 178 ? 22.906 13.336 5.383 1 97.44 178 GLY B N 1
ATOM 3043 C CA . GLY B 1 178 ? 22.516 14.055 4.18 1 97.44 178 GLY B CA 1
ATOM 3044 C C . GLY B 1 178 ? 22.172 13.141 3.02 1 97.44 178 GLY B C 1
ATOM 3045 O O . GLY B 1 178 ? 22.047 13.594 1.88 1 97.44 178 GLY B O 1
ATOM 3046 N N . ASN B 1 179 ? 21.953 11.797 3.307 1 97.25 179 ASN B N 1
ATOM 3047 C CA . ASN B 1 179 ? 21.719 10.805 2.266 1 97.25 179 ASN B CA 1
ATOM 3048 C C . ASN B 1 179 ? 20.234 10.469 2.131 1 97.25 179 ASN B C 1
ATOM 3050 O O . ASN B 1 179 ? 19.844 9.734 1.229 1 97.25 179 ASN B O 1
ATOM 3054 N N . LEU B 1 180 ? 19.406 11 3.029 1 98 180 LEU B N 1
ATOM 3055 C CA . LEU B 1 180 ? 17.984 10.727 3.027 1 98 180 LEU B CA 1
ATOM 3056 C C . LEU B 1 180 ? 17.188 11.961 3.43 1 98 180 LEU B C 1
ATOM 3058 O O . LEU B 1 180 ? 17.531 12.633 4.41 1 98 180 LEU B O 1
ATOM 3062 N N . LYS B 1 181 ? 16.234 12.289 2.611 1 97.44 181 LYS B N 1
ATOM 3063 C CA . LYS B 1 181 ? 15.273 13.344 2.934 1 97.44 181 LYS B CA 1
ATOM 3064 C C . LYS B 1 181 ? 13.906 12.758 3.273 1 97.44 181 LYS B C 1
ATOM 3066 O O . LYS B 1 181 ? 13.43 11.844 2.596 1 97.44 181 LYS B O 1
ATOM 3071 N N . VAL B 1 182 ? 13.336 13.219 4.355 1 98.06 182 VAL B N 1
ATOM 3072 C CA . VAL B 1 182 ? 12 12.789 4.77 1 98.06 182 VAL B CA 1
ATOM 3073 C C . VAL B 1 182 ? 11.055 13.984 4.773 1 98.06 182 VAL B C 1
ATOM 3075 O O . VAL B 1 182 ? 11.375 15.039 5.332 1 98.06 182 VAL B O 1
ATOM 3078 N N . GLU B 1 183 ? 9.914 13.836 4.145 1 97.75 183 GLU B N 1
ATOM 3079 C CA . GLU B 1 183 ? 8.938 14.922 4.105 1 97.75 183 GLU B CA 1
ATOM 3080 C C . GLU B 1 183 ? 7.539 14.406 4.449 1 97.75 183 GLU B C 1
ATOM 3082 O O . GLU B 1 183 ? 7.18 13.281 4.094 1 97.75 183 GLU B O 1
ATOM 3087 N N . GLY B 1 184 ? 6.773 15.203 5.172 1 98.38 184 GLY B N 1
ATOM 3088 C CA . GLY B 1 184 ? 5.352 14.984 5.383 1 98.38 184 GLY B CA 1
ATOM 3089 C C . GLY B 1 184 ? 4.477 15.789 4.434 1 98.38 184 GLY B C 1
ATOM 3090 O O . GLY B 1 184 ? 4.645 17 4.301 1 98.38 184 GLY B O 1
ATOM 3091 N N . TRP B 1 185 ? 3.611 15.094 3.727 1 98.56 185 TRP B N 1
ATOM 3092 C CA . TRP B 1 185 ? 2.75 15.727 2.73 1 98.56 185 TRP B CA 1
ATOM 3093 C C . TRP B 1 185 ? 1.28 15.57 3.104 1 98.56 185 TRP B C 1
ATOM 3095 O O . TRP B 1 185 ? 0.872 14.523 3.615 1 98.56 185 TRP B O 1
ATOM 3105 N N . HIS B 1 186 ? 0.53 16.594 2.877 1 98.56 186 HIS B N 1
ATOM 3106 C CA . HIS B 1 186 ? -0.922 16.594 3.018 1 98.56 186 HIS B CA 1
ATOM 3107 C C . HIS B 1 186 ? -1.606 16.844 1.678 1 98.56 186 HIS B C 1
ATOM 3109 O O . HIS B 1 186 ? -1.622 17.969 1.18 1 98.56 186 HIS B O 1
ATOM 3115 N N . PHE B 1 187 ? -2.166 15.797 1.087 1 97.69 187 PHE B N 1
ATOM 3116 C CA . PHE B 1 187 ? -2.748 15.836 -0.249 1 97.69 187 PHE B CA 1
ATOM 3117 C C . PHE B 1 187 ? -4.207 16.266 -0.191 1 97.69 187 PHE B C 1
ATOM 3119 O O . PHE B 1 187 ? -5.012 15.656 0.515 1 97.69 187 PHE B O 1
ATOM 3126 N N . HIS B 1 188 ? -4.504 17.312 -0.879 1 96.31 188 HIS B N 1
ATOM 3127 C CA . HIS B 1 188 ? -5.875 17.797 -1.042 1 96.31 188 HIS B CA 1
ATOM 3128 C C . HIS B 1 188 ? -6.535 17.156 -2.264 1 96.31 188 HIS B C 1
ATOM 3130 O O . HIS B 1 188 ? -6.508 17.734 -3.355 1 96.31 188 HIS B O 1
ATOM 3136 N N . THR B 1 189 ? -7.164 16.047 -1.94 1 94.75 189 THR B N 1
ATOM 3137 C CA . THR B 1 189 ? -7.754 15.25 -3.012 1 94.75 189 THR B CA 1
ATOM 3138 C C . THR B 1 189 ? -8.852 16.047 -3.725 1 94.75 189 THR B C 1
ATOM 3140 O O . THR B 1 189 ? -9.164 15.766 -4.887 1 94.75 189 THR B O 1
ATOM 3143 N N . ASP B 1 190 ? -9.445 17 -3.107 1 92.75 190 ASP B N 1
ATOM 3144 C CA . ASP B 1 190 ? -10.562 17.766 -3.654 1 92.75 190 ASP B CA 1
ATOM 3145 C C . ASP B 1 190 ? -10.07 18.812 -4.648 1 92.75 190 ASP B C 1
ATOM 3147 O O . ASP B 1 190 ? -10.797 19.188 -5.57 1 92.75 190 ASP B O 1
ATOM 3151 N N . GLU B 1 191 ? -8.82 19.266 -4.488 1 93.31 191 GLU B N 1
ATOM 3152 C CA . GLU B 1 191 ? -8.344 20.359 -5.328 1 93.31 191 GLU B CA 1
ATOM 3153 C C . GLU B 1 191 ? -7.078 19.969 -6.082 1 93.31 191 GLU B C 1
ATOM 3155 O O . GLU B 1 191 ? -6.609 20.703 -6.949 1 93.31 191 GLU B O 1
ATOM 3160 N N . GLY B 1 192 ? -6.453 18.891 -5.715 1 93.62 192 GLY B N 1
ATOM 3161 C CA . GLY B 1 192 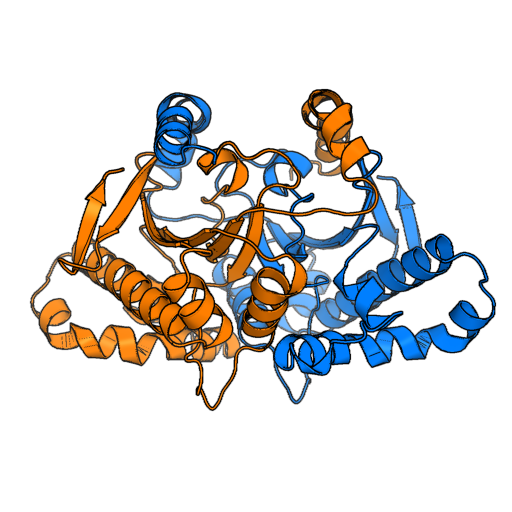? -5.355 18.328 -6.488 1 93.62 192 GLY B CA 1
ATOM 3162 C C . GLY B 1 192 ? -4.008 18.922 -6.133 1 93.62 192 GLY B C 1
ATOM 3163 O O . GLY B 1 192 ? -3.051 18.812 -6.902 1 93.62 192 GLY B O 1
ATOM 3164 N N . PHE B 1 193 ? -3.916 19.609 -4.945 1 94.88 193 PHE B N 1
ATOM 3165 C CA . PHE B 1 193 ? -2.623 20.156 -4.543 1 94.88 193 PHE B CA 1
ATOM 3166 C C . PHE B 1 193 ? -2.137 19.5 -3.258 1 94.88 193 PHE B C 1
ATOM 3168 O O . PHE B 1 193 ? -2.859 18.703 -2.648 1 94.88 193 PHE B O 1
ATOM 3175 N N . VAL B 1 194 ? -0.824 19.797 -2.877 1 97.31 194 VAL B N 1
ATOM 3176 C CA . VAL B 1 194 ? -0.199 19.203 -1.701 1 97.31 194 VAL B CA 1
ATOM 3177 C C . VAL B 1 194 ? 0.396 20.297 -0.82 1 97.31 194 VAL B C 1
ATOM 3179 O O . VAL B 1 194 ? 0.963 21.266 -1.325 1 97.31 194 VAL B O 1
ATOM 3182 N N . GLU B 1 195 ? 0.128 20.188 0.432 1 97.69 195 GLU B N 1
ATOM 3183 C CA . GLU B 1 195 ? 0.866 20.969 1.417 1 97.69 195 GLU B CA 1
ATOM 3184 C C . GLU B 1 195 ? 1.985 20.141 2.051 1 97.69 195 GLU B C 1
ATOM 3186 O O . GLU B 1 195 ? 1.821 18.953 2.299 1 97.69 195 GLU B O 1
ATOM 3191 N N . VAL B 1 196 ? 3.1 20.812 2.299 1 97.44 196 VAL B N 1
ATOM 3192 C CA . VAL B 1 196 ? 4.266 20.125 2.848 1 97.44 196 VAL B CA 1
ATOM 3193 C C . VAL B 1 196 ? 4.523 20.609 4.273 1 97.44 196 VAL B C 1
ATOM 3195 O O . VAL B 1 196 ? 4.5 21.812 4.543 1 97.44 196 VAL B O 1
ATOM 3198 N N . TYR B 1 197 ? 4.75 19.672 5.168 1 98.31 197 TYR B N 1
ATOM 3199 C CA . TYR B 1 197 ? 5.066 19.953 6.566 1 98.31 197 TYR B CA 1
ATOM 3200 C C . TYR B 1 197 ? 6.434 20.609 6.691 1 98.31 197 TYR B C 1
ATOM 3202 O O . TYR B 1 197 ? 7.414 20.141 6.113 1 98.31 197 TYR B O 1
ATOM 3210 N N . GLN B 1 198 ? 6.41 21.766 7.379 1 97.38 198 GLN B N 1
ATOM 3211 C CA . GLN B 1 198 ? 7.645 22.484 7.715 1 97.38 198 GLN B CA 1
ATOM 3212 C C . GLN B 1 198 ? 8.055 22.219 9.156 1 97.38 198 GLN B C 1
ATOM 3214 O O . GLN B 1 198 ? 7.562 22.875 10.078 1 97.38 198 GLN B O 1
ATOM 3219 N N . PRO B 1 199 ? 9.062 21.359 9.328 1 95.44 199 PRO B N 1
ATOM 3220 C CA . PRO B 1 199 ? 9.414 20.953 10.695 1 95.44 199 PRO B CA 1
ATOM 3221 C C . PRO B 1 199 ? 9.875 22.141 11.555 1 95.44 199 PRO B C 1
ATOM 3223 O O . PRO B 1 199 ? 9.656 22.141 12.766 1 95.44 199 PRO B O 1
ATOM 3226 N N . GLU B 1 200 ? 10.445 23.141 10.984 1 94.56 200 GLU B N 1
ATOM 3227 C CA . GLU B 1 200 ? 10.992 24.281 11.727 1 94.56 200 GLU B CA 1
ATOM 3228 C C . GLU B 1 200 ? 9.891 25.141 12.312 1 94.56 200 GLU B C 1
ATOM 3230 O O . GLU B 1 200 ? 10.031 25.672 13.414 1 94.56 200 GLU B O 1
ATOM 3235 N N . THR B 1 201 ? 8.805 25.25 11.633 1 94.75 201 THR B N 1
ATOM 3236 C CA . THR B 1 201 ? 7.734 26.141 12.07 1 94.75 201 THR B CA 1
ATOM 3237 C C . THR B 1 201 ? 6.504 25.344 12.492 1 94.75 201 THR B C 1
ATOM 3239 O O . THR B 1 201 ? 5.547 25.922 13.031 1 94.75 201 THR B O 1
ATOM 3242 N N . LYS B 1 202 ? 6.555 24 12.242 1 93.81 202 LYS B N 1
ATOM 3243 C CA . LYS B 1 202 ? 5.441 23.109 12.547 1 93.81 202 LYS B CA 1
ATOM 3244 C C . LYS B 1 202 ? 4.168 23.547 11.82 1 93.81 202 LYS B C 1
ATOM 3246 O O . LYS B 1 202 ? 3.088 23.578 12.414 1 93.81 202 LYS B O 1
ATOM 3251 N N . THR B 1 203 ? 4.34 24.047 10.617 1 96 203 THR B N 1
ATOM 3252 C CA . THR B 1 203 ? 3.232 24.453 9.766 1 96 203 THR B CA 1
ATOM 3253 C C . THR B 1 203 ? 3.277 23.719 8.43 1 96 203 THR B C 1
ATOM 3255 O O . THR B 1 203 ? 4.203 22.938 8.18 1 96 203 THR B O 1
ATOM 3258 N N . PHE B 1 204 ? 2.207 23.859 7.727 1 97.81 204 PHE B N 1
ATOM 3259 C CA . PHE B 1 204 ? 2.139 23.297 6.379 1 97.81 204 PHE B CA 1
ATOM 3260 C C . PHE B 1 204 ? 2.137 24.406 5.336 1 97.81 204 PHE B C 1
ATOM 3262 O O . PHE B 1 204 ? 1.504 25.453 5.527 1 97.81 204 PHE B O 1
ATOM 3269 N N . LYS B 1 205 ? 2.898 24.188 4.242 1 95.69 205 LYS B N 1
ATOM 3270 C CA . LYS B 1 205 ? 2.961 25.141 3.141 1 95.69 205 LYS B CA 1
ATOM 3271 C C . LYS B 1 205 ? 2.639 24.469 1.811 1 95.69 205 LYS B C 1
ATOM 3273 O O . LYS B 1 205 ? 3.105 23.359 1.542 1 95.69 205 LYS B O 1
ATOM 3278 N N . ARG B 1 206 ? 1.807 25.141 1.081 1 92.62 206 ARG B N 1
ATOM 3279 C CA . ARG B 1 206 ? 1.473 24.609 -0.235 1 92.62 206 ARG B CA 1
ATOM 3280 C C . ARG B 1 206 ? 2.709 24.516 -1.123 1 92.62 206 ARG B C 1
ATOM 3282 O O . ARG B 1 206 ? 3.543 25.422 -1.121 1 92.62 206 ARG B O 1
ATOM 3289 N N . LEU B 1 207 ? 2.883 23.328 -1.789 1 87.56 207 LEU B N 1
ATOM 3290 C CA . LEU B 1 207 ? 3.99 23.125 -2.713 1 87.56 207 LEU B CA 1
ATOM 3291 C C . LEU B 1 207 ? 3.842 24 -3.951 1 87.56 207 LEU B C 1
ATOM 3293 O O . LEU B 1 207 ? 2.736 24.156 -4.477 1 87.56 207 LEU B O 1
#

Radius of gyration: 20.27 Å; Cα contacts (8 Å, |Δi|>4): 761; chains: 2; bounding box: 48×57×49 Å

Sequence (414 aa):
MRDFKLAVDHFRETAYKDKQDIYEALARTHSPHTLVITCGDSRINVESLLQADPGEVFQIRNIANIVPEYKDPDPVLSLQAGLDFTVTSLKVNNIILLGHINCGGCNTCLNPPENFDEMPYLKEWIGKLNPVKESIADQLAALDDPVAKSDLMEKTNIITQYNHLMEYPIIADRVAAGNLKVEGWHFHTDEGFVEVYQPETKTFKRLMRDFKLAVDHFRETAYKDKQDIYEALARTHSPHTLVITCGDSRINVESLLQADPGEVFQIRNIANIVPEYKDPDPVLSLQAGLDFTVTSLKVNNIILLGHINCGGCNTCLNPPENFDEMPYLKEWIGKLNPVKESIADQLAALDDPVAKSDLMEKTNIITQYNHLMEYPIIADRVAAGNLKVEGWHFHTDEGFVEVYQPETKTFKRL

Secondary structure (DSSP, 8-state):
---HHHHHHHHIIIIIHHTHHHHHHTSS----SEEEEE---TT--HHHHHTPPTTSEEEEE-GGG----TT-SS--HHHHHHHIIIIIIS--SEEEEEEETT-HHHHHHHS--TTGGG-HHHHHHHGGGHHHHHHTHHHHHH---HHHHHHHHHHHHHHHHHHHHHHSHHHHHHHHTTS-EEEEEEEETTTTEEEEEETTTTEEEE-/---HHHHHHHHIIIIIHHTHHHHHHTSS----SEEEEE---TT--HHHHHTPPTTSEEEEE-GGG----TT-SS--HHHHHHHIIIIIIS--SEEEEEEETT-HHHHHHHS--TTGGG-HHHHHHHGGGHHHHHHTHHHHHH---HHHHHHHHHHHHHHHHHHHHHHSHHHHHHHHTTS-EEEEEEEETTTTEEEEEETTTTEEEE-

Organism: Aerococcus viridans (strain ATCC 11563 / DSM 20340 / CCUG 4311 / JCM 20461 / NBRC 12219 / NCTC 8251 / M1) (NCBI:txid655812)

InterPro domains:
  IPR001765 Carbonic anhydrase [PF00484] (34-193)
  IPR001765 Carbonic anhydrase [PTHR11002] (3-200)
  IPR001765 Carbonic anhydrase [SM00947] (27-198)
  IPR036874 Carbonic anhydrase superfamily [G3DSA:3.40.1050.10] (1-206)
  IPR036874 Carbonic anhydrase superfamily [SSF53056] (6-205)

Solvent-accessible surface area (backbone atoms only — not comparable to full-atom values): 21580 Å² total; per-residue (Å²): 123,85,54,55,57,58,22,34,52,50,20,32,72,37,67,39,55,78,39,39,70,58,34,53,71,41,50,73,52,75,66,27,48,29,37,37,37,21,40,21,51,25,71,66,53,66,47,58,42,47,63,51,58,79,27,37,46,29,40,38,27,30,70,60,37,74,50,66,50,68,85,41,90,74,69,53,47,62,59,49,15,48,47,31,42,40,50,70,70,50,50,30,40,33,36,37,39,36,42,42,63,74,39,64,46,52,45,37,59,78,52,65,57,92,64,41,80,81,22,57,42,29,50,57,48,41,51,70,47,46,66,55,53,60,74,41,43,69,63,47,69,73,49,84,49,67,66,58,45,49,50,52,50,41,53,50,43,37,52,51,28,47,52,24,51,56,61,28,62,80,45,35,54,33,38,74,70,69,57,33,47,75,46,31,34,41,32,32,65,61,76,42,49,42,26,36,56,36,83,90,76,72,43,72,42,75,104,124,84,55,57,58,60,22,34,51,50,21,33,71,38,66,39,53,76,39,38,72,58,34,53,72,40,50,74,52,75,65,28,47,28,37,37,38,20,40,22,51,25,70,65,52,66,48,58,43,48,62,50,57,78,27,38,47,28,40,40,27,30,70,60,37,72,50,66,50,71,85,41,90,76,68,54,48,62,59,49,15,48,48,32,42,40,51,70,70,51,49,30,40,32,35,38,41,36,41,42,64,74,39,64,46,51,44,36,59,79,53,66,57,91,65,40,80,81,22,57,42,30,50,56,49,41,50,71,46,46,66,54,53,60,75,40,43,69,62,47,70,71,48,84,50,68,65,58,43,48,51,51,50,40,53,49,43,39,52,51,27,46,52,23,51,55,60,28,63,78,45,33,52,33,37,74,70,69,58,33,46,77,45,32,33,40,33,34,64,60,76,41,49,44,27,35,55,35,82,91,75,72,43,71,43,75,103

Foldseek 3Di:
DPPVVVVVVVCVVPVCVVCVVVCVVPVPHAQAQEEEQEEPDPLDDPCVLVVHDPRHYHYDYHQLSADDAPPDPDHPCVVVVVCCCNCVPSNHAEYEYEYEAPRPLLVCLVPPDPVVVVVVVSVVVSVRLVVLCVVCVVVLVVDDDPRVNRVSSSLSRLVVRQVSQCNNCSRVVCVVVVRHDYWYWYAYSPVSWIWTQDPVVRDTHTD/DPDVVVVVVVCVVPVCVVCVVVCVVPVPHAQAQEEEQEEPDPLDDPCVLVVNDPRHYHYDYHQLSADDAPPDPDHPCVVVVVCCCNCPPSNHAEYEYEYEAPRPLLVCLVPPDPVVVVVVVSVVVSVRLVVLCVVCVVVLVVDDDPRVNRVSSSLSRLVVRQVSQCNHCSRVVCVVVVRHDYWYWYAYSPVSWIWTQDPVVRDTHTD

pLDDT: mean 95.37, std 5.1, range [52.88, 98.88]

Nearest PDB structures (foldseek):
  5swc-assembly1_D  TM=9.408E-01  e=4.079E-20  Synechocystis sp. PCC 6803 substr. Kazusa
  5swc-assembly1_E  TM=9.348E-01  e=5.371E-19  Synechocystis sp. PCC 6803 substr. Kazusa
  1ekj-assembly2_G  TM=8.910E-01  e=1.788E-15  Pisum sativum
  3ucj-assembly1_A  TM=8.657E-01  e=1.151E-15  Coccomyxa sp. PA
  2w3n-assembly1_C  TM=7.652E-01  e=1.590E-12  Cryptococcus neoformans